Protein 3HOL (pdb70)

InterPro domains:
  IPR001677 Transferrin-binding protein B, C-lobe/N-lobe beta-barrel domain [PF01298] (152-302)
  IPR001677 Transferrin-binding protein B, C-lobe/N-lobe beta-barrel domain [PF01298] (408-543)
  IPR011250 Outer membrane protein/outer membrane enzyme PagP, beta-barrel [SSF56925] (118-302)
  IPR011250 Outer membrane protein/outer membrane enzyme PagP, beta-barrel [SSF56925] (367-543)
  IPR035313 Transferrin-binding protein B, N-lobe handle [PF17484] (44-149)
  IPR035316 Transferrin-binding protein B, C-lobe handle domain [PF17483] (312-403)
  IPR038197 TbpB, C-lobe handle domain superfamily [G3DSA:2.40.128.240] (314-402)
  IPR038669 TbpB, N-lobe handle domain superfamily [G3DSA:2.40.128.250] (65-147)

Structure (mmCIF, N/CA/C/O backbone):
data_3HOL
#
_entry.id   3HOL
#
_cell.length_a   35.360
_cell.length_b   96.807
_cell.length_c   143.298
_cell.angle_alpha   90.00
_cell.angle_beta   90.00
_cell.angle_gamma   90.00
#
_symmetry.space_group_name_H-M   'P 21 21 21'
#
loop_
_entity.id
_entity.type
_entity.pdbx_description
1 polymer TbpB
2 water water
#
loop_
_atom_site.group_PDB
_atom_site.id
_atom_site.type_symbol
_atom_site.label_atom_id
_atom_site.label_alt_id
_atom_site.label_comp_id
_atom_site.label_asym_id
_atom_site.label_entity_id
_atom_site.label_seq_id
_atom_site.pdbx_PDB_ins_code
_atom_site.Cartn_x
_atom_site.Cartn_y
_atom_site.Cartn_z
_atom_site.occupancy
_atom_site.B_iso_or_equiv
_atom_site.auth_seq_id
_atom_site.auth_comp_id
_atom_site.auth_asym_id
_atom_site.auth_atom_id
_atom_site.pdbx_PDB_model_num
ATOM 1 N N . GLU A 1 5 ? 49.799 62.898 -14.546 1.00 56.29 24 GLU A N 1
ATOM 2 C CA . GLU A 1 5 ? 49.409 61.548 -14.028 1.00 55.66 24 GLU A CA 1
ATOM 3 C C . GLU A 1 5 ? 47.870 61.415 -13.967 1.00 55.12 24 GLU A C 1
ATOM 4 O O . GLU A 1 5 ? 47.309 60.497 -14.584 1.00 55.20 24 GLU A O 1
ATOM 10 N N . GLU A 1 6 ? 47.173 62.313 -13.256 1.00 53.90 25 GLU A N 1
ATOM 11 C CA . GLU A 1 6 ? 47.752 63.447 -12.514 1.00 52.40 25 GLU A CA 1
ATOM 12 C C . GLU A 1 6 ? 47.646 63.297 -10.975 1.00 50.71 25 GLU A C 1
ATOM 13 O O . GLU A 1 6 ? 47.943 64.240 -10.215 1.00 50.76 25 GLU A O 1
ATOM 19 N N . TYR A 1 7 ? 47.236 62.105 -10.537 1.00 48.19 26 TYR A N 1
ATOM 20 C CA . TYR A 1 7 ? 47.036 61.781 -9.118 1.00 45.68 26 TYR A CA 1
ATOM 21 C C . TYR A 1 7 ? 47.914 60.596 -8.691 1.00 44.31 26 TYR A C 1
ATOM 22 O O . TYR A 1 7 ? 48.289 59.757 -9.514 1.00 44.09 26 TYR A O 1
ATOM 31 N N . LYS A 1 8 ? 48.242 60.533 -7.404 1.00 42.11 27 LYS A N 1
ATOM 32 C CA . LYS A 1 8 ? 48.936 59.373 -6.845 1.00 40.11 27 LYS A CA 1
ATOM 33 C C . LYS A 1 8 ? 48.427 59.087 -5.420 1.00 38.58 27 LYS A C 1
ATOM 34 O O . LYS A 1 8 ? 47.978 60.002 -4.711 1.00 36.99 27 LYS A O 1
ATOM 40 N N . ASP A 1 9 ? 48.478 57.813 -5.024 1.00 37.40 28 ASP A N 1
ATOM 41 C CA . ASP A 1 9 ? 48.080 57.404 -3.674 1.00 36.15 28 ASP A CA 1
ATOM 42 C C . ASP A 1 9 ? 48.744 58.331 -2.689 1.00 35.33 28 ASP A C 1
ATOM 43 O O . ASP A 1 9 ? 49.941 58.584 -2.812 1.00 34.77 28 ASP A O 1
ATOM 48 N N . VAL A 1 10 ? 47.970 58.839 -1.736 1.00 34.39 29 VAL A N 1
ATOM 49 C CA . VAL A 1 10 ? 48.535 59.534 -0.591 1.00 34.50 29 VAL A CA 1
ATOM 50 C C . VAL A 1 10 ? 49.446 58.575 0.201 1.00 34.20 29 VAL A C 1
ATOM 51 O O . VAL A 1 10 ? 49.141 57.394 0.354 1.00 33.33 29 VAL A O 1
ATOM 55 N N . GLU A 1 11 ? 50.585 59.086 0.660 1.00 34.68 30 GLU A N 1
ATOM 56 C CA . GLU A 1 11 ? 51.492 58.321 1.506 1.00 35.07 30 GLU A CA 1
ATOM 57 C C . GLU A 1 11 ? 50.927 58.268 2.904 1.00 34.87 30 GLU A C 1
ATOM 58 O O . GLU A 1 11 ? 50.606 59.280 3.498 1.00 34.80 30 GLU A O 1
ATOM 64 N N . THR A 1 12 ? 50.789 57.060 3.408 1.00 35.05 31 THR A N 1
ATOM 65 C CA . THR A 1 12 ? 50.163 56.838 4.679 1.00 35.47 31 THR A CA 1
ATOM 66 C C . THR A 1 12 ? 51.018 55.824 5.419 1.00 35.47 31 THR A C 1
ATOM 67 O O . THR A 1 12 ? 51.510 54.884 4.805 1.00 35.71 31 THR A O 1
ATOM 71 N N . ALA A 1 13 ? 51.217 56.033 6.717 1.00 35.39 32 ALA A N 1
ATOM 72 C CA . ALA A 1 13 ? 51.842 55.028 7.583 1.00 35.87 32 ALA A CA 1
ATOM 73 C C . ALA A 1 13 ? 51.260 53.622 7.335 1.00 36.01 32 ALA A C 1
ATOM 74 O O . ALA A 1 13 ? 50.052 53.466 7.119 1.00 35.92 32 ALA A O 1
ATOM 76 N N . LYS A 1 14 ? 52.094 52.596 7.338 1.00 35.70 33 LYS A N 1
ATOM 77 C CA . LYS A 1 14 ? 51.543 51.258 7.163 1.00 36.12 33 LYS A CA 1
ATOM 78 C C . LYS A 1 14 ? 50.924 50.777 8.481 1.00 35.40 33 LYS A C 1
ATOM 79 O O . LYS A 1 14 ? 51.332 51.229 9.548 1.00 35.87 33 LYS A O 1
ATOM 85 N N . LYS A 1 15 ? 49.924 49.895 8.403 1.00 34.67 34 LYS A N 1
ATOM 86 C CA . LYS A 1 15 ? 49.264 49.376 9.603 1.00 34.17 34 LYS A CA 1
ATOM 87 C C . LYS A 1 15 ? 50.312 48.658 10.431 1.00 35.13 34 LYS A C 1
ATOM 88 O O . LYS A 1 15 ? 51.008 47.802 9.912 1.00 34.26 34 LYS A O 1
ATOM 94 N N . GLU A 1 16 ? 50.420 48.990 11.709 1.00 36.72 35 GLU A N 1
ATOM 95 C CA . GLU A 1 16 ? 51.436 48.340 12.545 1.00 38.99 35 GLU A CA 1
ATOM 96 C C . GLU A 1 16 ? 51.092 46.870 12.679 1.00 38.89 35 GLU A C 1
ATOM 97 O O . GLU A 1 16 ? 50.049 46.522 13.201 1.00 39.59 35 GLU A O 1
ATOM 103 N N . LYS A 1 17 ? 51.946 46.007 12.158 1.00 39.45 36 LYS A N 1
ATOM 104 C CA . LYS A 1 17 ? 51.703 44.575 12.262 1.00 39.93 36 LYS A CA 1
ATOM 105 C C . LYS A 1 17 ? 51.632 44.202 13.729 1.00 39.24 36 LYS A C 1
ATOM 106 O O . LYS A 1 17 ? 52.320 44.777 14.568 1.00 39.98 36 LYS A O 1
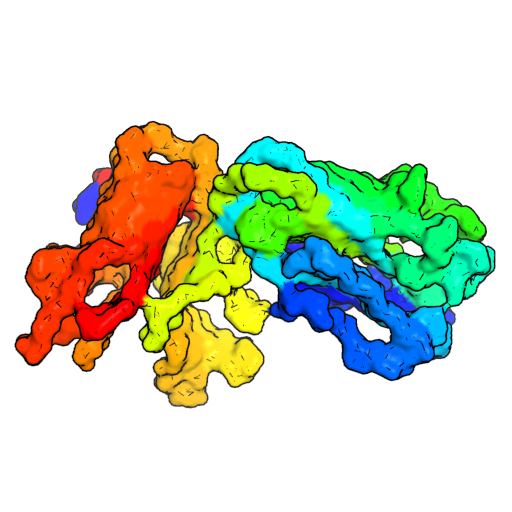ATOM 112 N N . GLU A 1 18 ? 50.768 43.253 14.037 1.00 38.27 37 GLU A N 1
ATOM 113 C CA . GLU A 1 18 ? 50.556 42.841 15.413 1.00 36.69 37 GLU A CA 1
ATOM 114 C C . GLU A 1 18 ? 50.664 41.319 15.448 1.00 35.06 37 GLU A C 1
ATOM 115 O O . GLU A 1 18 ? 50.337 40.649 14.449 1.00 35.53 37 GLU A O 1
ATOM 121 N N . GLN A 1 19 ? 51.159 40.789 16.567 1.00 31.81 38 GLN A N 1
ATOM 122 C CA . GLN A 1 19 ? 51.087 39.362 16.858 1.00 29.71 38 GLN A CA 1
ATOM 123 C C . GLN A 1 19 ? 50.457 39.271 18.259 1.00 27.48 38 GLN A C 1
ATOM 124 O O . GLN A 1 19 ? 51.015 39.750 19.253 1.00 25.28 38 GLN A O 1
ATOM 130 N N . LEU A 1 20 ? 49.261 38.713 18.320 1.00 25.49 39 LEU A N 1
ATOM 131 C CA . LEU A 1 20 ? 48.612 38.472 19.609 1.00 24.43 39 LEU A CA 1
ATOM 132 C C . LEU A 1 20 ? 49.242 37.242 20.247 1.00 24.05 39 LEU A C 1
ATOM 133 O O . LEU A 1 20 ? 49.639 36.302 19.549 1.00 22.60 39 LEU A O 1
ATOM 138 N N . GLY A 1 21 ? 49.328 37.254 21.571 1.00 24.67 40 GLY A N 1
ATOM 139 C CA . GLY A 1 21 ? 49.819 36.085 22.320 1.00 25.48 40 GLY A CA 1
ATOM 140 C C . GLY A 1 21 ? 49.007 34.835 22.001 1.00 25.96 40 GLY A C 1
ATOM 141 O O . GLY A 1 21 ? 47.852 34.917 21.488 1.00 26.64 40 GLY A O 1
ATOM 142 N N . GLU A 1 22 ? 49.600 33.669 22.273 1.00 26.01 41 GLU A N 1
ATOM 143 C CA . GLU A 1 22 ? 48.948 32.366 21.995 1.00 25.33 41 GLU A CA 1
ATOM 144 C C . GLU A 1 22 ? 47.533 32.238 22.617 1.00 23.61 41 GLU A C 1
ATOM 145 O O . GLU A 1 22 ? 46.679 31.582 22.050 1.00 23.38 41 GLU A O 1
ATOM 151 N N . LEU A 1 23 ? 47.285 32.872 23.759 1.00 20.47 42 LEU A N 1
ATOM 152 C CA . LEU A 1 23 ? 45.968 32.736 24.411 1.00 19.23 42 LEU A CA 1
ATOM 153 C C . LEU A 1 23 ? 45.032 33.872 24.014 1.00 18.43 42 LEU A C 1
ATOM 154 O O . LEU A 1 23 ? 43.902 33.982 24.532 1.00 19.18 42 LEU A O 1
ATOM 159 N N . MET A 1 24 ? 45.496 34.719 23.105 1.00 16.09 43 MET A N 1
ATOM 160 C CA . MET A 1 24 ? 44.829 35.992 22.893 1.00 15.27 43 MET A CA 1
ATOM 161 C C . MET A 1 24 ? 44.156 36.119 21.511 1.00 13.71 43 MET A C 1
ATOM 162 O O . MET A 1 24 ? 43.703 37.200 21.145 1.00 14.39 43 MET A O 1
ATOM 167 N N . GLU A 1 25 ? 44.132 35.036 20.743 1.00 13.62 44 GLU A N 1
ATOM 168 C CA . GLU A 1 25 ? 43.490 35.037 19.424 1.00 13.30 44 GLU A CA 1
ATOM 169 C C . GLU A 1 25 ? 41.966 35.032 19.587 1.00 11.59 44 GLU A C 1
ATOM 170 O O . GLU A 1 25 ? 41.447 34.304 20.424 1.00 11.61 44 GLU A O 1
ATOM 176 N N . PRO A 1 26 ? 41.237 35.845 18.781 1.00 10.55 45 PRO A N 1
ATOM 177 C CA . PRO A 1 26 ? 39.787 35.846 18.841 1.00 9.25 45 PRO A CA 1
ATOM 178 C C . PRO A 1 26 ? 39.228 34.572 18.227 1.00 8.76 45 PRO A C 1
ATOM 179 O O . PRO A 1 26 ? 39.840 33.996 17.315 1.00 7.57 45 PRO A O 1
ATOM 183 N N . ALA A 1 27 ? 38.093 34.096 18.740 1.00 7.29 46 ALA A N 1
ATOM 184 C CA . ALA A 1 27 ? 37.399 32.962 18.107 1.00 8.09 46 ALA A CA 1
ATOM 185 C C . ALA A 1 27 ? 35.925 33.008 18.482 1.00 7.82 46 ALA A C 1
ATOM 186 O O . ALA A 1 27 ? 35.595 33.721 19.415 1.00 7.73 46 ALA A O 1
ATOM 188 N N . LEU A 1 28 ? 35.046 32.245 17.813 1.00 6.75 47 LEU A N 1
ATOM 189 C CA . LEU A 1 28 ? 33.651 32.245 18.254 1.00 8.19 47 LEU A CA 1
ATOM 190 C C . LEU A 1 28 ? 33.593 31.789 19.701 1.00 7.35 47 LEU A C 1
ATOM 191 O O . LEU A 1 28 ? 32.746 32.253 20.476 1.00 8.05 47 LEU A O 1
ATOM 196 N N . GLY A 1 29 ? 34.467 30.849 20.054 1.00 7.49 48 GLY A N 1
ATOM 197 C CA . GLY A 1 29 ? 34.450 30.288 21.406 1.00 7.79 48 GLY A CA 1
ATOM 198 C C . GLY A 1 29 ? 35.653 29.400 21.674 1.00 8.63 48 GLY A C 1
ATOM 199 O O . GLY A 1 29 ? 36.488 29.187 20.778 1.00 8.58 48 GLY A O 1
ATOM 200 N N . TYR A 1 30 ? 35.761 28.944 22.927 1.00 7.78 49 TYR A N 1
ATOM 201 C CA . TYR A 1 30 ? 36.819 28.022 23.331 1.00 7.61 49 TYR A CA 1
ATOM 202 C C . TYR A 1 30 ? 36.287 26.995 24.314 1.00 7.56 49 TYR A C 1
ATOM 203 O O . TYR A 1 30 ? 35.386 27.309 25.115 1.00 6.02 49 TYR A O 1
ATOM 212 N N . VAL A 1 31 ? 36.942 25.832 24.360 1.00 7.77 50 VAL A N 1
ATOM 213 C CA . VAL A 1 31 ? 36.533 24.769 25.295 1.00 10.03 50 VAL A CA 1
ATOM 214 C C . VAL A 1 31 ? 37.763 24.026 25.820 1.00 10.50 50 VAL A C 1
ATOM 215 O O . VAL A 1 31 ? 38.722 23.832 25.085 1.00 9.74 50 VAL A O 1
ATOM 219 N N . VAL A 1 32 ? 37.757 23.658 27.095 1.00 10.67 51 VAL A N 1
ATOM 220 C CA . VAL A 1 32 ? 38.850 22.894 27.650 1.00 10.60 51 VAL A CA 1
ATOM 221 C C . VAL A 1 32 ? 38.337 21.693 28.431 1.00 11.78 51 VAL A C 1
ATOM 222 O O . VAL A 1 32 ? 37.249 21.743 29.041 1.00 10.37 51 VAL A O 1
ATOM 226 N N . LYS A 1 33 ? 39.131 20.615 28.388 1.00 11.49 52 LYS A N 1
ATOM 227 C CA . LYS A 1 33 ? 38.923 19.436 29.241 1.00 12.07 52 LYS A CA 1
ATOM 228 C C . LYS A 1 33 ? 39.346 19.675 30.693 1.00 11.33 52 LYS A C 1
ATOM 229 O O . LYS A 1 33 ? 40.380 20.330 30.980 1.00 10.06 52 LYS A O 1
ATOM 235 N N . VAL A 1 34 ? 38.521 19.173 31.613 1.00 10.21 53 VAL A N 1
ATOM 236 C CA . VAL A 1 34 ? 38.828 19.270 33.037 1.00 10.00 53 VAL A CA 1
ATOM 237 C C . VAL A 1 34 ? 40.071 18.330 33.242 1.00 10.21 53 VAL A C 1
ATOM 238 O O . VAL A 1 34 ? 40.029 17.173 32.821 1.00 9.91 53 VAL A O 1
ATOM 242 N N . PRO A 1 35 ? 41.171 18.853 33.810 1.00 11.21 54 PRO A N 1
ATOM 243 C CA . PRO A 1 35 ? 42.374 18.039 34.033 1.00 11.96 54 PRO A CA 1
ATOM 244 C C . PRO A 1 35 ? 42.157 16.922 35.051 1.00 11.47 54 PRO A C 1
ATOM 245 O O . PRO A 1 35 ? 41.433 17.089 36.030 1.00 10.52 54 PRO A O 1
ATOM 249 N N . VAL A 1 36 ? 42.848 15.820 34.828 1.00 13.00 55 VAL A N 1
ATOM 250 C CA . VAL A 1 36 ? 42.848 14.662 35.713 1.00 13.25 55 VAL A CA 1
ATOM 251 C C . VAL A 1 36 ? 44.317 14.239 35.934 1.00 14.44 55 VAL A C 1
ATOM 252 O O . VAL A 1 36 ? 45.076 14.092 34.978 1.00 15.28 55 VAL A O 1
ATOM 256 N N . SER A 1 37 ? 44.718 14.124 37.184 1.00 15.09 56 SER A N 1
ATOM 257 C CA . SER A 1 37 ? 46.090 13.746 37.516 1.00 17.55 56 SER A CA 1
ATOM 258 C C . SER A 1 37 ? 46.112 12.287 37.985 1.00 19.18 56 SER A C 1
ATOM 259 O O . SER A 1 37 ? 45.104 11.597 37.874 1.00 19.20 56 SER A O 1
ATOM 262 N N . SER A 1 38 ? 47.267 11.819 38.477 1.00 21.00 57 SER A N 1
ATOM 263 C CA . SER A 1 38 ? 47.413 10.440 38.960 1.00 23.29 57 SER A CA 1
ATOM 264 C C . SER A 1 38 ? 48.599 10.376 39.896 1.00 24.80 57 SER A C 1
ATOM 265 O O . SER A 1 38 ? 49.375 11.334 39.975 1.00 23.71 57 SER A O 1
ATOM 268 N N . PHE A 1 39 ? 48.757 9.242 40.588 1.00 27.04 58 PHE A N 1
ATOM 269 C CA . PHE A 1 39 ? 49.897 9.036 41.503 1.00 29.11 58 PHE A CA 1
ATOM 270 C C . PHE A 1 39 ? 51.247 9.259 40.802 1.00 29.07 58 PHE A C 1
ATOM 271 O O . PHE A 1 39 ? 52.190 9.791 41.410 1.00 30.41 58 PHE A O 1
ATOM 279 N N . GLU A 1 40 ? 51.340 8.839 39.544 1.00 29.29 59 GLU A N 1
ATOM 280 C CA . GLU A 1 40 ? 52.557 8.977 38.753 1.00 30.53 59 GLU A CA 1
ATOM 281 C C . GLU A 1 40 ? 52.845 10.413 38.233 1.00 29.89 59 GLU A C 1
ATOM 282 O O . GLU A 1 40 ? 54.026 10.821 38.164 1.00 29.36 59 GLU A O 1
ATOM 288 N N . ASN A 1 41 ? 51.783 11.143 37.857 1.00 28.52 60 ASN A N 1
ATOM 289 C CA . ASN A 1 41 ? 51.829 12.563 37.441 1.00 27.32 60 ASN A CA 1
ATOM 290 C C . ASN A 1 41 ? 50.849 13.292 38.291 1.00 24.91 60 ASN A C 1
ATOM 291 O O . ASN A 1 41 ? 49.682 13.385 37.909 1.00 23.64 60 ASN A O 1
ATOM 296 N N . LYS A 1 42 ? 51.297 13.801 39.426 1.00 23.25 61 LYS A N 1
ATOM 297 C CA . LYS A 1 42 ? 50.405 14.316 40.443 1.00 22.72 61 LYS A CA 1
ATOM 298 C C . LYS A 1 42 ? 49.879 15.717 40.178 1.00 22.27 61 LYS A C 1
ATOM 299 O O . LYS A 1 42 ? 48.877 16.096 40.744 1.00 21.99 61 LYS A O 1
ATOM 305 N N . LYS A 1 43 ? 50.592 16.496 39.364 1.00 22.19 62 LYS A N 1
ATOM 306 C CA . LYS A 1 43 ? 50.115 17.841 38.953 1.00 22.06 62 LYS A CA 1
ATOM 307 C C . LYS A 1 43 ? 49.838 17.832 37.441 1.00 20.69 62 LYS A C 1
ATOM 308 O O . LYS A 1 43 ? 50.718 17.494 36.628 1.00 21.31 62 LYS A O 1
ATOM 314 N N . VAL A 1 44 ? 48.605 18.134 37.060 1.00 17.80 63 VAL A N 1
ATOM 315 C CA . VAL A 1 44 ? 48.246 18.239 35.653 1.00 16.83 63 VAL A CA 1
ATOM 316 C C . VAL A 1 44 ? 47.488 19.575 35.465 1.00 16.72 63 VAL A C 1
ATOM 317 O O . VAL A 1 44 ? 46.447 19.828 36.118 1.00 16.48 63 VAL A O 1
ATOM 321 N N . ASP A 1 45 ? 48.035 20.414 34.590 1.00 15.62 64 ASP A N 1
ATOM 322 C CA . ASP A 1 45 ? 47.599 21.813 34.480 1.00 14.37 64 ASP A CA 1
ATOM 323 C C . ASP A 1 45 ? 46.556 21.970 33.388 1.00 12.77 64 ASP A C 1
ATOM 324 O O . ASP A 1 45 ? 46.341 21.054 32.607 1.00 11.59 64 ASP A O 1
ATOM 329 N N . ILE A 1 46 ? 45.927 23.145 33.315 1.00 11.74 65 ILE A N 1
ATOM 330 C CA . ILE A 1 46 ? 45.097 23.484 32.167 1.00 10.62 65 ILE A CA 1
ATOM 331 C C . ILE A 1 46 ? 45.966 23.371 30.923 1.00 12.48 65 ILE A C 1
ATOM 332 O O . ILE A 1 46 ? 47.060 23.951 30.886 1.00 11.33 65 ILE A O 1
ATOM 337 N N . SER A 1 47 ? 45.509 22.595 29.934 1.00 13.82 66 SER A N 1
ATOM 338 C CA . SER A 1 47 ? 46.224 22.514 28.662 1.00 15.98 66 SER A CA 1
ATOM 339 C C . SER A 1 47 ? 45.243 22.110 27.583 1.00 16.11 66 SER A C 1
ATOM 340 O O . SER A 1 47 ? 44.114 21.691 27.875 1.00 15.44 66 SER A O 1
ATOM 343 N N . ASP A 1 48 ? 45.674 22.232 26.330 1.00 17.14 67 ASP A N 1
ATOM 344 C CA . ASP A 1 48 ? 44.912 21.761 25.176 1.00 18.06 67 ASP A CA 1
ATOM 345 C C . ASP A 1 48 ? 43.588 22.495 25.045 1.00 16.67 67 ASP A C 1
ATOM 346 O O . ASP A 1 48 ? 42.573 21.888 24.781 1.00 16.18 67 ASP A O 1
ATOM 351 N N . ILE A 1 49 ? 43.614 23.803 25.216 1.00 16.92 68 ILE A N 1
ATOM 352 C CA . ILE A 1 49 ? 42.413 24.611 24.981 1.00 15.83 68 ILE A CA 1
ATOM 353 C C . ILE A 1 49 ? 42.054 24.551 23.482 1.00 16.40 68 ILE A C 1
ATOM 354 O O . ILE A 1 49 ? 42.943 24.683 22.633 1.00 16.69 68 ILE A O 1
ATOM 359 N N . GLU A 1 50 ? 40.782 24.344 23.152 1.00 14.74 69 GLU A N 1
ATOM 360 C CA . GLU A 1 50 ? 40.409 24.099 21.764 1.00 15.55 69 GLU A CA 1
ATOM 361 C C . GLU A 1 50 ? 39.481 25.178 21.283 1.00 15.28 69 GLU A C 1
ATOM 362 O O . GLU A 1 50 ? 38.578 25.632 22.026 1.00 14.79 69 GLU A O 1
ATOM 368 N N . VAL A 1 51 ? 39.677 25.595 20.042 1.00 15.08 70 VAL A N 1
ATOM 369 C CA . VAL A 1 51 ? 38.798 26.600 19.443 1.00 14.90 70 VAL A CA 1
ATOM 370 C C . VAL A 1 51 ? 37.427 26.006 19.130 1.00 14.15 70 VAL A C 1
ATOM 371 O O . VAL A 1 51 ? 37.314 24.873 18.728 1.00 13.01 70 VAL A O 1
ATOM 375 N N . ILE A 1 52 ? 36.377 26.790 19.323 1.00 12.74 71 ILE A N 1
ATOM 376 C CA . ILE A 1 52 ? 35.058 26.432 18.835 1.00 12.61 71 ILE A CA 1
ATOM 377 C C . ILE A 1 52 ? 34.728 27.226 17.555 1.00 14.29 71 ILE A C 1
ATOM 378 O O . ILE A 1 52 ? 34.872 28.465 17.538 1.00 12.91 71 ILE A O 1
ATOM 383 N N . THR A 1 53 ? 34.253 26.518 16.528 1.00 15.30 72 THR A N 1
ATOM 384 C CA . THR A 1 53 ? 33.876 27.108 15.215 1.00 17.84 72 THR A CA 1
ATOM 385 C C . THR A 1 53 ? 32.363 27.106 14.944 1.00 19.83 72 THR A C 1
ATOM 386 O O . THR A 1 53 ? 31.901 27.659 13.948 1.00 22.98 72 THR A O 1
ATOM 390 N N . ASN A 1 54 ? 31.601 26.486 15.840 1.00 20.79 73 ASN A N 1
ATOM 391 C CA . ASN A 1 54 ? 30.143 26.348 15.775 1.00 21.22 73 ASN A CA 1
ATOM 392 C C . ASN A 1 54 ? 29.568 27.403 16.748 1.00 20.78 73 ASN A C 1
ATOM 393 O O . ASN A 1 54 ? 29.780 27.280 17.964 1.00 21.81 73 ASN A O 1
ATOM 398 N N . GLY A 1 55 ? 28.877 28.421 16.218 1.00 17.42 74 GLY A N 1
ATOM 399 C CA . GLY A 1 55 ? 28.181 29.440 17.030 1.00 16.91 74 GLY A CA 1
ATOM 400 C C . GLY A 1 55 ? 26.759 29.109 17.471 1.00 16.21 74 GLY A C 1
ATOM 401 O O . GLY A 1 55 ? 26.090 29.965 18.060 1.00 15.17 74 GLY A O 1
ATOM 402 N N . ASN A 1 56 ? 26.291 27.877 17.216 1.00 14.60 75 ASN A N 1
ATOM 403 C CA . ASN A 1 56 ? 24.911 27.512 17.571 1.00 14.84 75 ASN A CA 1
ATOM 404 C C . ASN A 1 56 ? 24.856 27.270 19.062 1.00 13.95 75 ASN A C 1
ATOM 405 O O . ASN A 1 56 ? 25.524 26.366 19.565 1.00 12.49 75 ASN A O 1
ATOM 410 N N . LEU A 1 57 ? 24.037 28.058 19.753 1.00 13.23 76 LEU A N 1
ATOM 411 C CA . LEU A 1 57 ? 23.937 27.996 21.210 1.00 14.43 76 LEU A CA 1
ATOM 412 C C . LEU A 1 57 ? 23.283 26.727 21.754 1.00 14.86 76 LEU A C 1
ATOM 413 O O . LEU A 1 57 ? 23.448 26.397 22.929 1.00 14.72 76 LEU A O 1
ATOM 418 N N . ASP A 1 58 ? 22.564 26.016 20.901 1.00 16.19 77 ASP A N 1
ATOM 419 C CA . ASP A 1 58 ? 21.915 24.790 21.313 1.00 17.34 77 ASP A CA 1
ATOM 420 C C . ASP A 1 58 ? 22.844 23.611 21.281 1.00 17.66 77 ASP A C 1
ATOM 421 O O . ASP A 1 58 ? 22.534 22.582 21.872 1.00 18.77 77 ASP A O 1
ATOM 426 N N . ASP A 1 59 ? 23.961 23.734 20.572 1.00 17.01 78 ASP A N 1
ATOM 427 C CA . ASP A 1 59 ? 24.961 22.673 20.612 1.00 17.25 78 ASP A CA 1
ATOM 428 C C . ASP A 1 59 ? 26.051 22.939 21.667 1.00 15.94 78 ASP A C 1
ATOM 429 O O . ASP A 1 59 ? 26.880 23.851 21.502 1.00 16.54 78 ASP A O 1
ATOM 434 N N . VAL A 1 60 ? 26.077 22.130 22.711 1.00 14.35 79 VAL A N 1
ATOM 435 C CA . VAL A 1 60 ? 27.099 22.234 23.724 1.00 15.30 79 VAL A CA 1
ATOM 436 C C . VAL A 1 60 ? 28.311 21.382 23.294 1.00 15.11 79 VAL A C 1
ATOM 437 O O . VAL A 1 60 ? 28.118 20.281 22.767 1.00 12.86 79 VAL A O 1
ATOM 441 N N . PRO A 1 61 ? 29.557 21.891 23.488 1.00 15.34 80 PRO A N 1
ATOM 442 C CA . PRO A 1 61 ? 30.705 21.071 23.124 1.00 15.21 80 PRO A CA 1
ATOM 443 C C . PRO A 1 61 ? 30.661 19.676 23.784 1.00 15.55 80 PRO A C 1
ATOM 444 O O . PRO A 1 61 ? 30.313 19.562 24.953 1.00 15.70 80 PRO A O 1
ATOM 448 N N . TYR A 1 62 ? 31.002 18.627 23.039 1.00 15.49 81 TYR A N 1
ATOM 449 C CA . TYR A 1 62 ? 31.114 17.263 23.593 1.00 15.98 81 TYR A CA 1
ATOM 450 C C . TYR A 1 62 ? 29.827 16.671 24.154 1.00 16.04 81 TYR A C 1
ATOM 451 O O . TYR A 1 62 ? 29.844 15.716 24.942 1.00 13.93 81 TYR A O 1
ATOM 460 N N . LYS A 1 63 ? 28.696 17.230 23.733 1.00 16.71 82 LYS A N 1
ATOM 461 C CA . LYS A 1 63 ? 27.398 16.693 24.122 1.00 17.76 82 LYS A CA 1
ATOM 462 C C . LYS A 1 63 ? 27.306 15.154 23.954 1.00 18.61 82 LYS A C 1
ATOM 463 O O . LYS A 1 63 ? 26.788 14.474 24.842 1.00 18.34 82 LYS A O 1
ATOM 469 N N . ALA A 1 64 ? 27.778 14.628 22.818 1.00 18.72 83 ALA A N 1
ATOM 470 C CA . ALA A 1 64 ? 27.686 13.189 22.537 1.00 19.30 83 ALA A CA 1
ATOM 471 C C . ALA A 1 64 ? 28.454 12.366 23.586 1.00 19.36 83 ALA A C 1
ATOM 472 O O . ALA A 1 64 ? 27.943 11.343 24.055 1.00 19.16 83 ALA A O 1
ATOM 474 N N . ASN A 1 65 ? 29.648 12.840 23.950 1.00 18.64 84 ASN A N 1
ATOM 475 C CA . ASN A 1 65 ? 30.481 12.220 24.974 1.00 19.86 84 ASN A CA 1
ATOM 476 C C . ASN A 1 65 ? 29.708 12.061 26.274 1.00 19.15 84 ASN A C 1
ATOM 477 O O . ASN A 1 65 ? 29.847 11.053 26.975 1.00 18.18 84 ASN A O 1
ATOM 482 N N . SER A 1 66 ? 28.902 13.076 26.593 1.00 18.79 85 SER A N 1
ATOM 483 C CA . SER A 1 66 ? 28.217 13.143 27.879 1.00 19.47 85 SER A CA 1
ATOM 484 C C . SER A 1 66 ? 27.130 12.086 28.106 1.00 20.35 85 SER A C 1
ATOM 485 O O . SER A 1 66 ? 26.760 11.801 29.250 1.00 20.42 85 SER A O 1
ATOM 488 N N . SER A 1 67 ? 26.630 11.497 27.020 1.00 20.97 86 SER A N 1
ATOM 489 C CA . SER A 1 67 ? 25.691 10.372 27.115 1.00 22.24 86 SER A CA 1
ATOM 490 C C . SER A 1 67 ? 26.248 9.169 27.873 1.00 22.44 86 SER A C 1
ATOM 491 O O . SER A 1 67 ? 25.476 8.365 28.364 1.00 23.19 86 SER A O 1
ATOM 494 N N . LYS A 1 68 ? 27.571 9.040 27.956 1.00 21.62 87 LYS A N 1
ATOM 495 C CA . LYS A 1 68 ? 28.206 7.926 28.674 1.00 21.43 87 LYS A CA 1
ATOM 496 C C . LYS A 1 68 ? 28.518 8.257 30.125 1.00 19.79 87 LYS A C 1
ATOM 497 O O . LYS A 1 68 ? 29.053 7.401 30.852 1.00 20.13 87 LYS A O 1
ATOM 503 N N . TYR A 1 69 ? 28.243 9.484 30.563 1.00 17.46 88 TYR A N 1
ATOM 504 C CA . TYR A 1 69 ? 28.586 9.890 31.940 1.00 16.34 88 TYR A CA 1
ATOM 505 C C . TYR A 1 69 ? 27.653 9.244 32.947 1.00 15.34 88 TYR A C 1
ATOM 506 O O . TYR A 1 69 ? 26.492 9.017 32.660 1.00 15.02 88 TYR A O 1
ATOM 515 N N . ASN A 1 70 ? 28.133 8.995 34.149 1.00 16.07 89 ASN A N 1
ATOM 516 C CA . ASN A 1 70 ? 27.273 8.452 35.204 1.00 17.06 89 ASN A CA 1
ATOM 517 C C . ASN A 1 70 ? 26.054 9.300 35.496 1.00 17.03 89 ASN A C 1
ATOM 518 O O . ASN A 1 70 ? 24.966 8.773 35.641 1.00 17.08 89 ASN A O 1
ATOM 523 N N . TYR A 1 71 ? 26.256 10.611 35.595 1.00 17.42 90 TYR A N 1
ATOM 524 C CA . TYR A 1 71 ? 25.170 11.570 35.776 1.00 17.58 90 TYR A CA 1
ATOM 525 C C . TYR A 1 71 ? 25.497 12.767 34.906 1.00 17.04 90 TYR A C 1
ATOM 526 O O . TYR A 1 71 ? 26.240 13.649 35.354 1.00 16.63 90 TYR A O 1
ATOM 535 N N . PRO A 1 72 ? 24.987 12.790 33.642 1.00 16.35 91 PRO A N 1
ATOM 536 C CA . PRO A 1 72 ? 25.361 13.897 32.753 1.00 15.46 91 PRO A CA 1
ATOM 537 C C . PRO A 1 72 ? 24.827 15.194 33.324 1.00 15.03 91 PRO A C 1
ATOM 538 O O . PRO A 1 72 ? 23.640 15.286 33.674 1.00 14.87 91 PRO A O 1
ATOM 542 N N . ASP A 1 73 ? 25.695 16.185 33.461 1.00 13.43 92 ASP A N 1
ATOM 543 C CA . ASP A 1 73 ? 25.252 17.465 34.003 1.00 13.09 92 ASP A CA 1
ATOM 544 C C . ASP A 1 73 ? 25.738 18.591 33.100 1.00 12.02 92 ASP A C 1
ATOM 545 O O . ASP A 1 73 ? 26.877 19.023 33.187 1.00 10.39 92 ASP A O 1
ATOM 550 N N . ILE A 1 74 ? 24.853 19.009 32.197 1.00 11.25 93 ILE A N 1
ATOM 551 C CA . ILE A 1 74 ? 25.129 20.085 31.245 1.00 11.57 93 ILE A CA 1
ATOM 552 C C . ILE A 1 74 ? 24.468 21.336 31.801 1.00 11.19 93 ILE A C 1
ATOM 553 O O . ILE A 1 74 ? 23.262 21.333 32.103 1.00 10.52 93 ILE A O 1
ATOM 558 N N . LYS A 1 75 ? 25.246 22.386 31.995 1.00 10.20 94 LYS A N 1
ATOM 559 C CA . LYS A 1 75 ? 24.674 23.562 32.649 1.00 9.44 94 LYS A CA 1
ATOM 560 C C . LYS A 1 75 ? 23.573 24.072 31.753 1.00 9.26 94 LYS A C 1
ATOM 561 O O . LYS A 1 75 ? 23.735 24.147 30.547 1.00 9.52 94 LYS A O 1
ATOM 567 N N . THR A 1 76 ? 22.454 24.407 32.368 1.00 9.95 95 THR A N 1
ATOM 568 C CA . THR A 1 76 ? 21.244 24.831 31.670 1.00 11.05 95 THR A CA 1
ATOM 569 C C . THR A 1 76 ? 21.471 26.079 30.778 1.00 11.07 95 THR A C 1
ATOM 570 O O . THR A 1 76 ? 22.393 26.876 31.027 1.00 10.73 95 THR A O 1
ATOM 574 N N . LYS A 1 77 ? 20.657 26.211 29.736 1.00 10.38 96 LYS A N 1
ATOM 575 C CA . LYS A 1 77 ? 20.714 27.331 28.822 1.00 12.25 96 LYS A CA 1
ATOM 576 C C . LYS A 1 77 ? 19.871 28.488 29.370 1.00 12.30 96 LYS A C 1
ATOM 577 O O . LYS A 1 77 ? 18.693 28.300 29.692 1.00 12.32 96 LYS A O 1
ATOM 583 N N . ASP A 1 78 ? 20.482 29.664 29.516 1.00 11.56 97 ASP A N 1
ATOM 584 C CA . ASP A 1 78 ? 19.772 30.840 29.980 1.00 10.75 97 ASP A CA 1
ATOM 585 C C . ASP A 1 78 ? 18.923 31.403 28.820 1.00 11.85 97 ASP A C 1
ATOM 586 O O . ASP A 1 78 ? 19.465 31.885 27.834 1.00 11.13 97 ASP A O 1
ATOM 591 N N . SER A 1 79 ? 17.588 31.363 28.952 1.00 11.97 98 SER A N 1
ATOM 592 C CA . SER A 1 79 ? 16.706 31.729 27.840 1.00 13.76 98 SER A CA 1
ATOM 593 C C . SER A 1 79 ? 16.769 33.214 27.429 1.00 12.75 98 SER A C 1
ATOM 594 O O . SER A 1 79 ? 16.303 33.558 26.359 1.00 12.73 98 SER A O 1
ATOM 597 N N . SER A 1 80 ? 17.331 34.065 28.275 1.00 12.51 99 SER A N 1
ATOM 598 C CA . SER A 1 80 ? 17.444 35.500 27.941 1.00 13.17 99 SER A CA 1
ATOM 599 C C . SER A 1 80 ? 18.669 35.819 27.058 1.00 13.12 99 SER A C 1
ATOM 600 O O . SER A 1 80 ? 18.811 36.943 26.556 1.00 11.89 99 SER A O 1
ATOM 603 N N . LEU A 1 81 ? 19.584 34.861 26.934 1.00 11.33 100 LEU A N 1
ATOM 604 C CA . LEU A 1 81 ? 20.817 35.065 26.139 1.00 11.31 100 LEU A CA 1
ATOM 605 C C . LEU A 1 81 ? 20.554 34.641 24.717 1.00 11.93 100 LEU A C 1
ATOM 606 O O . LEU A 1 81 ? 20.247 33.477 24.472 1.00 12.30 100 LEU A O 1
ATOM 611 N N . GLN A 1 82 ? 20.684 35.576 23.772 1.00 11.19 101 GLN A N 1
ATOM 612 C CA . GLN A 1 82 ? 20.430 35.282 22.353 1.00 11.56 101 GLN A CA 1
ATOM 613 C C . GLN A 1 82 ? 21.679 34.965 21.540 1.00 10.72 101 GLN A C 1
ATOM 614 O O . GLN A 1 82 ? 21.606 34.317 20.487 1.00 11.28 101 GLN A O 1
ATOM 620 N N . TYR A 1 83 ? 22.838 35.411 21.996 1.00 8.05 102 TYR A N 1
ATOM 621 C CA . TYR A 1 83 ? 24.034 35.365 21.129 1.00 7.21 102 TYR A CA 1
ATOM 622 C C . TYR A 1 83 ? 25.209 34.679 21.804 1.00 7.05 102 TYR A C 1
ATOM 623 O O . TYR A 1 83 ? 26.204 34.419 21.131 1.00 8.09 102 TYR A O 1
ATOM 632 N N . VAL A 1 84 ? 25.149 34.439 23.117 1.00 6.74 103 VAL A N 1
ATOM 633 C CA . VAL A 1 84 ? 26.311 33.829 23.796 1.00 6.08 103 VAL A CA 1
ATOM 634 C C . VAL A 1 84 ? 25.885 32.666 24.712 1.00 6.88 103 VAL A C 1
ATOM 635 O O . VAL A 1 84 ? 24.720 32.565 25.078 1.00 7.19 103 VAL A O 1
ATOM 639 N N . ARG A 1 85 ? 26.815 31.792 25.075 1.00 6.42 104 ARG A N 1
ATOM 640 C CA . ARG A 1 85 ? 26.528 30.763 26.107 1.00 7.14 104 ARG A CA 1
ATOM 641 C C . ARG A 1 85 ? 27.842 30.336 26.721 1.00 6.81 104 ARG A C 1
ATOM 642 O O . ARG A 1 85 ? 28.806 30.061 25.999 1.00 7.06 104 ARG A O 1
ATOM 650 N N . SER A 1 86 ? 27.896 30.255 28.038 1.00 6.78 105 SER A N 1
ATOM 651 C CA . SER A 1 86 ? 29.050 29.662 28.689 1.00 7.55 105 SER A CA 1
ATOM 652 C C . SER A 1 86 ? 28.540 28.648 29.726 1.00 8.45 105 SER A C 1
ATOM 653 O O . SER A 1 86 ? 27.349 28.657 30.121 1.00 8.52 105 SER A O 1
ATOM 656 N N . GLY A 1 87 ? 29.405 27.738 30.151 1.00 9.06 106 GLY A N 1
ATOM 657 C CA . GLY A 1 87 ? 28.978 26.737 31.153 1.00 8.28 106 GLY A CA 1
ATOM 658 C C . GLY A 1 87 ? 29.901 25.539 31.176 1.00 7.58 106 GLY A C 1
ATOM 659 O O . GLY A 1 87 ? 31.118 25.666 30.968 1.00 6.56 106 GLY A O 1
ATOM 660 N N . TYR A 1 88 ? 29.326 24.390 31.472 1.00 7.14 107 TYR A N 1
ATOM 661 C CA . TYR A 1 88 ? 30.125 23.182 31.597 1.00 8.51 107 TYR A CA 1
ATOM 662 C C . TYR A 1 88 ? 29.288 21.996 31.104 1.00 8.59 107 TYR A C 1
ATOM 663 O O . TYR A 1 88 ? 28.060 22.100 30.973 1.00 8.22 107 TYR A O 1
ATOM 672 N N . VAL A 1 89 ? 29.972 20.887 30.843 1.00 8.81 108 VAL A N 1
ATOM 673 C CA . VAL A 1 89 ? 29.378 19.626 30.438 1.00 9.17 108 VAL A CA 1
ATOM 674 C C . VAL A 1 89 ? 30.190 18.647 31.294 1.00 9.52 108 VAL A C 1
ATOM 675 O O . VAL A 1 89 ? 31.348 18.393 30.999 1.00 9.38 108 VAL A O 1
ATOM 679 N N . ILE A 1 90 ? 29.627 18.168 32.397 1.00 9.97 109 ILE A N 1
ATOM 680 C CA . ILE A 1 90 ? 30.410 17.309 33.301 1.00 9.56 109 ILE A CA 1
ATOM 681 C C . ILE A 1 90 ? 29.642 16.072 33.774 1.00 9.09 109 ILE A C 1
ATOM 682 O O . ILE A 1 90 ? 28.407 15.983 33.634 1.00 9.43 109 ILE A O 1
ATOM 687 N N . ASP A 1 91 ? 30.388 15.111 34.300 1.00 9.59 110 ASP A N 1
ATOM 688 C CA . ASP A 1 91 ? 29.787 13.989 35.033 1.00 9.91 110 ASP A CA 1
ATOM 689 C C . ASP A 1 91 ? 29.632 14.433 36.460 1.00 10.29 110 ASP A C 1
ATOM 690 O O . ASP A 1 91 ? 30.639 14.649 37.154 1.00 11.12 110 ASP A O 1
ATOM 695 N N . GLY A 1 92 ? 28.387 14.579 36.916 1.00 9.43 111 GLY A N 1
ATOM 696 C CA . GLY A 1 92 ? 28.152 14.953 38.325 1.00 11.20 111 GLY A CA 1
ATOM 697 C C . GLY A 1 92 ? 28.283 13.813 39.332 1.00 11.45 111 GLY A C 1
ATOM 698 O O . GLY A 1 92 ? 28.119 14.002 40.530 1.00 11.54 111 GLY A O 1
ATOM 699 N N . GLU A 1 93 ? 28.574 12.614 38.849 1.00 11.94 112 GLU A N 1
ATOM 700 C CA . GLU A 1 93 ? 28.849 11.469 39.740 1.00 10.88 112 GLU A CA 1
ATOM 701 C C . GLU A 1 93 ? 30.085 10.784 39.147 1.00 11.23 112 GLU A C 1
ATOM 702 O O . GLU A 1 93 ? 30.107 9.573 38.832 1.00 9.88 112 GLU A O 1
ATOM 708 N N . HIS A 1 94 ? 31.134 11.586 39.028 1.00 9.31 113 HIS A N 1
ATOM 709 C CA . HIS A 1 94 ? 32.340 11.153 38.360 1.00 10.09 113 HIS A CA 1
ATOM 710 C C . HIS A 1 94 ? 33.067 10.074 39.208 1.00 9.74 113 HIS A C 1
ATOM 711 O O . HIS A 1 94 ? 33.146 10.185 40.421 1.00 8.66 113 HIS A O 1
ATOM 718 N N . SER A 1 95 ? 33.587 9.050 38.536 1.00 10.10 114 SER A N 1
ATOM 719 C CA . SER A 1 95 ? 34.231 7.920 39.212 1.00 10.20 114 SER A CA 1
ATOM 720 C C . SER A 1 95 ? 35.192 7.304 38.215 1.00 10.81 114 SER A C 1
ATOM 721 O O . SER A 1 95 ? 34.892 7.225 37.019 1.00 11.88 114 SER A O 1
ATOM 724 N N . GLY A 1 96 ? 36.336 6.851 38.711 1.00 11.52 115 GLY A N 1
ATOM 725 C CA . GLY A 1 96 ? 37.252 6.070 37.901 1.00 12.27 115 GLY A CA 1
ATOM 726 C C . GLY A 1 96 ? 37.998 6.931 36.884 1.00 13.93 115 GLY A C 1
ATOM 727 O O . GLY A 1 96 ? 38.060 8.173 36.983 1.00 13.86 115 GLY A O 1
ATOM 728 N N . SER A 1 97 ? 38.521 6.263 35.871 1.00 14.53 116 SER A N 1
ATOM 729 C CA . SER A 1 97 ? 39.371 6.916 34.887 1.00 14.59 116 SER A CA 1
ATOM 730 C C . SER A 1 97 ? 38.580 7.534 33.727 1.00 15.06 116 SER A C 1
ATOM 731 O O . SER A 1 97 ? 39.169 8.132 32.838 1.00 14.89 116 SER A O 1
ATOM 734 N N . ASN A 1 98 ? 37.259 7.418 33.714 1.00 14.83 117 ASN A N 1
ATOM 735 C CA . ASN A 1 98 ? 36.491 8.058 32.643 1.00 16.04 117 ASN A CA 1
ATOM 736 C C . ASN A 1 98 ? 36.677 9.586 32.766 1.00 14.84 117 ASN A C 1
ATOM 737 O O . ASN A 1 98 ? 37.172 10.069 33.783 1.00 14.32 117 ASN A O 1
ATOM 742 N N . GLU A 1 99 ? 36.348 10.318 31.716 1.00 13.81 118 GLU A N 1
ATOM 743 C CA . GLU A 1 99 ? 36.579 11.776 31.727 1.00 13.84 118 GLU A CA 1
ATOM 744 C C . GLU A 1 99 ? 35.609 12.482 32.656 1.00 11.88 118 GLU A C 1
ATOM 745 O O . GLU A 1 99 ? 34.503 11.987 32.868 1.00 11.48 118 GLU A O 1
ATOM 751 N N . LYS A 1 100 ? 36.044 13.597 33.234 1.00 11.56 119 LYS A N 1
ATOM 752 C CA . LYS A 1 100 ? 35.160 14.445 34.059 1.00 10.83 119 LYS A CA 1
ATOM 753 C C . LYS A 1 100 ? 34.237 15.414 33.237 1.00 10.54 119 LYS A C 1
ATOM 754 O O . LYS A 1 100 ? 33.076 15.667 33.621 1.00 10.47 119 LYS A O 1
ATOM 760 N N . GLY A 1 101 ? 34.760 15.963 32.133 1.00 9.42 120 GLY A N 1
ATOM 761 C CA . GLY A 1 101 ? 33.989 16.862 31.273 1.00 9.36 120 GLY A CA 1
ATOM 762 C C . GLY A 1 101 ? 34.769 18.081 30.793 1.00 9.14 120 GLY A C 1
ATOM 763 O O . GLY A 1 101 ? 36.020 18.052 30.668 1.00 6.94 120 GLY A O 1
ATOM 764 N N . TYR A 1 102 ? 34.022 19.157 30.523 1.00 8.55 121 TYR A N 1
ATOM 765 C CA . TYR A 1 102 ? 34.541 20.314 29.812 1.00 7.18 121 TYR A CA 1
ATOM 766 C C . TYR A 1 102 ? 33.915 21.605 30.312 1.00 7.08 121 TYR A C 1
ATOM 767 O O . TYR A 1 102 ? 32.783 21.601 30.822 1.00 6.72 121 TYR A O 1
ATOM 776 N N . VAL A 1 103 ? 34.661 22.695 30.136 1.00 7.42 122 VAL A N 1
ATOM 777 C CA . VAL A 1 103 ? 34.194 24.072 30.456 1.00 7.64 122 VAL A CA 1
ATOM 778 C C . VAL A 1 103 ? 34.400 24.886 29.167 1.00 7.81 122 VAL A C 1
ATOM 779 O O . VAL A 1 103 ? 35.451 24.743 28.483 1.00 8.44 122 VAL A O 1
ATOM 783 N N . TYR A 1 104 ? 33.422 25.727 28.819 1.00 8.56 123 TYR A N 1
ATOM 784 C CA . TYR A 1 104 ? 33.458 26.434 27.522 1.00 7.68 123 TYR A CA 1
ATOM 785 C C . TYR A 1 104 ? 32.736 27.791 27.539 1.00 7.97 123 TYR A C 1
ATOM 786 O O . TYR A 1 104 ? 31.924 28.096 28.444 1.00 7.35 123 TYR A O 1
ATOM 795 N N . TYR A 1 105 ? 33.046 28.625 26.558 1.00 6.90 124 TYR A N 1
ATOM 796 C CA . TYR A 1 105 ? 32.087 29.674 26.143 1.00 8.25 124 TYR A CA 1
ATOM 797 C C . TYR A 1 105 ? 32.001 29.664 24.648 1.00 8.79 124 TYR A C 1
ATOM 798 O O . TYR A 1 105 ? 32.965 29.265 23.967 1.00 7.59 124 TYR A O 1
ATOM 807 N N . LYS A 1 106 ? 30.882 30.180 24.123 1.00 9.34 125 LYS A N 1
ATOM 808 C CA . LYS A 1 106 ? 30.792 30.455 22.705 1.00 9.26 125 LYS A CA 1
ATOM 809 C C . LYS A 1 106 ? 29.781 31.560 22.437 1.00 9.99 125 LYS A C 1
ATOM 810 O O . LYS A 1 106 ? 28.991 31.939 23.328 1.00 10.90 125 LYS A O 1
ATOM 816 N N . GLY A 1 107 ? 29.837 32.084 21.221 1.00 9.67 126 GLY A N 1
ATOM 817 C CA . GLY A 1 107 ? 28.891 33.103 20.744 1.00 9.34 126 GLY A CA 1
ATOM 818 C C . GLY A 1 107 ? 28.723 33.068 19.240 1.00 9.42 126 GLY A C 1
ATOM 819 O O . GLY A 1 107 ? 29.549 32.491 18.518 1.00 8.07 126 GLY A O 1
ATOM 820 N N . ASN A 1 108 ? 27.665 33.712 18.743 1.00 8.65 127 ASN A N 1
ATOM 821 C CA . ASN A 1 108 ? 27.547 33.918 17.311 1.00 9.99 127 ASN A CA 1
ATOM 822 C C . ASN A 1 108 ? 27.256 35.387 17.048 1.00 9.71 127 ASN A C 1
ATOM 823 O O . ASN A 1 108 ? 26.942 36.135 17.982 1.00 8.02 127 ASN A O 1
ATOM 828 N N . SER A 1 109 ? 27.358 35.789 15.792 1.00 9.12 128 SER A N 1
ATOM 829 C CA . SER A 1 109 ? 27.139 37.193 15.389 1.00 10.08 128 SER A CA 1
ATOM 830 C C . SER A 1 109 ? 28.085 38.198 16.085 1.00 10.49 128 SER A C 1
ATOM 831 O O . SER A 1 109 ? 27.616 39.138 16.736 1.00 9.61 128 SER A O 1
ATOM 834 N N . PRO A 1 110 ? 29.424 38.013 15.958 1.00 9.43 129 PRO A N 1
ATOM 835 C CA . PRO A 1 110 ? 30.376 38.969 16.544 1.00 9.36 129 PRO A CA 1
ATOM 836 C C . PRO A 1 110 ? 30.012 40.418 16.148 1.00 9.83 129 PRO A C 1
ATOM 837 O O . PRO A 1 110 ? 29.771 40.667 14.975 1.00 9.38 129 PRO A O 1
ATOM 841 N N . ALA A 1 111 ? 29.962 41.335 17.112 1.00 9.34 130 ALA A N 1
ATOM 842 C CA . ALA A 1 111 ? 29.338 42.669 16.906 1.00 8.90 130 ALA A CA 1
ATOM 843 C C . ALA A 1 111 ? 29.964 43.461 15.772 1.00 9.00 130 ALA A C 1
ATOM 844 O O . ALA A 1 111 ? 31.181 43.545 15.683 1.00 9.54 130 ALA A O 1
ATOM 846 N N . LYS A 1 112 ? 29.152 44.069 14.916 1.00 8.95 131 LYS A N 1
ATOM 847 C CA . LYS A 1 112 ? 29.712 44.952 13.865 1.00 9.26 131 LYS A CA 1
ATOM 848 C C . LYS A 1 112 ? 29.440 46.424 14.162 1.00 8.91 131 LYS A C 1
ATOM 849 O O . LYS A 1 112 ? 29.975 47.310 13.489 1.00 10.23 131 LYS A O 1
ATOM 855 N N . GLU A 1 113 ? 28.591 46.661 15.154 1.00 9.75 132 GLU A N 1
ATOM 856 C CA . GLU A 1 113 ? 28.382 47.996 15.703 1.00 10.41 132 GLU A CA 1
ATOM 857 C C . GLU A 1 113 ? 28.524 47.924 17.216 1.00 11.82 132 GLU A C 1
ATOM 858 O O . GLU A 1 113 ? 28.183 46.900 17.837 1.00 11.50 132 GLU A O 1
ATOM 864 N N . LEU A 1 114 ? 29.058 49.004 17.800 1.00 10.64 133 LEU A N 1
ATOM 865 C CA . LEU A 1 114 ? 29.151 49.169 19.240 1.00 10.64 133 LEU A CA 1
ATOM 866 C C . LEU A 1 114 ? 28.360 50.414 19.704 1.00 10.81 133 LEU A C 1
ATOM 867 O O . LEU A 1 114 ? 28.235 51.380 18.925 1.00 9.66 133 LEU A O 1
ATOM 872 N N . PRO A 1 115 ? 27.874 50.401 20.968 1.00 10.53 134 PRO A N 1
ATOM 873 C CA . PRO A 1 115 ? 27.285 51.602 21.567 1.00 11.27 134 PRO A CA 1
ATOM 874 C C . PRO A 1 115 ? 28.278 52.750 21.462 1.00 12.94 134 PRO A C 1
ATOM 875 O O . PRO A 1 115 ? 29.505 52.539 21.525 1.00 12.69 134 PRO A O 1
ATOM 879 N N . VAL A 1 116 ? 27.754 53.945 21.208 1.00 14.99 135 VAL A N 1
ATOM 880 C CA . VAL A 1 116 ? 28.596 55.140 20.978 1.00 17.33 135 VAL A CA 1
ATOM 881 C C . VAL A 1 116 ? 29.194 55.668 22.274 1.00 17.88 135 VAL A C 1
ATOM 882 O O . VAL A 1 116 ? 30.391 55.904 22.368 1.00 17.87 135 VAL A O 1
ATOM 886 N N . ASN A 1 117 ? 28.372 55.860 23.282 1.00 20.01 136 ASN A N 1
ATOM 887 C CA . ASN A 1 117 ? 28.914 56.446 24.491 1.00 22.25 136 ASN A CA 1
ATOM 888 C C . ASN A 1 117 ? 28.221 56.055 25.784 1.00 22.93 136 ASN A C 1
ATOM 889 O O . ASN A 1 117 ? 28.676 56.473 26.842 1.00 24.46 136 ASN A O 1
ATOM 894 N N . GLN A 1 118 ? 27.155 55.245 25.717 1.00 21.88 137 GLN A N 1
ATOM 895 C CA . GLN A 1 118 ? 26.374 54.896 26.930 1.00 22.22 137 GLN A CA 1
ATOM 896 C C . GLN A 1 118 ? 27.219 53.986 27.815 1.00 20.44 137 GLN A C 1
ATOM 897 O O . GLN A 1 118 ? 27.876 53.086 27.282 1.00 21.34 137 GLN A O 1
ATOM 903 N N . LEU A 1 119 ? 27.239 54.224 29.129 1.00 16.56 138 LEU A N 1
ATOM 904 C CA . LEU A 1 119 ? 28.014 53.366 30.066 1.00 15.32 138 LEU A CA 1
ATOM 905 C C . LEU A 1 119 ? 27.126 52.168 30.380 1.00 14.62 138 LEU A C 1
ATOM 906 O O . LEU A 1 119 ? 26.052 52.333 30.944 1.00 14.57 138 LEU A O 1
ATOM 911 N N . LEU A 1 120 ? 27.522 50.979 29.933 1.00 13.30 139 LEU A N 1
ATOM 912 C CA . LEU A 1 120 ? 26.623 49.827 29.993 1.00 11.61 139 LEU A CA 1
ATOM 913 C C . LEU A 1 120 ? 27.117 48.699 30.902 1.00 10.66 139 LEU A C 1
ATOM 914 O O . LEU A 1 120 ? 28.296 48.332 30.878 1.00 9.81 139 LEU A O 1
ATOM 919 N N . THR A 1 121 ? 26.209 48.178 31.711 1.00 9.39 140 THR A N 1
ATOM 920 C CA . THR A 1 121 ? 26.539 47.082 32.662 1.00 10.62 140 THR A CA 1
ATOM 921 C C . THR A 1 121 ? 26.060 45.780 32.064 1.00 9.96 140 THR A C 1
ATOM 922 O O . THR A 1 121 ? 24.897 45.671 31.750 1.00 9.13 140 THR A O 1
ATOM 926 N N . TYR A 1 122 ? 26.968 44.811 31.871 1.00 9.20 141 TYR A N 1
ATOM 927 C CA . TYR A 1 122 ? 26.565 43.469 31.433 1.00 7.81 141 TYR A CA 1
ATOM 928 C C . TYR A 1 122 ? 26.559 42.597 32.696 1.00 8.62 141 TYR A C 1
ATOM 929 O O . TYR A 1 122 ? 27.553 42.574 33.453 1.00 9.53 141 TYR A O 1
ATOM 938 N N . THR A 1 123 ? 25.480 41.843 32.882 1.00 8.16 142 THR A N 1
ATOM 939 C CA . THR A 1 123 ? 25.310 40.975 34.009 1.00 8.30 142 THR A CA 1
ATOM 940 C C . THR A 1 123 ? 25.105 39.554 33.549 1.00 7.27 142 THR A C 1
ATOM 941 O O . THR A 1 123 ? 24.354 39.308 32.585 1.00 6.50 142 THR A O 1
ATOM 945 N N . GLY A 1 124 ? 25.716 38.609 34.270 1.00 6.98 143 GLY A N 1
ATOM 946 C CA . GLY A 1 124 ? 25.602 37.191 33.914 1.00 7.35 143 GLY A CA 1
ATOM 947 C C . GLY A 1 124 ? 26.294 36.288 34.922 1.00 7.87 143 GLY A C 1
ATOM 948 O O . GLY A 1 124 ? 26.210 36.525 36.129 1.00 8.15 143 GLY A O 1
ATOM 949 N N . SER A 1 125 ? 26.936 35.211 34.436 1.00 7.04 144 SER A N 1
ATOM 950 C CA . SER A 1 125 ? 27.545 34.229 35.332 1.00 7.95 144 SER A CA 1
ATOM 951 C C . SER A 1 125 ? 28.974 33.985 34.924 1.00 7.74 144 SER A C 1
ATOM 952 O O . SER A 1 125 ? 29.446 34.541 33.947 1.00 6.37 144 SER A O 1
ATOM 955 N N . TRP A 1 126 ? 29.671 33.172 35.708 1.00 7.65 145 TRP A N 1
ATOM 956 C CA . TRP A 1 126 ? 30.970 32.686 35.277 1.00 8.10 145 TRP A CA 1
ATOM 957 C C . TRP A 1 126 ? 31.054 31.236 35.776 1.00 8.14 145 TRP A C 1
ATOM 958 O O . TRP A 1 126 ? 30.224 30.821 36.593 1.00 7.08 145 TRP A O 1
ATOM 969 N N . ASP A 1 127 ? 31.994 30.478 35.212 1.00 5.99 146 ASP A N 1
ATOM 970 C CA . ASP A 1 127 ? 32.213 29.078 35.513 1.00 5.90 146 ASP A CA 1
ATOM 971 C C . ASP A 1 127 ? 33.716 28.848 35.379 1.00 6.96 146 ASP A C 1
ATOM 972 O O . ASP A 1 127 ? 34.422 29.707 34.830 1.00 6.70 146 ASP A O 1
ATOM 977 N N . PHE A 1 128 ? 34.203 27.697 35.842 1.00 7.45 147 PHE A N 1
ATOM 978 C CA . PHE A 1 128 ? 35.636 27.444 35.875 1.00 8.97 147 PHE A CA 1
ATOM 979 C C . PHE A 1 128 ? 35.901 25.978 36.017 1.00 9.06 147 PHE A C 1
ATOM 980 O O . PHE A 1 128 ? 35.016 25.202 36.456 1.00 8.25 147 PHE A O 1
ATOM 988 N N . THR A 1 129 ? 37.141 25.611 35.683 1.00 7.79 148 THR A N 1
ATOM 989 C CA . THR A 1 129 ? 37.696 24.337 36.172 1.00 8.54 148 THR A CA 1
ATOM 990 C C . THR A 1 129 ? 39.073 24.614 36.764 1.00 8.80 148 THR A C 1
ATOM 991 O O . THR A 1 129 ? 39.825 25.431 36.211 1.00 7.43 148 THR A O 1
ATOM 995 N N . SER A 1 130 ? 39.384 24.018 37.914 1.00 9.80 149 SER A N 1
ATOM 996 C CA . SER A 1 130 ? 40.782 24.120 38.379 1.00 10.63 149 SER A CA 1
ATOM 997 C C . SER A 1 130 ? 41.658 23.099 37.649 1.00 11.03 149 SER A C 1
ATOM 998 O O . SER A 1 130 ? 41.188 22.328 36.809 1.00 10.14 149 SER A O 1
ATOM 1001 N N . ASN A 1 131 ? 42.965 23.132 37.912 1.00 12.60 150 ASN A N 1
ATOM 1002 C CA . ASN A 1 131 ? 43.804 22.026 37.483 1.00 13.46 150 ASN A CA 1
ATOM 1003 C C . ASN A 1 131 ? 43.665 20.887 38.506 1.00 13.91 150 ASN A C 1
ATOM 1004 O O . ASN A 1 131 ? 42.874 21.022 39.466 1.00 13.94 150 ASN A O 1
ATOM 1009 N N . ALA A 1 132 ? 44.426 19.800 38.307 1.00 14.05 151 ALA A N 1
ATOM 1010 C CA . ALA A 1 132 ? 44.437 18.635 39.208 1.00 14.09 151 ALA A CA 1
ATOM 1011 C C . ALA A 1 132 ? 45.793 18.558 39.911 1.00 15.58 151 ALA A C 1
ATOM 1012 O O . ALA A 1 132 ? 46.837 18.490 39.247 1.00 16.09 151 ALA A O 1
ATOM 1014 N N . ASN A 1 133 ? 45.780 18.572 41.237 1.00 15.50 152 ASN A N 1
ATOM 1015 C CA . ASN A 1 133 ? 47.042 18.546 42.013 1.00 17.83 152 ASN A CA 1
ATOM 1016 C C . ASN A 1 133 ? 46.918 17.647 43.200 1.00 17.75 152 ASN A C 1
ATOM 1017 O O . ASN A 1 133 ? 46.308 18.023 44.212 1.00 16.79 152 ASN A O 1
ATOM 1022 N N . LEU A 1 134 ? 47.527 16.471 43.072 1.00 19.47 153 LEU A N 1
ATOM 1023 C CA . LEU A 1 134 ? 47.513 15.447 44.119 1.00 21.57 153 LEU A CA 1
ATOM 1024 C C . LEU A 1 134 ? 48.636 15.592 45.135 1.00 24.19 153 LEU A C 1
ATOM 1025 O O . LEU A 1 134 ? 48.667 14.851 46.131 1.00 24.22 153 LEU A O 1
ATOM 1030 N N . ASN A 1 135 ? 49.560 16.517 44.882 1.00 25.74 154 ASN A N 1
ATOM 1031 C CA . ASN A 1 135 ? 50.692 16.715 45.784 1.00 28.53 154 ASN A CA 1
ATOM 1032 C C . ASN A 1 135 ? 50.294 17.081 47.211 1.00 29.61 154 ASN A C 1
ATOM 1033 O O . ASN A 1 135 ? 49.599 18.082 47.439 1.00 28.38 154 ASN A O 1
ATOM 1038 N N . ASN A 1 136 ? 50.733 16.257 48.172 1.00 31.38 155 ASN A N 1
ATOM 1039 C CA . ASN A 1 136 ? 50.472 16.515 49.591 1.00 33.01 155 ASN A CA 1
ATOM 1040 C C . ASN A 1 136 ? 50.841 17.911 50.031 1.00 33.07 155 ASN A C 1
ATOM 1041 O O . ASN A 1 136 ? 50.173 18.490 50.876 1.00 33.29 155 ASN A O 1
ATOM 1046 N N . GLU A 1 137 ? 51.900 18.449 49.439 1.00 33.40 156 GLU A N 1
ATOM 1047 C CA . GLU A 1 137 ? 52.397 19.778 49.771 1.00 33.81 156 GLU A CA 1
ATOM 1048 C C . GLU A 1 137 ? 51.348 20.847 49.438 1.00 32.92 156 GLU A C 1
ATOM 1049 O O . GLU A 1 137 ? 51.207 21.818 50.185 1.00 32.49 156 GLU A O 1
ATOM 1055 N N . GLU A 1 138 ? 50.616 20.659 48.328 1.00 30.66 157 GLU A N 1
ATOM 1056 C CA . GLU A 1 138 ? 49.673 21.670 47.847 1.00 28.94 157 GLU A CA 1
ATOM 1057 C C . GLU A 1 138 ? 48.576 21.988 48.855 1.00 27.85 157 GLU A C 1
ATOM 1058 O O . GLU A 1 138 ? 48.119 23.129 48.926 1.00 28.20 157 GLU A O 1
ATOM 1064 N N . GLY A 1 139 ? 48.183 20.990 49.645 1.00 25.92 158 GLY A N 1
ATOM 1065 C CA . GLY A 1 139 ? 47.217 21.168 50.714 1.00 24.58 158 GLY A CA 1
ATOM 1066 C C . GLY A 1 139 ? 45.779 21.417 50.275 1.00 22.99 158 GLY A C 1
ATOM 1067 O O . GLY A 1 139 ? 45.040 22.133 50.948 1.00 23.53 158 GLY A O 1
ATOM 1068 N N . ARG A 1 140 ? 45.373 20.801 49.177 1.00 22.74 159 ARG A N 1
ATOM 1069 C CA . ARG A 1 140 ? 43.987 20.909 48.714 1.00 22.39 159 ARG A CA 1
ATOM 1070 C C . ARG A 1 140 ? 43.072 20.150 49.661 1.00 22.98 159 ARG A C 1
ATOM 1071 O O . ARG A 1 140 ? 43.517 19.206 50.321 1.00 22.72 159 ARG A O 1
ATOM 1079 N N . PRO A 1 141 ? 41.804 20.587 49.763 1.00 22.55 160 PRO A N 1
ATOM 1080 C CA . PRO A 1 141 ? 40.914 20.060 50.803 1.00 22.13 160 PRO A CA 1
ATOM 1081 C C . PRO A 1 141 ? 40.409 18.649 50.505 1.00 21.10 160 PRO A C 1
ATOM 1082 O O . PRO A 1 141 ? 40.083 18.324 49.379 1.00 20.52 160 PRO A O 1
ATOM 1086 N N . ASN A 1 142 ? 40.312 17.830 51.541 1.00 20.45 161 ASN A N 1
ATOM 1087 C CA . ASN A 1 142 ? 39.815 16.488 51.400 1.00 20.49 161 ASN A CA 1
ATOM 1088 C C . ASN A 1 142 ? 38.277 16.412 51.506 1.00 20.25 161 ASN A C 1
ATOM 1089 O O . ASN A 1 142 ? 37.604 15.774 50.669 1.00 21.04 161 ASN A O 1
ATOM 1094 N N . TYR A 1 143 ? 37.727 17.062 52.526 1.00 18.87 162 TYR A N 1
ATOM 1095 C CA . TYR A 1 143 ? 36.318 16.906 52.861 1.00 19.80 162 TYR A CA 1
ATOM 1096 C C . TYR A 1 143 ? 35.585 18.226 53.061 1.00 19.38 162 TYR A C 1
ATOM 1097 O O . TYR A 1 143 ? 35.808 18.915 54.046 1.00 20.54 162 TYR A O 1
ATOM 1106 N N . LEU A 1 144 ? 34.697 18.578 52.123 1.00 19.35 163 LEU A N 1
ATOM 1107 C CA . LEU A 1 144 ? 33.852 19.795 52.249 1.00 18.47 163 LEU A CA 1
ATOM 1108 C C . LEU A 1 144 ? 32.439 19.495 51.736 1.00 18.64 163 LEU A C 1
ATOM 1109 O O . LEU A 1 144 ? 31.975 20.012 50.700 1.00 17.33 163 LEU A O 1
ATOM 1114 N N . ASN A 1 145 ? 31.764 18.620 52.465 1.00 18.67 164 ASN A N 1
ATOM 1115 C CA . ASN A 1 145 ? 30.492 18.064 52.024 1.00 18.91 164 ASN A CA 1
ATOM 1116 C C . ASN A 1 145 ? 29.372 19.114 51.963 1.00 18.24 164 ASN A C 1
ATOM 1117 O O . ASN A 1 145 ? 28.376 18.888 51.295 1.00 18.12 164 ASN A O 1
ATOM 1122 N N . ASP A 1 146 ? 29.513 20.241 52.663 1.00 18.18 165 ASP A N 1
ATOM 1123 C CA . ASP A 1 146 ? 28.465 21.278 52.563 1.00 18.50 165 ASP A CA 1
ATOM 1124 C C . ASP A 1 146 ? 28.703 22.190 51.353 1.00 17.89 165 ASP A C 1
ATOM 1125 O O . ASP A 1 146 ? 27.794 22.935 50.947 1.00 17.13 165 ASP A O 1
ATOM 1130 N N . ASP A 1 147 ? 29.914 22.114 50.791 1.00 16.93 166 ASP A N 1
ATOM 1131 C CA . ASP A 1 147 ? 30.343 23.009 49.680 1.00 16.59 166 ASP A CA 1
ATOM 1132 C C . ASP A 1 147 ? 30.231 22.359 48.313 1.00 15.82 166 ASP A C 1
ATOM 1133 O O . ASP A 1 147 ? 29.817 23.040 47.354 1.00 14.02 166 ASP A O 1
ATOM 1138 N N . TYR A 1 148 ? 30.614 21.077 48.216 1.00 14.15 167 TYR A N 1
ATOM 1139 C CA . TYR A 1 148 ? 30.718 20.370 46.912 1.00 14.95 167 TYR A CA 1
ATOM 1140 C C . TYR A 1 148 ? 30.115 18.959 46.926 1.00 15.71 167 TYR A C 1
ATOM 1141 O O . TYR A 1 148 ? 30.011 18.329 48.004 1.00 15.94 167 TYR A O 1
ATOM 1150 N N . TYR A 1 149 ? 29.730 18.484 45.747 1.00 15.26 168 TYR A N 1
ATOM 1151 C CA . TYR A 1 149 ? 29.162 17.141 45.597 1.00 17.19 168 TYR A CA 1
ATOM 1152 C C . TYR A 1 149 ? 30.243 16.072 45.399 1.00 17.54 168 TYR A C 1
ATOM 1153 O O . TYR A 1 149 ? 29.965 14.982 44.869 1.00 20.25 168 TYR A O 1
ATOM 1162 N N . THR A 1 150 ? 31.478 16.366 45.789 1.00 17.85 169 THR A N 1
ATOM 1163 C CA . THR A 1 150 ? 32.578 15.402 45.619 1.00 17.53 169 THR A CA 1
ATOM 1164 C C . THR A 1 150 ? 33.572 15.576 46.773 1.00 17.10 169 THR A C 1
ATOM 1165 O O . THR A 1 150 ? 33.442 16.515 47.537 1.00 17.21 169 THR A O 1
ATOM 1169 N N . LYS A 1 151 ? 34.513 14.637 46.914 1.00 17.00 170 LYS A N 1
ATOM 1170 C CA . LYS A 1 151 ? 35.603 14.678 47.914 1.00 16.55 170 LYS A CA 1
ATOM 1171 C C . LYS A 1 151 ? 36.951 14.833 47.210 1.00 15.62 170 LYS A C 1
ATOM 1172 O O . LYS A 1 151 ? 37.039 14.640 45.984 1.00 16.35 170 LYS A O 1
ATOM 1178 N N . PHE A 1 152 ? 38.002 15.148 47.978 1.00 15.47 171 PHE A N 1
ATOM 1179 C CA . PHE A 1 152 ? 39.374 15.227 47.440 1.00 14.93 171 PHE A CA 1
ATOM 1180 C C . PHE A 1 152 ? 39.390 16.317 46.331 1.00 14.64 171 PHE A C 1
ATOM 1181 O O . PHE A 1 152 ? 39.713 16.076 45.164 1.00 14.69 171 PHE A O 1
ATOM 1189 N N . ILE A 1 153 ? 39.039 17.518 46.765 1.00 14.65 172 ILE A N 1
ATOM 1190 C CA . ILE A 1 153 ? 38.657 18.627 45.897 1.00 14.68 172 ILE A CA 1
ATOM 1191 C C . ILE A 1 153 ? 39.859 19.139 45.101 1.00 14.94 172 ILE A C 1
ATOM 1192 O O . ILE A 1 153 ? 40.825 19.597 45.696 1.00 15.28 172 ILE A O 1
ATOM 1197 N N . GLY A 1 154 ? 39.768 19.058 43.776 1.00 14.44 173 GLY A N 1
ATOM 1198 C CA . GLY A 1 154 ? 40.841 19.450 42.881 1.00 15.83 173 GLY A CA 1
ATOM 1199 C C . GLY A 1 154 ? 42.094 18.595 42.965 1.00 16.13 173 GLY A C 1
ATOM 1200 O O . GLY A 1 154 ? 43.149 18.990 42.435 1.00 15.88 173 GLY A O 1
ATOM 1201 N N . LYS A 1 155 ? 41.990 17.411 43.588 1.00 15.15 174 LYS A N 1
ATOM 1202 C CA . LYS A 1 155 ? 43.172 16.559 43.758 1.00 15.52 174 LYS A CA 1
ATOM 1203 C C . LYS A 1 155 ? 43.424 15.689 42.564 1.00 14.89 174 LYS A C 1
ATOM 1204 O O . LYS A 1 155 ? 44.146 16.099 41.652 1.00 16.85 174 LYS A O 1
ATOM 1210 N N . ARG A 1 156 ? 42.806 14.509 42.502 1.00 13.60 175 ARG A N 1
ATOM 1211 C CA . ARG A 1 156 ? 42.934 13.714 41.307 1.00 12.70 175 ARG A CA 1
ATOM 1212 C C . ARG A 1 156 ? 42.193 14.308 40.097 1.00 12.54 175 ARG A C 1
ATOM 1213 O O . ARG A 1 156 ? 42.592 14.102 38.943 1.00 11.21 175 ARG A O 1
ATOM 1221 N N . VAL A 1 157 ? 41.127 15.050 40.377 1.00 11.90 176 VAL A N 1
ATOM 1222 C CA . VAL A 1 157 ? 40.252 15.586 39.319 1.00 11.45 176 VAL A CA 1
ATOM 1223 C C . VAL A 1 157 ? 40.025 17.085 39.535 1.00 11.03 176 VAL A C 1
ATOM 1224 O O . VAL A 1 157 ? 39.704 17.521 40.649 1.00 11.83 176 VAL A O 1
ATOM 1228 N N . GLY A 1 158 ? 40.134 17.876 38.473 1.00 10.20 177 GLY A N 1
ATOM 1229 C CA . GLY A 1 158 ? 39.955 19.322 38.617 1.00 10.43 177 GLY A CA 1
A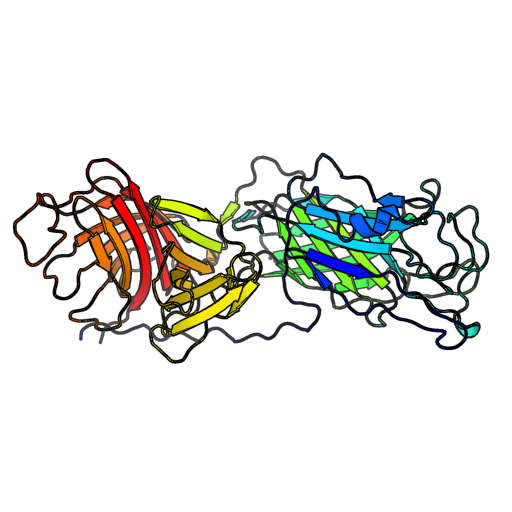TOM 1230 C C . GLY A 1 158 ? 38.600 19.597 39.253 1.00 10.21 177 GLY A C 1
ATOM 1231 O O . GLY A 1 158 ? 37.621 18.906 38.935 1.00 11.02 177 GLY A O 1
ATOM 1232 N N . LEU A 1 159 ? 38.546 20.593 40.141 1.00 9.98 178 LEU A N 1
ATOM 1233 C CA . LEU A 1 159 ? 37.287 21.117 40.638 1.00 10.20 178 LEU A CA 1
ATOM 1234 C C . LEU A 1 159 ? 36.578 21.975 39.583 1.00 9.57 178 LEU A C 1
ATOM 1235 O O . LEU A 1 159 ? 37.193 22.903 39.035 1.00 10.59 178 LEU A O 1
ATOM 1240 N N . VAL A 1 160 ? 35.290 21.704 39.343 1.00 7.60 179 VAL A N 1
ATOM 1241 C CA . VAL A 1 160 ? 34.472 22.472 38.391 1.00 7.38 179 VAL A CA 1
ATOM 1242 C C . VAL A 1 160 ? 33.420 23.291 39.151 1.00 8.16 179 VAL A C 1
ATOM 1243 O O . VAL A 1 160 ? 32.923 22.829 40.174 1.00 6.83 179 VAL A O 1
ATOM 1247 N N . SER A 1 161 ? 33.074 24.488 38.654 1.00 8.02 180 SER A N 1
ATOM 1248 C CA . SER A 1 161 ? 31.985 25.282 39.265 1.00 8.90 180 SER A CA 1
ATOM 1249 C C . SER A 1 161 ? 30.700 24.428 39.414 1.00 8.78 180 SER A C 1
ATOM 1250 O O . SER A 1 161 ? 29.950 24.584 40.380 1.00 7.83 180 SER A O 1
ATOM 1253 N N . GLY A 1 162 ? 30.482 23.516 38.471 1.00 9.47 181 GLY A N 1
ATOM 1254 C CA . GLY A 1 162 ? 29.311 22.633 38.490 1.00 9.48 181 GLY A CA 1
ATOM 1255 C C . GLY A 1 162 ? 29.352 21.567 39.572 1.00 9.90 181 GLY A C 1
ATOM 1256 O O . GLY A 1 162 ? 28.348 20.910 39.851 1.00 10.53 181 GLY A O 1
ATOM 1257 N N . ASP A 1 163 ? 30.495 21.429 40.238 1.00 9.59 182 ASP A N 1
ATOM 1258 C CA . ASP A 1 163 ? 30.541 20.611 41.469 1.00 10.20 182 ASP A CA 1
ATOM 1259 C C . ASP A 1 163 ? 29.980 21.309 42.702 1.00 10.28 182 ASP A C 1
ATOM 1260 O O . ASP A 1 163 ? 29.768 20.652 43.723 1.00 9.79 182 ASP A O 1
ATOM 1265 N N . ALA A 1 164 ? 29.773 22.635 42.656 1.00 9.30 183 ALA A N 1
ATOM 1266 C CA . ALA A 1 164 ? 29.491 23.365 43.900 1.00 10.43 183 ALA A CA 1
ATOM 1267 C C . ALA A 1 164 ? 27.998 23.241 44.265 1.00 11.75 183 ALA A C 1
ATOM 1268 O O . ALA A 1 164 ? 27.138 23.265 43.380 1.00 11.88 183 ALA A O 1
ATOM 1270 N N . LYS A 1 165 ? 27.686 23.152 45.552 1.00 12.20 184 LYS A N 1
ATOM 1271 C CA . LYS A 1 165 ? 26.282 23.211 46.007 1.00 14.27 184 LYS A CA 1
ATOM 1272 C C . LYS A 1 165 ? 25.770 24.661 46.014 1.00 15.37 184 LYS A C 1
ATOM 1273 O O . LYS A 1 165 ? 26.414 25.568 46.589 1.00 14.74 184 LYS A O 1
ATOM 1279 N N . PRO A 1 166 ? 24.620 24.899 45.362 1.00 17.05 185 PRO A N 1
ATOM 1280 C CA . PRO A 1 166 ? 24.069 26.256 45.262 1.00 17.36 185 PRO A CA 1
ATOM 1281 C C . PRO A 1 166 ? 23.793 26.906 46.632 1.00 17.85 185 PRO A C 1
ATOM 1282 O O . PRO A 1 166 ? 23.859 28.119 46.758 1.00 17.35 185 PRO A O 1
ATOM 1286 N N . ALA A 1 167 ? 23.590 26.108 47.671 1.00 17.51 186 ALA A N 1
ATOM 1287 C CA . ALA A 1 167 ? 23.375 26.674 49.009 1.00 18.04 186 ALA A CA 1
ATOM 1288 C C . ALA A 1 167 ? 24.589 27.488 49.459 1.00 17.78 186 ALA A C 1
ATOM 1289 O O . ALA A 1 167 ? 24.445 28.460 50.213 1.00 17.94 186 ALA A O 1
ATOM 1291 N N . LYS A 1 168 ? 25.788 27.108 49.019 1.00 16.12 187 LYS A N 1
ATOM 1292 C CA . LYS A 1 168 ? 26.987 27.813 49.466 1.00 16.95 187 LYS A CA 1
ATOM 1293 C C . LYS A 1 168 ? 27.774 28.565 48.365 1.00 15.93 187 LYS A C 1
ATOM 1294 O O . LYS A 1 168 ? 28.659 29.353 48.674 1.00 14.26 187 LYS A O 1
ATOM 1300 N N . HIS A 1 169 ? 27.469 28.294 47.102 1.00 14.97 188 HIS A N 1
ATOM 1301 C CA . HIS A 1 169 ? 28.206 28.917 45.985 1.00 14.01 188 HIS A CA 1
ATOM 1302 C C . HIS A 1 169 ? 27.287 29.300 44.849 1.00 14.36 188 HIS A C 1
ATOM 1303 O O . HIS A 1 169 ? 26.460 28.492 44.412 1.00 14.80 188 HIS A O 1
ATOM 1310 N N . LYS A 1 170 ? 27.411 30.546 44.384 1.00 13.45 189 LYS A N 1
ATOM 1311 C CA . LYS A 1 170 ? 26.722 30.986 43.190 1.00 12.89 189 LYS A CA 1
ATOM 1312 C C . LYS A 1 170 ? 27.662 31.947 42.467 1.00 11.84 189 LYS A C 1
ATOM 1313 O O . LYS A 1 170 ? 28.011 33.012 43.006 1.00 9.67 189 LYS A O 1
ATOM 1319 N N . TYR A 1 171 ? 28.110 31.549 41.285 1.00 9.67 190 TYR A N 1
ATOM 1320 C CA . TYR A 1 171 ? 29.138 32.314 40.596 1.00 9.31 190 TYR A CA 1
ATOM 1321 C C . TYR A 1 171 ? 28.537 33.292 39.598 1.00 9.31 190 TYR A C 1
ATOM 1322 O O . TYR A 1 171 ? 28.062 32.907 38.510 1.00 8.94 190 TYR A O 1
ATOM 1331 N N . THR A 1 172 ? 28.577 34.566 39.943 1.00 8.05 191 THR A N 1
ATOM 1332 C CA . THR A 1 172 ? 27.888 35.581 39.138 1.00 8.56 191 THR A CA 1
ATOM 1333 C C . THR A 1 172 ? 28.887 36.618 38.634 1.00 9.05 191 THR A C 1
ATOM 1334 O O . THR A 1 172 ? 29.933 36.866 39.282 1.00 8.95 191 THR A O 1
ATOM 1338 N N . SER A 1 173 ? 28.582 37.222 37.484 1.00 7.69 192 SER A N 1
ATOM 1339 C CA . SER A 1 173 ? 29.512 38.159 36.902 1.00 8.30 192 SER A CA 1
ATOM 1340 C C . SER A 1 173 ? 28.812 39.480 36.603 1.00 8.56 192 SER A C 1
ATOM 1341 O O . SER A 1 173 ? 27.607 39.514 36.304 1.00 8.35 192 SER A O 1
ATOM 1344 N N . GLN A 1 174 ? 29.582 40.560 36.653 1.00 8.62 193 GLN A N 1
ATOM 1345 C CA . GLN A 1 174 ? 29.101 41.873 36.302 1.00 9.30 193 GLN A CA 1
ATOM 1346 C C . GLN A 1 174 ? 30.247 42.671 35.683 1.00 9.86 193 GLN A C 1
ATOM 1347 O O . GLN A 1 174 ? 31.367 42.662 36.204 1.00 9.49 193 GLN A O 1
ATOM 1353 N N . PHE A 1 175 ? 29.974 43.338 34.553 1.00 9.41 194 PHE A N 1
ATOM 1354 C CA . PHE A 1 175 ? 30.998 44.104 33.851 1.00 9.07 194 PHE A CA 1
ATOM 1355 C C . PHE A 1 175 ? 30.455 45.486 33.518 1.00 10.55 194 PHE A C 1
ATOM 1356 O O . PHE A 1 175 ? 29.285 45.612 33.178 1.00 12.00 194 PHE A O 1
ATOM 1364 N N . GLU A 1 176 ? 31.285 46.521 33.634 1.00 8.98 195 GLU A N 1
ATOM 1365 C CA . GLU A 1 176 ? 30.836 47.851 33.223 1.00 9.23 195 GLU A CA 1
ATOM 1366 C C . GLU A 1 176 ? 31.683 48.296 32.060 1.00 7.87 195 GLU A C 1
ATOM 1367 O O . GLU A 1 176 ? 32.895 48.374 32.169 1.00 8.69 195 GLU A O 1
ATOM 1373 N N . VAL A 1 177 ? 31.047 48.585 30.927 1.00 8.83 196 VAL A N 1
ATOM 1374 C CA . VAL A 1 177 ? 31.792 48.944 29.721 1.00 8.10 196 VAL A CA 1
ATOM 1375 C C . VAL A 1 177 ? 31.552 50.427 29.407 1.00 9.49 196 VAL A C 1
ATOM 1376 O O . VAL A 1 177 ? 30.405 50.865 29.222 1.00 9.78 196 VAL A O 1
ATOM 1380 N N . ASP A 1 178 ? 32.655 51.170 29.322 1.00 8.88 197 ASP A N 1
ATOM 1381 C CA . ASP A 1 178 ? 32.603 52.553 28.853 1.00 9.76 197 ASP A CA 1
ATOM 1382 C C . ASP A 1 178 ? 33.022 52.539 27.396 1.00 10.03 197 ASP A C 1
ATOM 1383 O O . ASP A 1 178 ? 34.215 52.446 27.093 1.00 9.97 197 ASP A O 1
ATOM 1388 N N . PHE A 1 179 ? 32.043 52.565 26.484 1.00 8.81 198 PHE A N 1
ATOM 1389 C CA . PHE A 1 179 ? 32.376 52.481 25.070 1.00 9.64 198 PHE A CA 1
ATOM 1390 C C . PHE A 1 179 ? 33.106 53.740 24.552 1.00 10.58 198 PHE A C 1
ATOM 1391 O O . PHE A 1 179 ? 33.857 53.675 23.558 1.00 9.38 198 PHE A O 1
ATOM 1399 N N . ALA A 1 180 ? 32.910 54.860 25.256 1.00 10.40 199 ALA A N 1
ATOM 1400 C CA . ALA A 1 180 ? 33.584 56.102 24.879 1.00 11.84 199 ALA A CA 1
ATOM 1401 C C . ALA A 1 180 ? 35.078 55.984 25.065 1.00 12.38 199 ALA A C 1
ATOM 1402 O O . ALA A 1 180 ? 35.827 56.510 24.237 1.00 13.10 199 ALA A O 1
ATOM 1404 N N . THR A 1 181 ? 35.522 55.290 26.115 1.00 10.78 200 THR A N 1
ATOM 1405 C CA . THR A 1 181 ? 36.943 55.112 26.347 1.00 11.56 200 THR A CA 1
ATOM 1406 C C . THR A 1 181 ? 37.513 53.729 25.912 1.00 11.08 200 THR A C 1
ATOM 1407 O O . THR A 1 181 ? 38.724 53.513 25.994 1.00 10.82 200 THR A O 1
ATOM 1411 N N . LYS A 1 182 ? 36.642 52.826 25.458 1.00 10.18 201 LYS A N 1
ATOM 1412 C CA . LYS A 1 182 ? 37.004 51.443 25.124 1.00 10.10 201 LYS A CA 1
ATOM 1413 C C . LYS A 1 182 ? 37.659 50.718 26.308 1.00 9.66 201 LYS A C 1
ATOM 1414 O O . LYS A 1 182 ? 38.677 50.012 26.163 1.00 9.55 201 LYS A O 1
ATOM 1420 N N . LYS A 1 183 ? 37.074 50.940 27.488 1.00 9.05 202 LYS A N 1
ATOM 1421 C CA . LYS A 1 183 ? 37.516 50.329 28.748 1.00 9.70 202 LYS A CA 1
ATOM 1422 C C . LYS A 1 183 ? 36.441 49.485 29.361 1.00 9.07 202 LYS A C 1
ATOM 1423 O O . LYS A 1 183 ? 35.263 49.828 29.285 1.00 9.68 202 LYS A O 1
ATOM 1429 N N . MET A 1 184 ? 36.843 48.399 30.000 1.00 10.11 203 MET A N 1
ATOM 1430 C CA . MET A 1 184 ? 35.911 47.513 30.725 1.00 9.55 203 MET A CA 1
ATOM 1431 C C . MET A 1 184 ? 36.485 47.241 32.096 1.00 8.68 203 MET A C 1
ATOM 1432 O O . MET A 1 184 ? 37.683 47.017 32.239 1.00 9.71 203 MET A O 1
ATOM 1437 N N . THR A 1 185 ? 35.629 47.287 33.102 1.00 8.18 204 THR A N 1
ATOM 1438 C CA . THR A 1 185 ? 35.964 46.874 34.468 1.00 9.82 204 THR A CA 1
ATOM 1439 C C . THR A 1 185 ? 34.878 45.845 34.861 1.00 9.12 204 THR A C 1
ATOM 1440 O O . THR A 1 185 ? 33.880 45.688 34.161 1.00 8.92 204 THR A O 1
ATOM 1444 N N . GLY A 1 186 ? 35.096 45.098 35.934 1.00 9.09 205 GLY A N 1
ATOM 1445 C CA . GLY A 1 186 ? 34.071 44.181 36.390 1.00 8.54 205 GLY A CA 1
ATOM 1446 C C . GLY A 1 186 ? 34.545 43.318 37.551 1.00 8.76 205 GLY A C 1
ATOM 1447 O O . GLY A 1 186 ? 35.695 43.414 37.976 1.00 8.75 205 GLY A O 1
ATOM 1448 N N . LYS A 1 187 ? 33.639 42.463 38.024 1.00 7.85 206 LYS A N 1
ATOM 1449 C CA . LYS A 1 187 ? 33.876 41.557 39.125 1.00 9.07 206 LYS A CA 1
ATOM 1450 C C . LYS A 1 187 ? 33.242 40.191 38.849 1.00 9.12 206 LYS A C 1
ATOM 1451 O O . LYS A 1 187 ? 32.094 40.091 38.371 1.00 9.61 206 LYS A O 1
ATOM 1457 N N . LEU A 1 188 ? 33.992 39.157 39.201 1.00 8.43 207 LEU A N 1
ATOM 1458 C CA . LEU A 1 188 ? 33.447 37.793 39.296 1.00 8.20 207 LEU A CA 1
ATOM 1459 C C . LEU A 1 188 ? 33.300 37.524 40.785 1.00 9.23 207 LEU A C 1
ATOM 1460 O O . LEU A 1 188 ? 34.272 37.639 41.543 1.00 8.92 207 LEU A O 1
ATOM 1465 N N . SER A 1 189 ? 32.092 37.142 41.192 1.00 10.18 208 SER A N 1
ATOM 1466 C CA . SER A 1 189 ? 31.727 36.993 42.591 1.00 10.38 208 SER A CA 1
ATOM 1467 C C . SER A 1 189 ? 31.232 35.592 42.881 1.00 11.31 208 SER A C 1
ATOM 1468 O O . SER A 1 189 ? 30.827 34.878 41.963 1.00 10.05 208 SER A O 1
ATOM 1471 N N . ASP A 1 190 ? 31.270 35.210 44.160 1.00 11.60 209 ASP A N 1
ATOM 1472 C CA . ASP A 1 190 ? 30.663 33.976 44.654 1.00 11.85 209 ASP A CA 1
ATOM 1473 C C . ASP A 1 190 ? 29.752 34.404 45.802 1.00 13.52 209 ASP A C 1
ATOM 1474 O O . ASP A 1 190 ? 30.232 34.724 46.911 1.00 14.27 209 ASP A O 1
ATOM 1479 N N . LYS A 1 191 ? 28.449 34.415 45.533 1.00 14.05 210 LYS A N 1
ATOM 1480 C CA . LYS A 1 191 ? 27.472 34.991 46.447 1.00 14.94 210 LYS A CA 1
ATOM 1481 C C . LYS A 1 191 ? 27.934 36.427 46.756 1.00 14.61 210 LYS A C 1
ATOM 1482 O O . LYS A 1 191 ? 28.120 37.208 45.822 1.00 13.74 210 LYS A O 1
ATOM 1488 N N . GLU A 1 192 ? 28.147 36.779 48.029 1.00 15.16 211 GLU A N 1
ATOM 1489 C CA . GLU A 1 192 ? 28.529 38.155 48.360 1.00 17.30 211 GLU A CA 1
ATOM 1490 C C . GLU A 1 192 ? 30.027 38.299 48.632 1.00 17.90 211 GLU A C 1
ATOM 1491 O O . GLU A 1 192 ? 30.459 39.052 49.521 1.00 19.64 211 GLU A O 1
ATOM 1497 N N . LYS A 1 193 ? 30.826 37.549 47.893 1.00 17.49 212 LYS A N 1
ATOM 1498 C CA . LYS A 1 193 ? 32.259 37.660 47.997 1.00 17.05 212 LYS A CA 1
ATOM 1499 C C . LYS A 1 193 ? 32.867 37.878 46.615 1.00 16.28 212 LYS A C 1
ATOM 1500 O O . LYS A 1 193 ? 32.595 37.117 45.695 1.00 14.73 212 LYS A O 1
ATOM 1506 N N . THR A 1 194 ? 33.710 38.897 46.489 1.00 14.92 213 THR A N 1
ATOM 1507 C CA . THR A 1 194 ? 34.426 39.167 45.240 1.00 13.37 213 THR A CA 1
ATOM 1508 C C . THR A 1 194 ? 35.606 38.211 45.079 1.00 12.73 213 THR A C 1
ATOM 1509 O O . THR A 1 194 ? 36.413 38.055 45.992 1.00 10.92 213 THR A O 1
ATOM 1513 N N . ILE A 1 195 ? 35.710 37.578 43.911 1.00 10.78 214 ILE A N 1
ATOM 1514 C CA . ILE A 1 195 ? 36.727 36.558 43.711 1.00 10.66 214 ILE A CA 1
ATOM 1515 C C . ILE A 1 195 ? 37.824 37.099 42.777 1.00 10.91 214 ILE A C 1
ATOM 1516 O O . ILE A 1 195 ? 39.000 36.921 43.037 1.00 10.83 214 ILE A O 1
ATOM 1521 N N . TYR A 1 196 ? 37.422 37.768 41.693 1.00 10.55 215 TYR A N 1
ATOM 1522 C CA . TYR A 1 196 ? 38.342 38.460 40.819 1.00 10.77 215 TYR A CA 1
ATOM 1523 C C . TYR A 1 196 ? 37.785 39.824 40.483 1.00 11.45 215 TYR A C 1
ATOM 1524 O O . TYR A 1 196 ? 36.552 40.020 40.424 1.00 12.36 215 TYR A O 1
ATOM 1533 N N . THR A 1 197 ? 38.679 40.757 40.1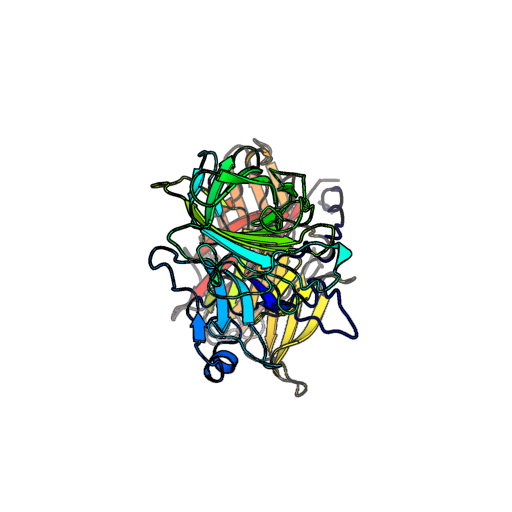91 1.00 11.62 216 THR A N 1
ATOM 1534 C CA . THR A 1 197 ? 38.265 41.928 39.453 1.00 12.04 216 THR A CA 1
ATOM 1535 C C . THR A 1 197 ? 38.879 41.790 38.087 1.00 12.50 216 THR A C 1
ATOM 1536 O O . THR A 1 197 ? 39.871 41.082 37.912 1.00 12.45 216 THR A O 1
ATOM 1540 N N . VAL A 1 198 ? 38.274 42.445 37.103 1.00 11.93 217 VAL A N 1
ATOM 1541 C CA . VAL A 1 198 ? 38.761 42.358 35.740 1.00 11.70 217 VAL A CA 1
ATOM 1542 C C . VAL A 1 198 ? 38.932 43.774 35.095 1.00 11.26 217 VAL A C 1
ATOM 1543 O O . VAL A 1 198 ? 38.270 44.742 35.487 1.00 10.58 217 VAL A O 1
ATOM 1547 N N . ASN A 1 199 ? 39.847 43.857 34.145 1.00 10.34 218 ASN A N 1
ATOM 1548 C CA . ASN A 1 199 ? 40.148 45.097 33.428 1.00 11.57 218 ASN A CA 1
ATOM 1549 C C . ASN A 1 199 ? 40.492 44.688 32.029 1.00 11.68 218 ASN A C 1
ATOM 1550 O O . ASN A 1 199 ? 41.251 43.726 31.846 1.00 11.49 218 ASN A O 1
ATOM 1555 N N . ALA A 1 200 ? 39.895 45.358 31.038 1.00 10.92 219 ALA A N 1
ATOM 1556 C CA . ALA A 1 200 ? 40.242 45.064 29.676 1.00 10.53 219 ALA A CA 1
ATOM 1557 C C . ALA A 1 200 ? 40.069 46.274 28.772 1.00 10.51 219 ALA A C 1
ATOM 1558 O O . ALA A 1 200 ? 39.326 47.226 29.100 1.00 11.98 219 ALA A O 1
ATOM 1560 N N . ASP A 1 201 ? 40.735 46.217 27.633 1.00 10.31 220 ASP A N 1
ATOM 1561 C CA . ASP A 1 201 ? 40.559 47.194 26.567 1.00 11.03 220 ASP A CA 1
ATOM 1562 C C . ASP A 1 201 ? 39.909 46.570 25.335 1.00 10.77 220 ASP A C 1
ATOM 1563 O O . ASP A 1 201 ? 40.224 45.437 24.946 1.00 10.12 220 ASP A O 1
ATOM 1568 N N . ILE A 1 202 ? 39.083 47.359 24.657 1.00 10.75 221 ILE A N 1
ATOM 1569 C CA . ILE A 1 202 ? 38.338 46.894 23.508 1.00 9.45 221 ILE A CA 1
ATOM 1570 C C . ILE A 1 202 ? 39.119 47.208 22.215 1.00 10.04 221 ILE A C 1
ATOM 1571 O O . ILE A 1 202 ? 39.554 48.344 22.018 1.00 9.89 221 ILE A O 1
ATOM 1576 N N . ARG A 1 203 ? 39.271 46.212 21.347 1.00 9.12 222 ARG A N 1
ATOM 1577 C CA . ARG A 1 203 ? 39.807 46.390 20.000 1.00 9.90 222 ARG A CA 1
ATOM 1578 C C . ARG A 1 203 ? 38.903 45.587 19.054 1.00 9.98 222 ARG A C 1
ATOM 1579 O O . ARG A 1 203 ? 38.685 44.398 19.286 1.00 9.97 222 ARG A O 1
ATOM 1581 N N . GLY A 1 204 ? 38.459 46.204 17.964 1.00 9.46 223 GLY A N 1
ATOM 1582 C CA . GLY A 1 204 ? 37.456 45.558 17.095 1.00 9.05 223 GLY A CA 1
ATOM 1583 C C . GLY A 1 204 ? 36.265 45.210 17.953 1.00 9.19 223 GLY A C 1
ATOM 1584 O O . GLY A 1 204 ? 35.811 46.044 18.728 1.00 8.49 223 GLY A O 1
ATOM 1585 N N . ASN A 1 205 ? 35.768 43.974 17.852 1.00 8.86 224 ASN A N 1
ATOM 1586 C CA . ASN A 1 205 ? 34.661 43.565 18.730 1.00 9.53 224 ASN A CA 1
ATOM 1587 C C . ASN A 1 205 ? 35.160 42.670 19.863 1.00 9.71 224 ASN A C 1
ATOM 1588 O O . ASN A 1 205 ? 34.380 41.933 20.463 1.00 9.50 224 ASN A O 1
ATOM 1593 N N . ARG A 1 206 ? 36.463 42.746 20.163 1.00 9.04 225 ARG A N 1
ATOM 1594 C CA . ARG A 1 206 ? 37.039 41.901 21.217 1.00 8.73 225 ARG A CA 1
ATOM 1595 C C . ARG A 1 206 ? 37.569 42.751 22.368 1.00 8.91 225 ARG A C 1
ATOM 1596 O O . ARG A 1 206 ? 37.727 43.976 22.243 1.00 8.54 225 ARG A O 1
ATOM 1604 N N . PHE A 1 207 ? 37.769 42.121 23.523 1.00 9.06 226 PHE A N 1
ATOM 1605 C CA . PHE A 1 207 ? 38.452 42.800 24.608 1.00 9.20 226 PHE A CA 1
ATOM 1606 C C . PHE A 1 207 ? 39.586 41.912 25.106 1.00 9.68 226 PHE A C 1
ATOM 1607 O O . PHE A 1 207 ? 39.467 40.666 25.095 1.00 9.20 226 PHE A O 1
ATOM 1615 N N . THR A 1 208 ? 40.694 42.554 25.529 1.00 9.98 227 THR A N 1
ATOM 1616 C CA . THR A 1 208 ? 41.844 41.840 26.110 1.00 9.01 227 THR A CA 1
ATOM 1617 C C . THR A 1 208 ? 42.319 42.524 27.375 1.00 8.81 227 THR A C 1
ATOM 1618 O O . THR A 1 208 ? 42.317 43.785 27.488 1.00 8.56 227 THR A O 1
ATOM 1622 N N . GLY A 1 209 ? 42.746 41.728 28.352 1.00 9.11 228 GLY A N 1
ATOM 1623 C CA . GLY A 1 209 ? 43.147 42.329 29.603 1.00 9.24 228 GLY A CA 1
ATOM 1624 C C . GLY A 1 209 ? 43.572 41.327 30.648 1.00 10.10 228 GLY A C 1
ATOM 1625 O O . GLY A 1 209 ? 44.213 40.325 30.312 1.00 9.91 228 GLY A O 1
ATOM 1626 N N . ALA A 1 210 ? 43.168 41.579 31.904 1.00 10.48 229 ALA A N 1
ATOM 1627 C CA . ALA A 1 210 ? 43.654 40.832 33.042 1.00 10.75 229 ALA A CA 1
ATOM 1628 C C . ALA A 1 210 ? 42.577 40.539 34.072 1.00 11.34 229 ALA A C 1
ATOM 1629 O O . ALA A 1 210 ? 41.631 41.324 34.247 1.00 12.48 229 ALA A O 1
ATOM 1631 N N . ALA A 1 211 ? 42.716 39.420 34.787 1.00 10.59 230 ALA A N 1
ATOM 1632 C CA . ALA A 1 211 ? 41.858 39.187 35.964 1.00 11.10 230 ALA A CA 1
ATOM 1633 C C . ALA A 1 211 ? 42.778 39.256 37.173 1.00 11.05 230 ALA A C 1
ATOM 1634 O O . ALA A 1 211 ? 43.866 38.650 37.164 1.00 11.96 230 ALA A O 1
ATOM 1636 N N . THR A 1 212 ? 42.374 40.013 38.184 1.00 10.64 231 THR A N 1
ATOM 1637 C CA . THR A 1 212 ? 43.156 40.151 39.422 1.00 11.60 231 THR A CA 1
ATOM 1638 C C . THR A 1 212 ? 42.509 39.365 40.532 1.00 11.05 231 THR A C 1
ATOM 1639 O O . THR A 1 212 ? 41.341 39.626 40.854 1.00 10.85 231 THR A O 1
ATOM 1643 N N . ALA A 1 213 ? 43.227 38.375 41.075 1.00 11.43 232 ALA A N 1
ATOM 1644 C CA . ALA A 1 213 ? 42.684 37.584 42.185 1.00 11.71 232 ALA A CA 1
ATOM 1645 C C . ALA A 1 213 ? 42.439 38.468 43.392 1.00 12.83 232 ALA A C 1
ATOM 1646 O O . ALA A 1 213 ? 43.356 39.207 43.815 1.00 13.00 232 ALA A O 1
ATOM 1648 N N . SER A 1 214 ? 41.240 38.399 43.977 1.00 13.47 233 SER A N 1
ATOM 1649 C CA . SER A 1 214 ? 40.905 39.298 45.101 1.00 14.04 233 SER A CA 1
ATOM 1650 C C . SER A 1 214 ? 41.530 38.810 46.419 1.00 15.39 233 SER A C 1
ATOM 1651 O O . SER A 1 214 ? 41.788 39.610 47.294 1.00 13.59 233 SER A O 1
ATOM 1654 N N . ASP A 1 215 ? 41.783 37.509 46.537 1.00 16.06 234 ASP A N 1
ATOM 1655 C CA . ASP A 1 215 ? 42.448 36.925 47.707 1.00 17.23 234 ASP A CA 1
ATOM 1656 C C . ASP A 1 215 ? 43.689 36.211 47.199 1.00 18.02 234 ASP A C 1
ATOM 1657 O O . ASP A 1 215 ? 43.575 35.177 46.557 1.00 17.04 234 ASP A O 1
ATOM 1662 N N . LYS A 1 216 ? 44.867 36.798 47.448 1.00 19.78 235 LYS A N 1
ATOM 1663 C CA . LYS A 1 216 ? 46.155 36.302 46.937 1.00 22.15 235 LYS A CA 1
ATOM 1664 C C . LYS A 1 216 ? 46.734 35.138 47.758 1.00 23.26 235 LYS A C 1
ATOM 1665 O O . LYS A 1 216 ? 47.720 34.508 47.351 1.00 23.92 235 LYS A O 1
ATOM 1671 N N . ASN A 1 217 ? 46.109 34.837 48.886 1.00 24.69 236 ASN A N 1
ATOM 1672 C CA . ASN A 1 217 ? 46.570 33.734 49.752 1.00 26.95 236 ASN A CA 1
ATOM 1673 C C . ASN A 1 217 ? 45.928 32.384 49.408 1.00 26.58 236 ASN A C 1
ATOM 1674 O O . ASN A 1 217 ? 44.710 32.233 49.476 1.00 27.03 236 ASN A O 1
ATOM 1679 N N . LYS A 1 218 ? 46.764 31.421 49.053 1.00 26.48 237 LYS A N 1
ATOM 1680 C CA . LYS A 1 218 ? 46.330 30.070 48.753 1.00 27.09 237 LYS A CA 1
ATOM 1681 C C . LYS A 1 218 ? 45.731 29.355 49.969 1.00 26.90 237 LYS A C 1
ATOM 1682 O O . LYS A 1 218 ? 44.729 28.641 49.852 1.00 26.39 237 LYS A O 1
ATOM 1688 N N . GLY A 1 219 ? 46.339 29.557 51.135 1.00 26.74 238 GLY A N 1
ATOM 1689 C CA . GLY A 1 219 ? 45.915 28.875 52.358 1.00 27.38 238 GLY A CA 1
ATOM 1690 C C . GLY A 1 219 ? 46.183 27.392 52.265 1.00 27.54 238 GLY A C 1
ATOM 1691 O O . GLY A 1 219 ? 46.972 26.949 51.439 1.00 27.39 238 GLY A O 1
ATOM 1692 N N . LYS A 1 220 ? 45.509 26.602 53.083 1.00 28.63 239 LYS A N 1
ATOM 1693 C CA . LYS A 1 220 ? 45.773 25.147 53.076 1.00 29.77 239 LYS A CA 1
ATOM 1694 C C . LYS A 1 220 ? 44.589 24.404 53.694 1.00 29.67 239 LYS A C 1
ATOM 1695 O O . LYS A 1 220 ? 43.834 24.992 54.454 1.00 30.06 239 LYS A O 1
ATOM 1701 N N . GLY A 1 221 ? 44.418 23.129 53.345 1.00 30.36 240 GLY A N 1
ATOM 1702 C CA . GLY A 1 221 ? 43.343 22.312 53.929 1.00 31.64 240 GLY A CA 1
ATOM 1703 C C . GLY A 1 221 ? 41.956 22.845 53.605 1.00 32.34 240 GLY A C 1
ATOM 1704 O O . GLY A 1 221 ? 41.685 23.199 52.452 1.00 32.04 240 GLY A O 1
ATOM 1705 N N . GLU A 1 222 ? 41.096 22.933 54.626 1.00 32.61 241 GLU A N 1
ATOM 1706 C CA . GLU A 1 222 ? 39.704 23.375 54.468 1.00 32.83 241 GLU A CA 1
ATOM 1707 C C . GLU A 1 222 ? 39.537 24.828 53.992 1.00 31.68 241 GLU A C 1
ATOM 1708 O O . GLU A 1 222 ? 38.509 25.194 53.397 1.00 31.60 241 GLU A O 1
ATOM 1714 N N . SER A 1 223 ? 40.548 25.644 54.256 1.00 29.45 242 SER A N 1
ATOM 1715 C CA . SER A 1 223 ? 40.527 27.023 53.842 1.00 27.87 242 SER A CA 1
ATOM 1716 C C . SER A 1 223 ? 41.311 27.267 52.517 1.00 25.49 242 SER A C 1
ATOM 1717 O O . SER A 1 223 ? 41.549 28.406 52.157 1.00 26.00 242 SER A O 1
ATOM 1720 N N . TYR A 1 224 ? 41.718 26.208 51.818 1.00 22.55 243 TYR A N 1
ATOM 1721 C CA . TYR A 1 224 ? 42.436 26.341 50.550 1.00 19.30 243 TYR A CA 1
ATOM 1722 C C . TYR A 1 224 ? 41.632 27.214 49.585 1.00 17.93 243 TYR A C 1
ATOM 1723 O O . TYR A 1 224 ? 40.417 27.035 49.421 1.00 16.16 243 TYR A O 1
ATOM 1732 N N . ASN A 1 225 ? 42.335 28.119 48.923 1.00 15.85 244 ASN A N 1
ATOM 1733 C CA . ASN A 1 225 ? 41.729 29.093 48.029 1.00 14.50 244 ASN A CA 1
ATOM 1734 C C . ASN A 1 225 ? 42.122 28.742 46.597 1.00 13.88 244 ASN A C 1
ATOM 1735 O O . ASN A 1 225 ? 43.297 28.829 46.232 1.00 13.17 244 ASN A O 1
ATOM 1740 N N . PHE A 1 226 ? 41.160 28.278 45.792 1.00 12.39 245 PHE A N 1
ATOM 1741 C CA . PHE A 1 226 ? 41.438 27.879 44.397 1.00 12.10 245 PHE A CA 1
ATOM 1742 C C . PHE A 1 226 ? 41.741 29.051 43.418 1.00 12.22 245 PHE A C 1
ATOM 1743 O O . PHE A 1 226 ? 42.131 28.808 42.265 1.00 13.08 245 PHE A O 1
ATOM 1751 N N . PHE A 1 227 ? 41.521 30.287 43.878 1.00 10.44 246 PHE A N 1
ATOM 1752 C CA . PHE A 1 227 ? 41.461 31.483 42.996 1.00 11.07 246 PHE A CA 1
ATOM 1753 C C . PHE A 1 227 ? 42.524 32.507 43.400 1.00 10.98 246 PHE A C 1
ATOM 1754 O O . PHE A 1 227 ? 42.224 33.704 43.531 1.00 9.29 246 PHE A O 1
ATOM 1762 N N . SER A 1 228 ? 43.754 32.028 43.605 1.00 11.48 247 SER A N 1
ATOM 1763 C CA . SER A 1 228 ? 44.783 32.901 44.201 1.00 12.20 247 SER A CA 1
ATOM 1764 C C . SER A 1 228 ? 45.646 33.542 43.125 1.00 12.13 247 SER A C 1
ATOM 1765 O O . SER A 1 228 ? 46.355 34.513 43.401 1.00 12.19 247 SER A O 1
ATOM 1768 N N . ALA A 1 229 ? 45.606 32.983 41.923 1.00 12.02 248 ALA A N 1
ATOM 1769 C CA . ALA A 1 229 ? 46.521 33.386 40.840 1.00 12.59 248 ALA A CA 1
ATOM 1770 C C . ALA A 1 229 ? 45.892 34.440 39.952 1.00 13.07 248 ALA A C 1
ATOM 1771 O O . ALA A 1 229 ? 44.703 34.347 39.626 1.00 13.96 248 ALA A O 1
ATOM 1773 N N . ASP A 1 230 ? 46.670 35.443 39.564 1.00 13.17 249 ASP A N 1
ATOM 1774 C CA . ASP A 1 230 ? 46.201 36.406 38.569 1.00 13.15 249 ASP A CA 1
ATOM 1775 C C . ASP A 1 230 ? 46.254 35.793 37.168 1.00 12.12 249 ASP A C 1
ATOM 1776 O O . ASP A 1 230 ? 46.885 34.735 36.947 1.00 12.76 249 ASP A O 1
ATOM 1781 N N . SER A 1 231 ? 45.604 36.465 36.219 1.00 10.93 250 SER A N 1
ATOM 1782 C CA . SER A 1 231 ? 45.686 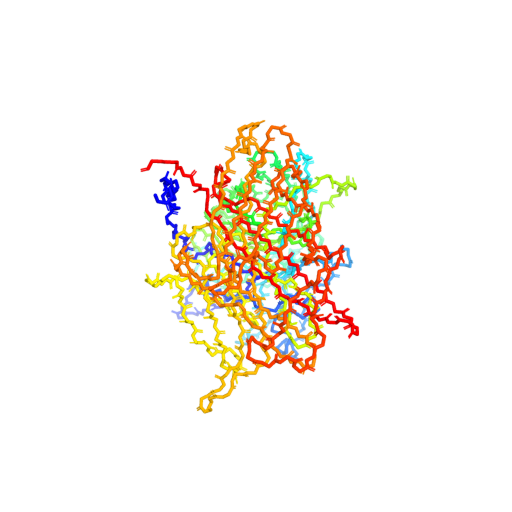36.127 34.786 1.00 10.62 250 SER A CA 1
ATOM 1783 C C . SER A 1 231 ? 45.962 37.368 33.945 1.00 11.39 250 SER A C 1
ATOM 1784 O O . SER A 1 231 ? 45.276 38.388 34.097 1.00 10.29 250 SER A O 1
ATOM 1787 N N . GLN A 1 232 ? 46.912 37.244 33.020 1.00 11.15 251 GLN A N 1
ATOM 1788 C CA . GLN A 1 232 ? 47.127 38.270 32.001 1.00 13.00 251 GLN A CA 1
ATOM 1789 C C . GLN A 1 232 ? 46.525 37.798 30.701 1.00 11.80 251 GLN A C 1
ATOM 1790 O O . GLN A 1 232 ? 46.854 38.338 29.636 1.00 12.47 251 GLN A O 1
ATOM 1796 N N . SER A 1 233 ? 45.653 36.790 30.737 1.00 11.21 252 SER A N 1
ATOM 1797 C CA . SER A 1 233 ? 45.136 36.233 29.477 1.00 10.58 252 SER A CA 1
ATOM 1798 C C . SER A 1 233 ? 43.608 36.270 29.420 1.00 10.57 252 SER A C 1
ATOM 1799 O O . SER A 1 233 ? 42.946 35.305 28.999 1.00 9.50 252 SER A O 1
ATOM 1802 N N . LEU A 1 234 ? 43.036 37.383 29.855 1.00 9.88 253 LEU A N 1
ATOM 1803 C CA . LEU A 1 234 ? 41.594 37.558 29.706 1.00 9.40 253 LEU A CA 1
ATOM 1804 C C . LEU A 1 234 ? 41.327 38.003 28.275 1.00 8.78 253 LEU A C 1
ATOM 1805 O O . LEU A 1 234 ? 41.903 38.995 27.811 1.00 8.78 253 LEU A O 1
ATOM 1810 N N . GLU A 1 235 ? 40.437 37.305 27.581 1.00 7.53 254 GLU A N 1
ATOM 1811 C CA . GLU A 1 235 ? 40.095 37.675 26.196 1.00 7.89 254 GLU A CA 1
ATOM 1812 C C . GLU A 1 235 ? 38.690 37.244 25.965 1.00 8.54 254 GLU A C 1
ATOM 1813 O O . GLU A 1 235 ? 38.297 36.088 26.330 1.00 8.62 254 GLU A O 1
ATOM 1819 N N . GLY A 1 236 ? 37.914 38.135 25.338 1.00 7.45 255 GLY A N 1
ATOM 1820 C CA . GLY A 1 236 ? 36.548 37.748 24.955 1.00 8.19 255 GLY A CA 1
ATOM 1821 C C . GLY A 1 236 ? 36.022 38.627 23.853 1.00 8.03 255 GLY A C 1
ATOM 1822 O O . GLY A 1 236 ? 36.788 39.352 23.264 1.00 7.83 255 GLY A O 1
ATOM 1823 N N . GLY A 1 237 ? 34.718 38.547 23.583 1.00 7.76 256 GLY A N 1
ATOM 1824 C CA . GLY A 1 237 ? 34.133 39.312 22.502 1.00 8.23 256 GLY A CA 1
ATOM 1825 C C . GLY A 1 237 ? 32.738 39.803 22.832 1.00 8.30 256 GLY A C 1
ATOM 1826 O O . GLY A 1 237 ? 32.081 39.284 23.767 1.00 7.36 256 GLY A O 1
ATOM 1827 N N . PHE A 1 238 ? 32.321 40.819 22.076 1.00 7.34 257 PHE A N 1
ATOM 1828 C CA . PHE A 1 238 ? 30.948 41.251 22.043 1.00 8.01 257 PHE A CA 1
ATOM 1829 C C . PHE A 1 238 ? 30.259 40.554 20.922 1.00 7.54 257 PHE A C 1
ATOM 1830 O O . PHE A 1 238 ? 30.799 40.443 19.840 1.00 7.92 257 PHE A O 1
ATOM 1838 N N . TYR A 1 239 ? 29.060 40.068 21.207 1.00 8.54 258 TYR A N 1
ATOM 1839 C CA . TYR A 1 239 ? 28.289 39.300 20.238 1.00 8.17 258 TYR A CA 1
ATOM 1840 C C . TYR A 1 239 ? 26.858 39.874 20.163 1.00 8.61 258 TYR A C 1
ATOM 1841 O O . TYR A 1 239 ? 26.399 40.554 21.075 1.00 8.49 258 TYR A O 1
ATOM 1850 N N . GLY A 1 240 ? 26.124 39.545 19.112 1.00 8.45 259 GLY A N 1
ATOM 1851 C CA . GLY A 1 240 ? 24.935 40.338 18.780 1.00 8.79 259 GLY A CA 1
ATOM 1852 C C . GLY A 1 240 ? 25.366 41.459 17.858 1.00 9.82 259 GLY A C 1
ATOM 1853 O O . GLY A 1 240 ? 26.457 42.030 18.039 1.00 10.26 259 GLY A O 1
ATOM 1854 N N . PRO A 1 241 ? 24.514 41.820 16.874 1.00 9.53 260 PRO A N 1
ATOM 1855 C CA . PRO A 1 241 ? 24.953 42.812 15.891 1.00 9.76 260 PRO A CA 1
ATOM 1856 C C . PRO A 1 241 ? 25.396 44.143 16.493 1.00 9.18 260 PRO A C 1
ATOM 1857 O O . PRO A 1 241 ? 26.211 44.804 15.895 1.00 9.03 260 PRO A O 1
ATOM 1861 N N . LYS A 1 242 ? 24.834 44.503 17.646 1.00 8.80 261 LYS A N 1
ATOM 1862 C CA . LYS A 1 242 ? 25.147 45.741 18.347 1.00 9.15 261 LYS A CA 1
ATOM 1863 C C . LYS A 1 242 ? 25.771 45.515 19.740 1.00 8.09 261 LYS A C 1
ATOM 1864 O O . LYS A 1 242 ? 25.581 46.340 20.655 1.00 8.08 261 LYS A O 1
ATOM 1870 N N . ALA A 1 243 ? 26.505 44.405 19.912 1.00 7.76 262 ALA A N 1
ATOM 1871 C CA . ALA A 1 243 ? 27.172 44.114 21.207 1.00 7.26 262 ALA A CA 1
ATOM 1872 C C . ALA A 1 243 ? 26.158 44.006 22.385 1.00 8.41 262 ALA A C 1
ATOM 1873 O O . ALA A 1 243 ? 26.437 44.407 23.515 1.00 7.85 262 ALA A O 1
ATOM 1875 N N . GLU A 1 244 ? 24.986 43.442 22.091 1.00 7.30 263 GLU A N 1
ATOM 1876 C CA . GLU A 1 244 ? 23.995 43.157 23.110 1.00 8.21 263 GLU A CA 1
ATOM 1877 C C . GLU A 1 244 ? 24.555 42.287 24.257 1.00 7.28 263 GLU A C 1
ATOM 1878 O O . GLU A 1 244 ? 24.132 42.434 25.367 1.00 6.39 263 GLU A O 1
ATOM 1884 N N . GLU A 1 245 ? 25.512 41.405 23.962 1.00 6.89 264 GLU A N 1
ATOM 1885 C CA . GLU A 1 245 ? 25.965 40.398 24.924 1.00 7.14 264 GLU A CA 1
ATOM 1886 C C . GLU A 1 245 ? 27.489 40.262 24.802 1.00 7.15 264 GLU A C 1
ATOM 1887 O O . GLU A 1 245 ? 28.105 40.809 23.843 1.00 7.55 264 GLU A O 1
ATOM 1893 N N . MET A 1 246 ? 28.101 39.590 25.785 1.00 6.63 265 MET A N 1
ATOM 1894 C CA . MET A 1 246 ? 29.555 39.421 25.779 1.00 6.23 265 MET A CA 1
ATOM 1895 C C . MET A 1 246 ? 29.884 38.068 26.402 1.00 6.03 265 MET A C 1
ATOM 1896 O O . MET A 1 246 ? 29.110 37.533 27.219 1.00 6.45 265 MET A O 1
ATOM 1901 N N . ALA A 1 247 ? 31.026 37.495 26.017 1.00 6.34 266 ALA A N 1
ATOM 1902 C CA . ALA A 1 247 ? 31.446 36.214 26.588 1.00 6.66 266 ALA A CA 1
ATOM 1903 C C . ALA A 1 247 ? 32.956 36.165 26.476 1.00 6.86 266 ALA A C 1
ATOM 1904 O O . ALA A 1 247 ? 33.559 36.875 25.632 1.00 8.31 266 ALA A O 1
ATOM 1906 N N . GLY A 1 248 ? 33.584 35.389 27.337 1.00 6.77 267 GLY A N 1
ATOM 1907 C CA . GLY A 1 248 ? 35.055 35.261 27.241 1.00 7.21 267 GLY A CA 1
ATOM 1908 C C . GLY A 1 248 ? 35.641 34.348 28.273 1.00 7.55 267 GLY A C 1
ATOM 1909 O O . GLY A 1 248 ? 34.920 33.570 28.931 1.00 6.80 267 GLY A O 1
ATOM 1910 N N . LYS A 1 249 ? 36.969 34.400 28.397 1.00 8.09 268 LYS A N 1
ATOM 1911 C CA . LYS A 1 249 ? 37.656 33.430 29.257 1.00 7.63 268 LYS A CA 1
ATOM 1912 C C . LYS A 1 249 ? 38.955 34.025 29.755 1.00 8.34 268 LYS A C 1
ATOM 1913 O O . LYS A 1 249 ? 39.455 35.029 29.207 1.00 9.04 268 LYS A O 1
ATOM 1919 N N . PHE A 1 250 ? 39.508 33.411 30.790 1.00 7.09 269 PHE A N 1
ATOM 1920 C CA . PHE A 1 250 ? 40.892 33.665 31.089 1.00 7.95 269 PHE A CA 1
ATOM 1921 C C . PHE A 1 250 ? 41.556 32.415 31.642 1.00 8.62 269 PHE A C 1
ATOM 1922 O O . PHE A 1 250 ? 40.874 31.465 32.115 1.00 8.05 269 PHE A O 1
ATOM 1930 N N . VAL A 1 251 ? 42.883 32.430 31.604 1.00 8.39 270 VAL A N 1
ATOM 1931 C CA . VAL A 1 251 ? 43.663 31.324 32.205 1.00 9.83 270 VAL A CA 1
ATOM 1932 C C . VAL A 1 251 ? 44.614 31.874 33.269 1.00 10.71 270 VAL A C 1
ATOM 1933 O O . VAL A 1 251 ? 45.341 32.850 33.008 1.00 11.25 270 VAL A O 1
ATOM 1937 N N . ALA A 1 252 ? 44.626 31.262 34.461 1.00 10.06 271 ALA A N 1
ATOM 1938 C CA . ALA A 1 252 ? 45.571 31.679 35.515 1.00 10.58 271 ALA A CA 1
ATOM 1939 C C . ALA A 1 252 ? 47.016 31.624 34.955 1.00 10.40 271 ALA A C 1
ATOM 1940 O O . ALA A 1 252 ? 47.342 30.718 34.153 1.00 9.68 271 ALA A O 1
ATOM 1942 N N . ASN A 1 253 ? 47.861 32.570 35.367 1.00 10.58 272 ASN A N 1
ATOM 1943 C CA . ASN A 1 253 ? 49.227 32.633 34.879 1.00 12.86 272 ASN A CA 1
ATOM 1944 C C . ASN A 1 253 ? 50.046 31.366 35.228 1.00 13.65 272 ASN A C 1
ATOM 1945 O O . ASN A 1 253 ? 50.914 31.003 34.477 1.00 15.03 272 ASN A O 1
ATOM 1950 N N . ASP A 1 254 ? 49.700 30.667 36.309 1.00 13.86 273 ASP A N 1
ATOM 1951 C CA . ASP A 1 254 ? 50.331 29.373 36.635 1.00 13.05 273 ASP A CA 1
ATOM 1952 C C . ASP A 1 254 ? 49.508 28.177 36.124 1.00 13.29 273 ASP A C 1
ATOM 1953 O O . ASP A 1 254 ? 49.745 27.039 36.549 1.00 12.31 273 ASP A O 1
ATOM 1958 N N . LYS A 1 255 ? 48.569 28.407 35.202 1.00 10.98 274 LYS A N 1
ATOM 1959 C CA . LYS A 1 255 ? 47.760 27.307 34.619 1.00 11.62 274 LYS A CA 1
ATOM 1960 C C . LYS A 1 255 ? 46.926 26.476 35.627 1.00 10.35 274 LYS A C 1
ATOM 1961 O O . LYS A 1 255 ? 46.570 25.340 35.342 1.00 10.65 274 LYS A O 1
ATOM 1967 N N . SER A 1 256 ? 46.583 27.066 36.760 1.00 11.21 275 SER A N 1
ATOM 1968 C CA . SER A 1 256 ? 45.816 26.371 37.817 1.00 11.99 275 SER A CA 1
ATOM 1969 C C . SER A 1 256 ? 44.288 26.587 37.722 1.00 12.72 275 SER A C 1
ATOM 1970 O O . SER A 1 256 ? 43.541 26.026 38.515 1.00 12.50 275 SER A O 1
ATOM 1973 N N . LEU A 1 257 ? 43.849 27.420 36.781 1.00 10.94 276 LEU A N 1
ATOM 1974 C CA . LEU A 1 257 ? 42.424 27.751 36.648 1.00 11.58 276 LEU A CA 1
ATOM 1975 C C . LEU A 1 257 ? 42.109 28.233 35.247 1.00 11.47 276 LEU A C 1
ATOM 1976 O O . LEU A 1 257 ? 42.924 28.945 34.628 1.00 11.46 276 LEU A O 1
ATOM 1981 N N . PHE A 1 258 ? 40.951 27.802 34.734 1.00 11.50 277 PHE A N 1
ATOM 1982 C CA . PHE A 1 258 ? 40.398 28.259 33.457 1.00 9.60 277 PHE A CA 1
ATOM 1983 C C . PHE A 1 258 ? 39.007 28.735 33.768 1.00 10.23 277 PHE A C 1
ATOM 1984 O O . PHE A 1 258 ? 38.189 27.966 34.246 1.00 9.73 277 PHE A O 1
ATOM 1992 N N . ALA A 1 259 ? 38.744 30.013 33.522 1.00 8.55 278 ALA A N 1
ATOM 1993 C CA . ALA A 1 259 ? 37.465 30.608 33.836 1.00 7.99 278 ALA A CA 1
ATOM 1994 C C . ALA A 1 259 ? 36.766 31.060 32.558 1.00 7.69 278 ALA A C 1
ATOM 1995 O O . ALA A 1 259 ? 37.407 31.482 31.617 1.00 7.37 278 ALA A O 1
ATOM 1997 N N . VAL A 1 260 ? 35.448 30.978 32.519 1.00 8.07 279 VAL A N 1
ATOM 1998 C CA . VAL A 1 260 ? 34.647 31.464 31.386 1.00 6.80 279 VAL A CA 1
ATOM 1999 C C . VAL A 1 260 ? 33.5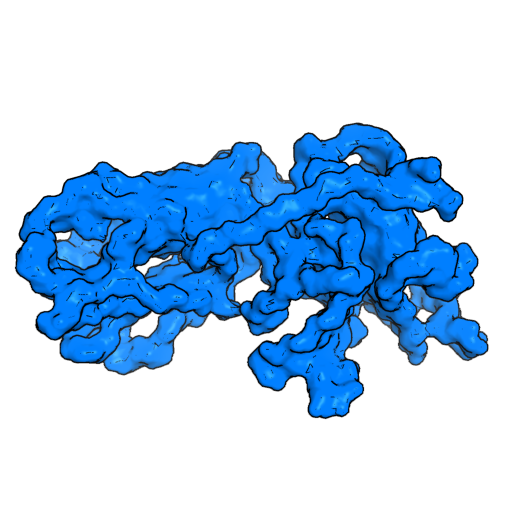10 32.325 31.921 1.00 7.57 279 VAL A C 1
ATOM 2000 O O . VAL A 1 260 ? 33.156 32.219 33.083 1.00 7.39 279 VAL A O 1
ATOM 2004 N N . PHE A 1 261 ? 32.929 33.172 31.070 1.00 6.84 280 PHE A N 1
ATOM 2005 C CA . PHE A 1 261 ? 31.839 34.036 31.534 1.00 7.38 280 PHE A CA 1
ATOM 2006 C C . PHE A 1 261 ? 30.994 34.453 30.355 1.00 6.61 280 PHE A C 1
ATOM 2007 O O . PHE A 1 261 ? 31.428 34.391 29.214 1.00 5.56 280 PHE A O 1
ATOM 2015 N N . SER A 1 262 ? 29.742 34.783 30.638 1.00 7.43 281 SER A N 1
ATOM 2016 C CA . SER A 1 262 ? 28.857 35.389 29.636 1.00 7.80 281 SER A CA 1
ATOM 2017 C C . SER A 1 262 ? 27.850 36.303 30.370 1.00 8.16 281 SER A C 1
ATOM 2018 O O . SER A 1 262 ? 27.509 36.081 31.541 1.00 7.12 281 SER A O 1
ATOM 2021 N N . ALA A 1 263 ? 27.382 37.342 29.678 1.00 9.12 282 ALA A N 1
ATOM 2022 C CA . ALA A 1 263 ? 26.575 38.362 30.310 1.00 7.94 282 ALA A CA 1
ATOM 2023 C C . ALA A 1 263 ? 25.878 39.182 29.221 1.00 8.65 282 ALA A C 1
ATOM 2024 O O . ALA A 1 263 ? 26.276 39.158 28.078 1.00 6.61 282 ALA A O 1
ATOM 2026 N N . LYS A 1 264 ? 24.856 39.937 29.615 1.00 9.12 283 LYS A N 1
ATOM 2027 C CA . LYS A 1 264 ? 24.034 40.704 28.684 1.00 9.47 283 LYS A CA 1
ATOM 2028 C C . LYS A 1 264 ? 23.765 42.051 29.330 1.00 9.60 283 LYS A C 1
ATOM 2029 O O . LYS A 1 264 ? 23.572 42.098 30.551 1.00 9.22 283 LYS A O 1
ATOM 2035 N N . HIS A 1 265 ? 23.767 43.132 28.532 1.00 10.14 284 HIS A N 1
ATOM 2036 C CA . HIS A 1 265 ? 23.541 44.451 29.093 1.00 12.23 284 HIS A CA 1
ATOM 2037 C C . HIS A 1 265 ? 22.026 44.755 29.175 1.00 13.69 284 HIS A C 1
ATOM 2038 O O . HIS A 1 265 ? 21.216 44.135 28.516 1.00 12.03 284 HIS A O 1
ATOM 2045 N N . ASN A 1 266 ? 21.681 45.714 30.017 1.00 16.39 285 ASN A N 1
ATOM 2046 C CA . ASN A 1 266 ? 20.283 46.040 30.261 1.00 19.65 285 ASN A CA 1
ATOM 2047 C C . ASN A 1 266 ? 19.883 47.352 29.593 1.00 21.00 285 ASN A C 1
ATOM 2048 O O . ASN A 1 266 ? 18.951 48.000 30.064 1.00 21.88 285 ASN A O 1
ATOM 2053 N N . GLY A 1 267 ? 20.576 47.750 28.526 1.00 21.05 286 GLY A N 1
ATOM 2054 C CA . GLY A 1 267 ? 20.279 49.036 27.853 1.00 23.58 286 GLY A CA 1
ATOM 2055 C C . GLY A 1 267 ? 19.071 48.984 26.925 1.00 24.87 286 GLY A C 1
ATOM 2056 O O . GLY A 1 267 ? 18.732 47.909 26.392 1.00 23.77 286 GLY A O 1
ATOM 2057 N N . SER A 1 268 ? 18.422 50.140 26.720 1.00 26.61 287 SER A N 1
ATOM 2058 C CA . SER A 1 268 ? 17.260 50.230 25.798 1.00 29.01 287 SER A CA 1
ATOM 2059 C C . SER A 1 268 ? 17.504 51.263 24.724 1.00 28.99 287 SER A C 1
ATOM 2060 O O . SER A 1 268 ? 17.903 52.386 25.045 1.00 28.47 287 SER A O 1
ATOM 2063 N N . ASN A 1 269 ? 17.220 50.913 23.466 1.00 29.58 288 ASN A N 1
ATOM 2064 C CA . ASN A 1 269 ? 17.344 51.881 22.355 1.00 30.60 288 ASN A CA 1
ATOM 2065 C C . ASN A 1 269 ? 18.730 52.565 22.375 1.00 28.92 288 ASN A C 1
ATOM 2066 O O . ASN A 1 269 ? 18.826 53.800 22.441 1.00 29.46 288 ASN A O 1
ATOM 2071 N N . VAL A 1 270 ? 19.786 51.749 22.380 1.00 25.92 289 VAL A N 1
ATOM 2072 C CA . VAL A 1 270 ? 21.145 52.233 22.497 1.00 22.87 289 VAL A CA 1
ATOM 2073 C C . VAL A 1 270 ? 21.611 52.747 21.130 1.00 21.65 289 VAL A C 1
ATOM 2074 O O . VAL A 1 270 ? 21.468 52.026 20.140 1.00 22.06 289 VAL A O 1
ATOM 2078 N N . ASP A 1 271 ? 22.153 53.966 21.082 1.00 19.91 290 ASP A N 1
ATOM 2079 C CA . ASP A 1 271 ? 22.724 54.556 19.862 1.00 20.06 290 ASP A CA 1
ATOM 2080 C C . ASP A 1 271 ? 24.046 53.852 19.575 1.00 18.40 290 ASP A C 1
ATOM 2081 O O . ASP A 1 271 ? 24.859 53.666 20.491 1.00 17.75 290 ASP A O 1
ATOM 2086 N N . THR A 1 272 ? 24.277 53.472 18.326 1.00 17.04 291 THR A N 1
ATOM 2087 C CA . THR A 1 272 ? 25.474 52.687 17.999 1.00 15.93 291 THR A CA 1
ATOM 2088 C C . THR A 1 272 ? 26.237 53.322 16.859 1.00 16.22 291 THR A C 1
ATOM 2089 O O . THR A 1 272 ? 25.671 54.161 16.125 1.00 15.87 291 THR A O 1
ATOM 2093 N N . VAL A 1 273 ? 27.537 52.983 16.742 1.00 14.54 292 VAL A N 1
ATOM 2094 C CA . VAL A 1 273 ? 28.341 53.318 15.567 1.00 14.09 292 VAL A CA 1
ATOM 2095 C C . VAL A 1 273 ? 28.945 52.038 14.957 1.00 13.82 292 VAL A C 1
ATOM 2096 O O . VAL A 1 273 ? 29.293 51.104 15.686 1.00 12.16 292 VAL A O 1
ATOM 2100 N N . ARG A 1 274 ? 29.122 52.023 13.635 1.00 12.90 293 ARG A N 1
ATOM 2101 C CA . ARG A 1 274 ? 29.709 50.851 12.972 1.00 13.65 293 ARG A CA 1
ATOM 2102 C C . ARG A 1 274 ? 31.212 50.755 13.265 1.00 13.60 293 ARG A C 1
ATOM 2103 O O . ARG A 1 274 ? 31.933 51.780 13.262 1.00 13.85 293 ARG A O 1
ATOM 2111 N N . ILE A 1 275 ? 31.689 49.530 13.481 1.00 11.88 294 ILE A N 1
ATOM 2112 C CA . ILE A 1 275 ? 33.136 49.283 13.582 1.00 11.25 294 ILE A CA 1
ATOM 2113 C C . ILE A 1 275 ? 33.641 48.395 12.452 1.00 10.79 294 ILE A C 1
ATOM 2114 O O . ILE A 1 275 ? 34.825 48.454 12.101 1.00 10.36 294 ILE A O 1
ATOM 2119 N N . ILE A 1 276 ? 32.753 47.548 11.908 1.00 10.06 295 ILE A N 1
ATOM 2120 C CA . ILE A 1 276 ? 33.185 46.547 10.959 1.00 9.30 295 ILE A CA 1
ATOM 2121 C C . ILE A 1 276 ? 32.202 46.370 9.825 1.00 10.94 295 ILE A C 1
ATOM 2122 O O . ILE A 1 276 ? 30.982 46.383 10.058 1.00 9.28 295 ILE A O 1
ATOM 2127 N N . ASP A 1 277 ? 32.735 46.171 8.606 1.00 10.64 296 ASP A N 1
ATOM 2128 C CA . ASP A 1 277 ? 31.934 45.589 7.519 1.00 12.06 296 ASP A CA 1
ATOM 2129 C C . ASP A 1 277 ? 32.558 44.245 7.171 1.00 11.27 296 ASP A C 1
ATOM 2130 O O . ASP A 1 277 ? 33.774 44.148 7.086 1.00 11.41 296 ASP A O 1
ATOM 2135 N N . ALA A 1 278 ? 31.732 43.227 6.958 1.00 11.07 297 ALA A N 1
ATOM 2136 C CA . ALA A 1 278 ? 32.197 41.935 6.460 1.00 12.00 297 ALA A CA 1
ATOM 2137 C C . ALA A 1 278 ? 30.979 41.200 5.927 1.00 13.23 297 ALA A C 1
ATOM 2138 O O . ALA A 1 278 ? 30.146 40.711 6.700 1.00 12.94 297 ALA A O 1
ATOM 2140 N N . SER A 1 279 ? 30.838 41.189 4.607 1.00 13.61 298 SER A N 1
ATOM 2141 C CA . SER A 1 279 ? 29.686 40.548 3.988 1.00 14.93 298 SER A CA 1
ATOM 2142 C C . SER A 1 279 ? 30.074 39.933 2.677 1.00 14.66 298 SER A C 1
ATOM 2143 O O . SER A 1 279 ? 31.156 40.191 2.147 1.00 14.15 298 SER A O 1
ATOM 2146 N N . LYS A 1 280 ? 29.175 39.094 2.185 1.00 15.80 299 LYS A N 1
ATOM 2147 C CA . LYS A 1 280 ? 29.387 38.288 1.013 1.00 17.37 299 LYS A CA 1
ATOM 2148 C C . LYS A 1 280 ? 28.128 38.387 0.156 1.00 17.54 299 LYS A C 1
ATOM 2149 O O . LYS A 1 280 ? 27.016 38.231 0.663 1.00 17.33 299 LYS A O 1
ATOM 2155 N N . ILE A 1 281 ? 28.316 38.672 -1.129 1.00 17.61 300 ILE A N 1
ATOM 2156 C CA . ILE A 1 281 ? 27.232 38.678 -2.109 1.00 18.73 300 ILE A CA 1
ATOM 2157 C C . ILE A 1 281 ? 27.332 37.396 -2.927 1.00 19.52 300 ILE A C 1
ATOM 2158 O O . ILE A 1 281 ? 28.347 37.136 -3.561 1.00 21.21 300 ILE A O 1
ATOM 2163 N N . ASP A 1 282 ? 26.285 36.590 -2.896 1.00 20.27 301 ASP A N 1
ATOM 2164 C CA . ASP A 1 282 ? 26.232 35.347 -3.667 1.00 21.26 301 ASP A CA 1
ATOM 2165 C C . ASP A 1 282 ? 25.849 35.684 -5.128 1.00 21.02 301 ASP A C 1
ATOM 2166 O O . ASP A 1 282 ? 24.800 36.262 -5.365 1.00 20.55 301 ASP A O 1
ATOM 2171 N N . LEU A 1 283 ? 26.706 35.338 -6.096 1.00 21.91 302 LEU A N 1
ATOM 2172 C CA . LEU A 1 283 ? 26.471 35.754 -7.485 1.00 22.31 302 LEU A CA 1
ATOM 2173 C C . LEU A 1 283 ? 25.494 34.878 -8.285 1.00 23.99 302 LEU A C 1
ATOM 2174 O O . LEU A 1 283 ? 25.184 35.200 -9.441 1.00 24.91 302 LEU A O 1
ATOM 2179 N N . THR A 1 284 ? 24.994 33.795 -7.704 1.00 24.19 303 THR A N 1
ATOM 2180 C CA . THR A 1 284 ? 23.966 33.029 -8.427 1.00 25.91 303 THR A CA 1
ATOM 2181 C C . THR A 1 284 ? 22.596 33.583 -8.055 1.00 26.10 303 THR A C 1
ATOM 2182 O O . THR A 1 284 ? 21.699 33.659 -8.897 1.00 25.39 303 THR A O 1
ATOM 2186 N N . ASN A 1 285 ? 22.461 33.999 -6.790 1.00 25.92 304 ASN A N 1
ATOM 2187 C CA . ASN A 1 285 ? 21.213 34.494 -6.209 1.00 26.41 304 ASN A CA 1
ATOM 2188 C C . ASN A 1 285 ? 21.151 36.013 -6.061 1.00 25.97 304 ASN A C 1
ATOM 2189 O O . ASN A 1 285 ? 20.065 36.570 -5.865 1.00 25.29 304 ASN A O 1
ATOM 2194 N N . PHE A 1 286 ? 22.311 36.677 -6.176 1.00 25.39 305 PHE A N 1
ATOM 2195 C CA . PHE A 1 286 ? 22.432 38.138 -5.948 1.00 25.30 305 PHE A CA 1
ATOM 2196 C C . PHE A 1 286 ? 21.830 38.508 -4.589 1.00 24.34 305 PHE A C 1
ATOM 2197 O O . PHE A 1 286 ? 21.076 39.471 -4.456 1.00 25.08 305 PHE A O 1
ATOM 2205 N N . SER A 1 287 ? 22.179 37.708 -3.583 1.00 23.41 306 SER A N 1
ATOM 2206 C CA . SER A 1 287 ? 21.741 37.914 -2.203 1.00 21.39 306 SER A CA 1
ATOM 2207 C C . SER A 1 287 ? 22.965 38.167 -1.329 1.00 20.60 306 SER A C 1
ATOM 2208 O O . SER A 1 287 ? 24.057 37.736 -1.685 1.00 20.16 306 SER A O 1
ATOM 2211 N N . ILE A 1 288 ? 22.776 38.861 -0.191 1.00 19.77 307 ILE A N 1
ATOM 2212 C CA . ILE A 1 288 ? 23.899 39.263 0.697 1.00 19.38 307 ILE A CA 1
ATOM 2213 C C . ILE A 1 288 ? 23.832 38.487 2.009 1.00 18.68 307 ILE A C 1
ATOM 2214 O O . ILE A 1 288 ? 22.742 38.198 2.466 1.00 18.68 307 ILE A O 1
ATOM 2219 N N . SER A 1 289 ? 24.979 38.081 2.578 1.00 18.00 308 SER A N 1
ATOM 2220 C CA . SER A 1 289 ? 25.010 37.504 3.920 1.00 17.46 308 SER A CA 1
ATOM 2221 C C . SER A 1 289 ? 26.224 38.025 4.717 1.00 16.40 308 SER A C 1
ATOM 2222 O O . SER A 1 289 ? 27.221 38.451 4.122 1.00 14.79 308 SER A O 1
ATOM 2225 N N . GLU A 1 290 ? 26.103 38.004 6.043 1.00 14.25 309 GLU A N 1
ATOM 2226 C CA . GLU A 1 290 ? 27.149 38.479 6.940 1.00 14.26 309 GLU A CA 1
ATOM 2227 C C . GLU A 1 290 ? 28.257 37.455 7.055 1.00 14.25 309 GLU A C 1
ATOM 2228 O O . GLU A 1 290 ? 27.994 36.253 7.091 1.00 14.08 309 GLU A O 1
ATOM 2234 N N . LEU A 1 291 ? 29.495 37.926 7.126 1.00 13.61 310 LEU A N 1
ATOM 2235 C CA . LEU A 1 291 ? 30.646 37.086 7.459 1.00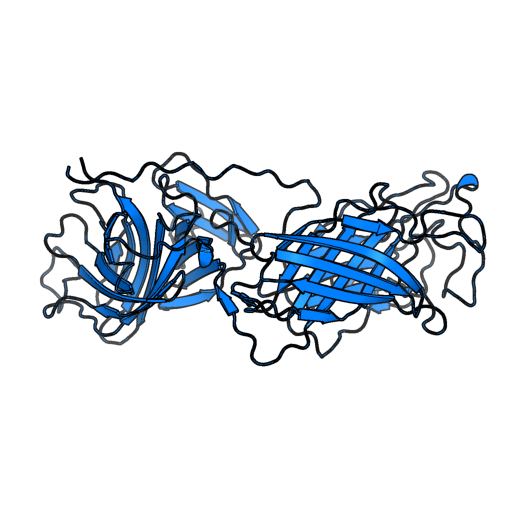 12.46 310 LEU A CA 1
ATOM 2236 C C . LEU A 1 291 ? 31.035 37.308 8.903 1.00 12.17 310 LEU A C 1
ATOM 2237 O O . LEU A 1 291 ? 30.964 38.435 9.392 1.00 11.48 310 LEU A O 1
ATOM 2242 N N . ASN A 1 292 ? 31.483 36.257 9.591 1.00 10.92 311 ASN A N 1
ATOM 2243 C CA . ASN A 1 292 ? 32.069 36.468 10.915 1.00 11.57 311 ASN A CA 1
ATOM 2244 C C . ASN A 1 292 ? 33.411 37.208 10.832 1.00 11.10 311 ASN A C 1
ATOM 2245 O O . ASN A 1 292 ? 34.337 36.793 10.108 1.00 10.78 311 ASN A O 1
ATOM 2250 N N . ASN A 1 293 ? 33.539 38.295 11.576 1.00 10.58 312 ASN A N 1
ATOM 2251 C CA . ASN A 1 293 ? 34.809 39.030 11.548 1.00 11.22 312 ASN A CA 1
ATOM 2252 C C . ASN A 1 293 ? 35.059 39.678 12.908 1.00 11.88 312 ASN A C 1
ATOM 2253 O O . ASN A 1 293 ? 34.097 40.144 13.552 1.00 11.31 312 ASN A O 1
ATOM 2258 N N . PHE A 1 294 ? 36.321 39.696 13.362 1.00 10.80 313 PHE A N 1
ATOM 2259 C CA . PHE A 1 294 ? 36.593 40.229 14.688 1.00 10.54 313 PHE A CA 1
ATOM 2260 C C . PHE A 1 294 ? 37.249 41.606 14.675 1.00 10.92 313 PHE A C 1
ATOM 2261 O O . PHE A 1 294 ? 37.568 42.154 15.717 1.00 11.98 313 PHE A O 1
ATOM 2269 N N . GLY A 1 295 ? 37.380 42.203 13.503 1.00 11.20 314 GLY A N 1
ATOM 2270 C CA . GLY A 1 295 ? 38.022 43.521 13.409 1.00 11.47 314 GLY A CA 1
ATOM 2271 C C . GLY A 1 295 ? 39.319 43.536 12.601 1.00 11.30 314 GLY A C 1
ATOM 2272 O O . GLY A 1 295 ? 39.977 44.549 12.514 1.00 11.67 314 GLY A O 1
ATOM 2273 N N . ASP A 1 296 ? 39.674 42.411 12.000 1.00 12.46 315 ASP A N 1
ATOM 2274 C CA . ASP A 1 296 ? 40.819 42.364 11.080 1.00 12.35 315 ASP A CA 1
ATOM 2275 C C . ASP A 1 296 ? 40.261 42.051 9.678 1.00 12.34 315 ASP A C 1
ATOM 2276 O O . ASP A 1 296 ? 39.830 40.921 9.400 1.00 11.84 315 ASP A O 1
ATOM 2281 N N . ALA A 1 297 ? 40.256 43.064 8.796 1.00 12.45 316 ALA A N 1
ATOM 2282 C CA . ALA A 1 297 ? 39.694 42.911 7.448 1.00 12.28 316 ALA A CA 1
ATOM 2283 C C . ALA A 1 297 ? 40.575 41.961 6.627 1.00 13.99 316 ALA A C 1
ATOM 2284 O O . ALA A 1 297 ? 40.136 41.449 5.580 1.00 14.01 316 ALA A O 1
ATOM 2286 N N . SER A 1 298 ? 41.795 41.721 7.097 1.00 14.04 317 SER A N 1
ATOM 2287 C CA . SER A 1 298 ? 42.722 40.794 6.397 1.00 16.49 317 SER A CA 1
ATOM 2288 C C . SER A 1 298 ? 42.599 39.340 6.850 1.00 16.68 317 SER A C 1
ATOM 2289 O O . SER A 1 298 ? 43.373 38.468 6.434 1.00 17.24 317 SER A O 1
ATOM 2292 N N . VAL A 1 299 ? 41.585 39.062 7.658 1.00 16.74 318 VAL A N 1
ATOM 2293 C CA . VAL A 1 299 ? 41.278 37.684 8.015 1.00 16.17 318 VAL A CA 1
ATOM 2294 C C . VAL A 1 299 ? 39.879 37.411 7.475 1.00 15.48 318 VAL A C 1
ATOM 2295 O O . VAL A 1 299 ? 38.896 38.110 7.818 1.00 13.68 318 VAL A O 1
ATOM 2299 N N . LEU A 1 300 ? 39.780 36.433 6.593 1.00 14.78 319 LEU A N 1
ATOM 2300 C CA . LEU A 1 300 ? 38.498 36.123 5.983 1.00 15.57 319 LEU A CA 1
ATOM 2301 C C . LEU A 1 300 ? 38.117 34.752 6.484 1.00 16.86 319 LEU A C 1
ATOM 2302 O O . LEU A 1 300 ? 38.870 33.785 6.265 1.00 17.87 319 LEU A O 1
ATOM 2307 N N . ILE A 1 301 ? 36.977 34.648 7.171 1.00 16.84 320 ILE A N 1
ATOM 2308 C CA . ILE A 1 301 ? 36.564 33.383 7.766 1.00 17.90 320 ILE A CA 1
ATOM 2309 C C . ILE A 1 301 ? 35.540 32.709 6.871 1.00 19.03 320 ILE A C 1
ATOM 2310 O O . ILE A 1 301 ? 34.432 33.199 6.709 1.00 18.41 320 ILE A O 1
ATOM 2315 N N . ILE A 1 302 ? 35.902 31.555 6.312 1.00 21.05 321 ILE A N 1
ATOM 2316 C CA . ILE A 1 302 ? 34.984 30.817 5.428 1.00 22.53 321 ILE A CA 1
ATOM 2317 C C . ILE A 1 302 ? 34.628 29.481 6.035 1.00 23.77 321 ILE A C 1
ATOM 2318 O O . ILE A 1 302 ? 35.519 28.667 6.337 1.00 23.93 321 ILE A O 1
ATOM 2323 N N . ASP A 1 303 ? 33.320 29.261 6.202 1.00 24.90 322 ASP A N 1
ATOM 2324 C CA . ASP A 1 303 ? 32.784 28.046 6.805 1.00 25.70 322 ASP A CA 1
ATOM 2325 C C . ASP A 1 303 ? 33.624 27.646 8.020 1.00 26.17 322 ASP A C 1
ATOM 2326 O O . ASP A 1 303 ? 34.049 26.483 8.148 1.00 25.72 322 ASP A O 1
ATOM 2331 N N . GLY A 1 304 ? 33.886 28.631 8.881 1.00 25.76 323 GLY A N 1
ATOM 2332 C CA . GLY A 1 304 ? 34.579 28.409 10.148 1.00 26.38 323 GLY A CA 1
ATOM 2333 C C . GLY A 1 304 ? 36.090 28.544 10.107 1.00 26.97 323 GLY A C 1
ATOM 2334 O O . GLY A 1 304 ? 36.715 28.753 11.151 1.00 27.22 323 GLY A O 1
ATOM 2335 N N . LYS A 1 305 ? 36.690 28.442 8.919 1.00 27.01 324 LYS A N 1
ATOM 2336 C CA . LYS A 1 305 ? 38.166 28.454 8.793 1.00 27.17 324 LYS A CA 1
ATOM 2337 C C . LYS A 1 305 ? 38.736 29.839 8.404 1.00 26.77 324 LYS A C 1
ATOM 2338 O O . LYS A 1 305 ? 38.225 30.502 7.489 1.00 26.22 324 LYS A O 1
ATOM 2344 N N . LYS A 1 306 ? 39.791 30.252 9.105 1.00 25.90 325 LYS A N 1
ATOM 2345 C CA . LYS A 1 306 ? 40.437 31.537 8.895 1.00 25.97 325 LYS A CA 1
ATOM 2346 C C . LYS A 1 306 ? 41.362 31.513 7.674 1.00 26.31 325 LYS A C 1
ATOM 2347 O O . LYS A 1 306 ? 42.249 30.654 7.585 1.00 26.52 325 LYS A O 1
ATOM 2353 N N . ILE A 1 307 ? 41.172 32.454 6.759 1.00 25.14 326 ILE A N 1
ATOM 2354 C CA . ILE A 1 307 ? 42.098 32.670 5.643 1.00 25.30 326 ILE A CA 1
ATOM 2355 C C . ILE A 1 307 ? 42.817 34.006 5.866 1.00 25.23 326 ILE A C 1
ATOM 2356 O O . ILE A 1 307 ? 42.162 35.035 6.038 1.00 23.67 326 ILE A O 1
ATOM 2361 N N . LYS A 1 308 ? 44.150 33.976 5.933 1.00 25.26 327 LYS A N 1
ATOM 2362 C CA . LYS A 1 308 ? 44.919 35.216 6.088 1.00 26.62 327 LYS A CA 1
ATOM 2363 C C . LYS A 1 308 ? 45.166 35.811 4.701 1.00 26.68 327 LYS A C 1
ATOM 2364 O O . LYS A 1 308 ? 45.797 35.194 3.839 1.00 26.53 327 LYS A O 1
ATOM 2370 N N . LEU A 1 309 ? 44.628 36.999 4.482 1.00 26.46 328 LEU A N 1
ATOM 2371 C CA . LEU A 1 309 ? 44.740 37.675 3.208 1.00 26.25 328 LEU A CA 1
ATOM 2372 C C . LEU A 1 309 ? 46.025 38.496 3.191 1.00 27.79 328 LEU A C 1
ATOM 2373 O O . LEU A 1 309 ? 46.037 39.667 3.495 1.00 27.90 328 LEU A O 1
ATOM 2378 N N . ALA A 1 310 ? 47.123 37.865 2.824 1.00 29.88 329 ALA A N 1
ATOM 2379 C CA . ALA A 1 310 ? 48.386 38.590 2.641 1.00 32.04 329 ALA A CA 1
ATOM 2380 C C . ALA A 1 310 ? 49.020 38.083 1.340 1.00 32.89 329 ALA A C 1
ATOM 2381 O O . ALA A 1 310 ? 48.778 36.958 0.924 1.00 34.47 329 ALA A O 1
ATOM 2383 N N . GLY A 1 311 ? 49.790 38.914 0.664 1.00 33.65 330 GLY A N 1
ATOM 2384 C CA . GLY A 1 311 ? 50.380 38.475 -0.569 1.00 33.34 330 GLY A CA 1
ATOM 2385 C C . GLY A 1 311 ? 51.142 39.599 -1.196 1.00 33.60 330 GLY A C 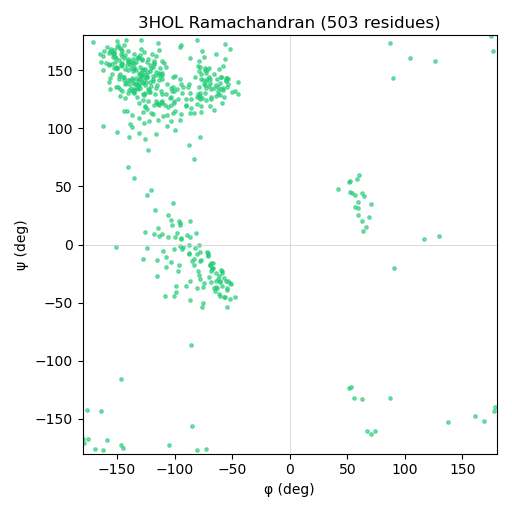1
ATOM 2386 O O . GLY A 1 311 ? 50.995 40.760 -0.812 1.00 34.12 330 GLY A O 1
ATOM 2387 N N . SER A 1 312 ? 51.948 39.238 -2.181 1.00 32.79 331 SER A N 1
ATOM 2388 C CA . SER A 1 312 ? 52.870 40.154 -2.800 1.00 32.10 331 SER A CA 1
ATOM 2389 C C . SER A 1 312 ? 52.192 40.902 -3.905 1.00 30.89 331 SER A C 1
ATOM 2390 O O . SER A 1 312 ? 52.545 42.052 -4.183 1.00 31.52 331 SER A O 1
ATOM 2393 N N . GLY A 1 313 ? 51.231 40.236 -4.544 1.00 29.29 332 GLY A N 1
ATOM 2394 C CA . GLY A 1 313 ? 50.579 40.771 -5.737 1.00 27.34 332 GLY A CA 1
ATOM 2395 C C . GLY A 1 313 ? 49.602 41.888 -5.451 1.00 25.78 332 GLY A C 1
ATOM 2396 O O . GLY A 1 313 ? 49.133 42.041 -4.315 1.00 24.47 332 GLY A O 1
ATOM 2397 N N . PHE A 1 314 ? 49.279 42.654 -6.488 1.00 24.62 333 PHE A N 1
ATOM 2398 C CA . PHE A 1 314 ? 48.178 43.600 -6.405 1.00 23.98 333 PHE A CA 1
ATOM 2399 C C . PHE A 1 314 ? 46.898 42.909 -5.911 1.00 23.60 333 PHE A C 1
ATOM 2400 O O . PHE A 1 314 ? 46.232 43.404 -5.008 1.00 22.80 333 PHE A O 1
ATOM 2408 N N . THR A 1 315 ? 46.596 41.754 -6.497 1.00 24.30 334 THR A N 1
ATOM 2409 C CA . THR A 1 315 ? 45.630 40.828 -5.932 1.00 25.38 334 THR A CA 1
ATOM 2410 C C . THR A 1 315 ? 46.325 39.484 -5.750 1.00 26.18 334 THR A C 1
ATOM 2411 O O . THR A 1 315 ? 47.335 39.192 -6.408 1.00 25.89 334 THR A O 1
ATOM 2415 N N . ASN A 1 316 ? 45.792 38.667 -4.854 1.00 26.44 335 ASN A N 1
ATOM 2416 C CA . ASN A 1 316 ? 46.381 37.370 -4.503 1.00 26.99 335 ASN A CA 1
ATOM 2417 C C . ASN A 1 316 ? 45.295 36.308 -4.395 1.00 27.54 335 ASN A C 1
ATOM 2418 O O . ASN A 1 316 ? 44.240 36.525 -3.754 1.00 26.84 335 ASN A O 1
ATOM 2423 N N . LYS A 1 317 ? 45.558 35.174 -5.034 1.00 27.63 336 LYS A N 1
ATOM 2424 C CA . LYS A 1 317 ? 44.696 34.001 -4.964 1.00 27.78 336 LYS A CA 1
ATOM 2425 C C . LYS A 1 317 ? 45.045 33.082 -3.788 1.00 27.83 336 LYS A C 1
ATOM 2426 O O . LYS A 1 317 ? 46.213 32.762 -3.552 1.00 27.40 336 LYS A O 1
ATOM 2432 N N . HIS A 1 318 ? 44.013 32.616 -3.081 1.00 28.30 337 HIS A N 1
ATOM 2433 C CA . HIS A 1 318 ? 44.200 31.691 -1.961 1.00 28.21 337 HIS A CA 1
ATOM 2434 C C . HIS A 1 318 ? 43.325 30.486 -2.207 1.00 29.54 337 HIS A C 1
ATOM 2435 O O . HIS A 1 318 ? 42.133 30.616 -2.510 1.00 28.95 337 HIS A O 1
ATOM 2442 N N . THR A 1 319 ? 43.933 29.308 -2.129 1.00 30.84 338 THR A N 1
ATOM 2443 C CA . THR A 1 319 ? 43.238 28.064 -2.413 1.00 32.76 338 THR A CA 1
ATOM 2444 C C . THR A 1 319 ? 43.333 27.249 -1.154 1.00 33.68 338 THR A C 1
ATOM 2445 O O . THR A 1 319 ? 44.429 26.872 -0.750 1.00 34.47 338 THR A O 1
ATOM 2449 N N . ILE A 1 320 ? 42.193 27.030 -0.504 1.00 34.67 339 ILE A N 1
ATOM 2450 C CA . ILE A 1 320 ? 42.169 26.439 0.833 1.00 35.41 339 ILE A CA 1
ATOM 2451 C C . ILE A 1 320 ? 41.090 25.357 0.897 1.00 35.89 339 ILE A C 1
ATOM 2452 O O . ILE A 1 320 ? 40.003 25.552 0.365 1.00 34.94 339 ILE A O 1
ATOM 2457 N N . GLU A 1 321 ? 41.415 24.227 1.539 1.00 37.07 340 GLU A N 1
ATOM 2458 C CA . GLU A 1 321 ? 40.471 23.126 1.753 1.00 38.87 340 GLU A CA 1
ATOM 2459 C C . GLU A 1 321 ? 39.751 23.336 3.059 1.00 38.94 340 GLU A C 1
ATOM 2460 O O . GLU A 1 321 ? 40.384 23.514 4.105 1.00 39.14 340 GLU A O 1
ATOM 2466 N N . ILE A 1 322 ? 38.426 23.341 2.984 1.00 39.56 341 ILE A N 1
ATOM 2467 C CA . ILE A 1 322 ? 37.580 23.567 4.156 1.00 40.16 341 ILE A CA 1
ATOM 2468 C C . ILE A 1 322 ? 36.434 22.576 4.122 1.00 39.89 341 ILE A C 1
ATOM 2469 O O . ILE A 1 322 ? 35.553 22.669 3.260 1.00 39.64 341 ILE A O 1
ATOM 2474 N N . ASN A 1 323 ? 36.456 21.630 5.062 1.00 40.38 342 ASN A N 1
ATOM 2475 C CA . ASN A 1 323 ? 35.395 20.622 5.192 1.00 41.02 342 ASN A CA 1
ATOM 2476 C C . ASN A 1 323 ? 35.158 19.867 3.861 1.00 40.82 342 ASN A C 1
ATOM 2477 O O . ASN A 1 323 ? 34.007 19.666 3.431 1.00 40.50 342 ASN A O 1
ATOM 2482 N N . GLY A 1 324 ? 36.264 19.485 3.216 1.00 40.97 343 GLY A N 1
ATOM 2483 C CA . GLY A 1 324 ? 36.246 18.729 1.956 1.00 40.93 343 GLY A CA 1
ATOM 2484 C C . GLY A 1 324 ? 35.735 19.482 0.736 1.00 40.83 343 GLY A C 1
ATOM 2485 O O . GLY A 1 324 ? 35.256 18.872 -0.213 1.00 41.20 343 GLY A O 1
ATOM 2486 N N . LYS A 1 325 ? 35.812 20.810 0.768 1.00 40.44 344 LYS A N 1
ATOM 2487 C CA . LYS A 1 325 ? 35.517 21.651 -0.400 1.00 39.65 344 LYS A CA 1
ATOM 2488 C C . LYS A 1 325 ? 36.740 22.504 -0.647 1.00 38.61 344 LYS A C 1
ATOM 2489 O O . LYS A 1 325 ? 37.422 22.895 0.292 1.00 38.35 344 LYS A O 1
ATOM 2495 N N . THR A 1 326 ? 37.055 22.761 -1.911 1.00 37.54 345 THR A N 1
ATOM 2496 C CA . THR A 1 326 ? 38.259 23.529 -2.198 1.00 36.24 345 THR A CA 1
ATOM 2497 C C . THR A 1 326 ? 37.859 24.961 -2.571 1.00 35.17 345 THR A C 1
ATOM 2498 O O . THR A 1 326 ? 37.323 25.237 -3.663 1.00 34.83 345 THR A O 1
ATOM 2502 N N . MET A 1 327 ? 38.109 25.862 -1.621 1.00 33.80 346 MET A N 1
ATOM 2503 C CA . MET A 1 327 ? 37.680 27.255 -1.738 1.00 31.49 346 MET A CA 1
ATOM 2504 C C . MET A 1 327 ? 38.812 28.093 -2.298 1.00 30.14 346 MET A C 1
ATOM 2505 O O . MET A 1 327 ? 39.972 27.866 -1.969 1.00 28.83 346 MET A O 1
ATOM 2510 N N . VAL A 1 328 ? 38.446 29.059 -3.148 1.00 28.61 347 VAL A N 1
ATOM 2511 C CA . VAL A 1 328 ? 39.387 29.957 -3.793 1.00 26.90 347 VAL A CA 1
ATOM 2512 C C . VAL A 1 328 ? 38.959 31.413 -3.560 1.00 25.63 347 VAL A C 1
ATOM 2513 O O . VAL A 1 328 ? 37.832 31.803 -3.876 1.00 23.73 347 VAL A O 1
ATOM 2517 N N . ALA A 1 329 ? 39.867 32.204 -3.005 1.00 24.38 348 ALA A N 1
ATOM 2518 C CA . ALA A 1 329 ? 39.599 33.623 -2.806 1.00 24.25 348 ALA A CA 1
ATOM 2519 C C . ALA A 1 329 ? 40.643 34.419 -3.550 1.00 23.29 348 ALA A C 1
ATOM 2520 O O . ALA A 1 329 ? 41.813 34.090 -3.495 1.00 24.30 348 ALA A O 1
ATOM 2522 N N . VAL A 1 330 ? 40.215 35.472 -4.240 1.00 23.46 349 VAL A N 1
ATOM 2523 C CA . VAL A 1 330 ? 41.137 36.403 -4.880 1.00 22.97 349 VAL A CA 1
ATOM 2524 C C . VAL A 1 330 ? 40.903 37.770 -4.259 1.00 21.63 349 VAL A C 1
ATOM 2525 O O . VAL A 1 330 ? 39.850 38.391 -4.461 1.00 23.11 349 VAL A O 1
ATOM 2529 N N . ALA A 1 331 ? 41.878 38.255 -3.520 1.00 19.89 350 ALA A N 1
ATOM 2530 C CA . ALA A 1 331 ? 41.665 39.389 -2.651 1.00 19.69 350 ALA A CA 1
ATOM 2531 C C . ALA A 1 331 ? 42.458 40.573 -3.149 1.00 19.05 350 ALA A C 1
ATOM 2532 O O . ALA A 1 331 ? 43.606 40.401 -3.579 1.00 19.85 350 ALA A O 1
ATOM 2534 N N . CYS A 1 332 ? 41.854 41.754 -3.049 1.00 18.24 351 CYS A N 1
ATOM 2535 C CA . CYS A 1 332 ? 42.443 43.032 -3.431 1.00 18.20 351 CYS A CA 1
ATOM 2536 C C . CYS A 1 332 ? 42.436 43.894 -2.176 1.00 18.32 351 CYS A C 1
ATOM 2537 O O . CYS A 1 332 ? 41.511 43.763 -1.366 1.00 18.08 351 CYS A O 1
ATOM 2540 N N . CYS A 1 333 ? 43.386 44.804 -1.986 1.00 19.26 352 CYS A N 1
ATOM 2541 C CA . CYS A 1 333 ? 44.476 45.152 -2.906 1.00 20.09 352 CYS A CA 1
ATOM 2542 C C . CYS A 1 333 ? 45.771 45.401 -2.105 1.00 20.76 352 CYS A C 1
ATOM 2543 O O . CYS A 1 333 ? 45.723 45.771 -0.918 1.00 20.30 352 CYS A O 1
ATOM 2546 N N . SER A 1 334 ? 46.924 45.267 -2.767 1.00 21.07 353 SER A N 1
ATOM 2547 C CA . SER A 1 334 ? 48.238 45.499 -2.115 1.00 21.71 353 SER A CA 1
ATOM 2548 C C . SER A 1 334 ? 48.423 46.930 -1.542 1.00 21.19 353 SER A C 1
ATOM 2549 O O . SER A 1 334 ? 49.231 47.151 -0.657 1.00 21.56 353 SER A O 1
ATOM 2552 N N . ASN A 1 335 ? 47.659 47.891 -2.038 1.00 20.75 354 ASN A N 1
ATOM 2553 C CA . ASN A 1 335 ? 47.760 49.272 -1.581 1.00 20.92 354 ASN A CA 1
ATOM 2554 C C . ASN A 1 335 ? 46.685 49.684 -0.559 1.00 20.99 354 ASN A C 1
ATOM 2555 O O . ASN A 1 335 ? 46.587 50.864 -0.191 1.00 21.32 354 ASN A O 1
ATOM 2560 N N . LEU A 1 336 ? 45.877 48.721 -0.100 1.00 19.40 355 LEU A N 1
ATOM 2561 C CA . LEU A 1 336 ? 44.871 48.997 0.931 1.00 18.32 355 LEU A CA 1
ATOM 2562 C C . LEU A 1 336 ? 45.216 48.174 2.156 1.00 17.58 355 LEU A C 1
ATOM 2563 O O . LEU A 1 336 ? 45.471 46.971 2.034 1.00 17.30 355 LEU A O 1
ATOM 2568 N N . GLU A 1 337 ? 45.265 48.824 3.316 1.00 17.61 356 GLU A N 1
ATOM 2569 C CA . GLU A 1 337 ? 45.705 48.168 4.561 1.00 17.87 356 GLU A CA 1
ATOM 2570 C C . GLU A 1 337 ? 44.563 47.884 5.550 1.00 17.13 356 GLU A C 1
ATOM 2571 O O . GLU A 1 337 ? 44.712 47.043 6.461 1.00 16.73 356 GLU A O 1
ATOM 2577 N N . TYR A 1 338 ? 43.429 48.577 5.386 1.00 14.91 357 TYR A N 1
ATOM 2578 C CA . TYR A 1 338 ? 42.342 48.511 6.394 1.00 14.45 357 TYR A CA 1
ATOM 2579 C C . TYR A 1 338 ? 41.020 47.943 5.847 1.00 13.66 357 TYR A C 1
ATOM 2580 O O . TYR A 1 338 ? 39.987 47.994 6.547 1.00 13.32 357 TYR A O 1
ATOM 2589 N N . MET A 1 339 ? 41.083 47.418 4.620 1.00 11.74 358 MET A N 1
ATOM 2590 C CA . MET A 1 339 ? 39.964 46.755 3.944 1.00 13.16 358 MET A CA 1
ATOM 2591 C C . MET A 1 339 ? 40.516 45.762 2.933 1.00 13.18 358 MET A C 1
ATOM 2592 O O . MET A 1 339 ? 41.677 45.839 2.560 1.00 13.82 358 MET A O 1
ATOM 2597 N N . LYS A 1 340 ? 39.672 44.819 2.519 1.00 13.91 359 LYS A N 1
ATOM 2598 C CA . LYS A 1 340 ? 39.971 43.808 1.502 1.00 14.08 359 LYS A CA 1
ATOM 2599 C C . LYS A 1 340 ? 38.660 43.530 0.798 1.00 13.94 359 LYS A C 1
ATOM 2600 O O . LYS A 1 340 ? 37.606 43.548 1.446 1.00 11.86 359 LYS A O 1
ATOM 2606 N N . PHE A 1 341 ? 38.717 43.259 -0.504 1.00 13.27 360 PHE A N 1
ATOM 2607 C CA . PHE A 1 341 ? 37.516 42.858 -1.241 1.00 13.97 360 PHE A CA 1
ATOM 2608 C C . PHE A 1 341 ? 37.940 41.913 -2.336 1.00 14.18 360 PHE A C 1
ATOM 2609 O O . PHE A 1 341 ? 39.111 41.857 -2.690 1.00 15.22 360 PHE A O 1
ATOM 2617 N N . GLY A 1 342 ? 37.024 41.116 -2.840 1.00 14.12 361 GLY A N 1
ATOM 2618 C CA . GLY A 1 342 ? 37.372 40.330 -4.000 1.00 14.90 361 GLY A CA 1
ATOM 2619 C C . GLY A 1 342 ? 36.340 39.290 -4.276 1.00 16.21 361 GLY A C 1
ATOM 2620 O O . GLY A 1 342 ? 35.145 39.468 -3.958 1.00 15.86 361 GLY A O 1
ATOM 2621 N N . GLN A 1 343 ? 36.825 38.208 -4.881 1.00 17.88 362 GLN A N 1
ATOM 2622 C CA . GLN A 1 343 ? 35.987 37.135 -5.369 1.00 20.03 362 GLN A CA 1
ATOM 2623 C C . GLN A 1 343 ? 36.223 35.854 -4.597 1.00 20.57 362 GLN A C 1
ATOM 2624 O O . GLN A 1 343 ? 37.343 35.567 -4.154 1.00 20.87 362 GLN A O 1
ATOM 2630 N N . LEU A 1 344 ? 35.163 35.079 -4.458 1.00 20.61 363 LEU A N 1
ATOM 2631 C CA . LEU A 1 344 ? 35.237 33.816 -3.743 1.00 21.96 363 LEU A CA 1
ATOM 2632 C C . LEU A 1 344 ? 34.343 32.792 -4.439 1.00 22.89 363 LEU A C 1
ATOM 2633 O O . LEU A 1 344 ? 33.152 33.043 -4.646 1.00 22.98 363 LEU A O 1
ATOM 2638 N N . TRP A 1 345 ? 34.934 31.646 -4.771 1.00 23.85 364 TRP A N 1
ATOM 2639 C CA . TRP A 1 345 ? 34.235 30.588 -5.435 1.00 26.01 364 TRP A CA 1
ATOM 2640 C C . TRP A 1 345 ? 34.728 29.225 -4.939 1.00 27.72 364 TRP A C 1
ATOM 2641 O O . TRP A 1 345 ? 35.696 29.136 -4.159 1.00 27.59 364 TRP A O 1
ATOM 2652 N N . GLN A 1 346 ? 34.031 28.180 -5.365 1.00 29.82 365 GLN A N 1
ATOM 2653 C CA . GLN A 1 346 ? 34.440 26.812 -5.090 1.00 32.74 365 GLN A CA 1
ATOM 2654 C C . GLN A 1 346 ? 34.954 26.189 -6.376 1.00 34.46 365 GLN A C 1
ATOM 2655 O O . GLN A 1 346 ? 34.300 26.251 -7.417 1.00 34.84 365 GLN A O 1
ATOM 2661 N N . GLN A 1 347 ? 36.137 25.600 -6.316 1.00 36.95 366 GLN A N 1
ATOM 2662 C CA . GLN A 1 347 ? 36.701 24.999 -7.511 1.00 39.81 366 GLN A CA 1
ATOM 2663 C C . GLN A 1 347 ? 37.577 23.844 -7.134 1.00 41.30 366 GLN A C 1
ATOM 2664 O O . GLN A 1 347 ? 38.743 24.033 -6.773 1.00 41.34 366 GLN A O 1
ATOM 2670 N N . ALA A 1 348 ? 37.000 22.647 -7.203 1.00 43.72 367 ALA A N 1
ATOM 2671 C CA . ALA A 1 348 ? 37.757 21.385 -7.170 1.00 45.61 367 ALA A CA 1
ATOM 2672 C C . ALA A 1 348 ? 38.892 21.367 -8.211 1.00 47.11 367 ALA A C 1
ATOM 2673 O O . ALA A 1 348 ? 38.972 22.222 -9.105 1.00 47.53 367 ALA A O 1
ATOM 2675 N N . GLU A 1 349 ? 39.774 20.386 -8.091 1.00 48.81 368 GLU A N 1
ATOM 2676 C CA . GLU A 1 349 ? 40.821 20.192 -9.082 1.00 50.35 368 GLU A CA 1
ATOM 2677 C C . GLU A 1 349 ? 40.750 18.761 -9.659 1.00 50.60 368 GLU A C 1
ATOM 2678 O O . GLU A 1 349 ? 41.463 17.869 -9.166 1.00 51.30 368 GLU A O 1
ATOM 2684 N N . GLY A 1 350 ? 39.869 18.491 -10.636 1.00 50.88 369 GLY A N 1
ATOM 2685 C CA . GLY A 1 350 ? 38.752 19.350 -11.076 1.00 50.82 369 GLY A CA 1
ATOM 2686 C C . GLY A 1 350 ? 39.045 20.403 -12.130 1.00 50.67 369 GLY A C 1
ATOM 2687 O O . GLY A 1 350 ? 39.638 20.122 -13.181 1.00 50.65 369 GLY A O 1
ATOM 2688 N N . GLY A 1 351 ? 38.588 21.619 -11.848 1.00 50.60 370 GLY A N 1
ATOM 2689 C CA . GLY A 1 351 ? 38.925 22.777 -12.654 1.00 50.20 370 GLY A CA 1
ATOM 2690 C C . GLY A 1 351 ? 37.778 23.656 -13.117 1.00 49.92 370 GLY A C 1
ATOM 2691 O O . GLY A 1 351 ? 38.000 24.556 -13.932 1.00 50.57 370 GLY A O 1
ATOM 2692 N N . LYS A 1 352 ? 36.554 23.413 -12.648 1.00 49.35 371 LYS A N 1
ATOM 2693 C CA . LYS A 1 352 ? 35.458 24.353 -12.944 1.00 48.88 371 LYS A CA 1
ATOM 2694 C C . LYS A 1 352 ? 35.003 25.175 -11.725 1.00 47.99 371 LYS A C 1
ATOM 2695 O O . LYS A 1 352 ? 34.563 24.608 -10.716 1.00 47.60 371 LYS A O 1
ATOM 2701 N N . PRO A 1 353 ? 35.107 26.521 -11.821 1.00 47.16 372 PRO A N 1
ATOM 2702 C CA . PRO A 1 353 ? 34.730 27.380 -10.694 1.00 46.23 372 PRO A CA 1
ATOM 2703 C C . PRO A 1 353 ? 33.210 27.408 -10.534 1.00 44.89 372 PRO A C 1
ATOM 2704 O O . PRO A 1 353 ? 32.500 27.709 -11.490 1.00 44.84 372 PRO A O 1
ATOM 2708 N N . GLU A 1 354 ? 32.724 27.059 -9.347 1.00 43.55 373 GLU A N 1
ATOM 2709 C CA . GLU A 1 354 ? 31.286 27.078 -9.059 1.00 42.21 373 GLU A CA 1
ATOM 2710 C C . GLU A 1 354 ? 30.937 27.851 -7.774 1.00 40.63 373 GLU A C 1
ATOM 2711 O O . GLU A 1 354 ? 31.794 28.062 -6.909 1.00 40.44 373 GLU A O 1
ATOM 2717 N N . ASN A 1 355 ? 29.673 28.262 -7.668 1.00 38.43 374 ASN A N 1
ATOM 2718 C CA . ASN A 1 355 ? 29.165 29.074 -6.550 1.00 36.83 374 ASN A CA 1
ATOM 2719 C C . ASN A 1 355 ? 30.006 30.331 -6.293 1.00 34.35 374 ASN A C 1
ATOM 2720 O O . ASN A 1 355 ? 30.519 30.565 -5.197 1.00 33.59 374 ASN A O 1
ATOM 2725 N N . ASN A 1 356 ? 30.159 31.112 -7.347 1.00 31.06 375 ASN A N 1
ATOM 2726 C CA . ASN A 1 356 ? 30.944 32.312 -7.306 1.00 28.82 375 ASN A CA 1
ATOM 2727 C C . ASN A 1 356 ? 30.225 33.362 -6.449 1.00 26.02 375 ASN A C 1
ATOM 2728 O O . ASN A 1 356 ? 29.001 33.438 -6.449 1.00 24.34 375 ASN A O 1
ATOM 2733 N N . SER A 1 357 ? 31.008 34.151 -5.710 1.00 23.71 376 SER A N 1
ATOM 2734 C CA . SER A 1 357 ? 30.490 35.210 -4.834 1.00 21.65 376 SER A CA 1
ATOM 2735 C C . SER A 1 357 ? 31.512 36.361 -4.721 1.00 20.39 376 SER A C 1
ATOM 2736 O O . SER A 1 357 ? 32.664 36.224 -5.162 1.00 18.40 376 SER A O 1
ATOM 2739 N N . LEU A 1 358 ? 31.087 37.480 -4.128 1.00 18.96 377 LEU A N 1
ATOM 2740 C CA . LEU A 1 358 ? 31.995 38.589 -3.839 1.00 18.05 377 LEU A CA 1
ATOM 2741 C C . LEU A 1 358 ? 32.047 38.818 -2.321 1.00 18.46 377 LEU A C 1
ATOM 2742 O O . LEU A 1 358 ? 31.113 38.456 -1.629 1.00 18.54 377 LEU A O 1
ATOM 2747 N N . PHE A 1 359 ? 33.131 39.413 -1.817 1.00 16.14 378 PHE A N 1
ATOM 2748 C CA . PHE A 1 359 ? 33.194 39.759 -0.402 1.00 14.96 378 PHE A CA 1
ATOM 2749 C C . PHE A 1 359 ? 33.819 41.140 -0.235 1.00 13.83 378 PHE A C 1
ATOM 2750 O O . PHE A 1 359 ? 34.628 41.590 -1.088 1.00 12.44 378 PHE A O 1
ATOM 2758 N N . LEU A 1 360 ? 33.431 41.805 0.851 1.00 12.64 379 LEU A N 1
ATOM 2759 C CA . LEU A 1 360 ? 34.090 43.041 1.273 1.00 13.44 379 LEU A CA 1
ATOM 2760 C C . LEU A 1 360 ? 34.227 43.032 2.784 1.00 12.14 379 LEU A C 1
ATOM 2761 O O . LEU A 1 360 ? 33.251 42.748 3.488 1.00 12.80 379 LEU A O 1
ATOM 2766 N N . GLN A 1 361 ? 35.415 43.363 3.273 1.00 11.80 380 GLN A N 1
ATOM 2767 C CA . GLN A 1 361 ? 35.644 43.562 4.697 1.00 12.21 380 GLN A CA 1
ATOM 2768 C C . GLN A 1 361 ? 36.378 44.879 4.940 1.00 11.70 380 GLN A C 1
ATOM 2769 O O . GLN A 1 361 ? 37.251 45.250 4.178 1.00 11.56 380 GLN A O 1
ATOM 2775 N N . GLY A 1 362 ? 36.032 45.581 6.013 1.00 11.57 381 GLY A N 1
ATOM 2776 C CA . GLY A 1 362 ? 36.703 46.838 6.308 1.00 11.10 381 GLY A CA 1
ATOM 2777 C C . GLY A 1 362 ? 36.676 47.117 7.807 1.00 12.13 381 GLY A C 1
ATOM 2778 O O . GLY A 1 362 ? 35.760 46.662 8.514 1.00 10.71 381 GLY A O 1
ATOM 2779 N N . GLU A 1 363 ? 37.683 47.850 8.268 1.00 11.22 382 GLU A N 1
ATOM 2780 C CA . GLU A 1 363 ? 37.823 48.269 9.670 1.00 11.66 382 GLU A CA 1
ATOM 2781 C C . GLU A 1 363 ? 37.486 49.750 9.700 1.00 12.44 382 GLU A C 1
ATOM 2782 O O . GLU A 1 363 ? 38.331 50.561 9.306 1.00 11.53 382 GLU A O 1
ATOM 2788 N N . ARG A 1 364 ? 36.266 50.114 10.139 1.00 11.51 383 ARG A N 1
ATOM 2789 C CA . ARG A 1 364 ? 35.797 51.512 10.001 1.00 12.30 383 ARG A CA 1
ATOM 2790 C C . ARG A 1 364 ? 36.681 52.491 10.703 1.00 12.01 383 ARG A C 1
ATOM 2791 O O . ARG A 1 364 ? 37.133 52.232 11.823 1.00 10.96 383 ARG A O 1
ATOM 2799 N N . THR A 1 365 ? 36.834 53.669 10.107 1.00 13.91 384 THR A N 1
ATOM 2800 C CA . THR A 1 365 ? 37.487 54.806 10.792 1.00 13.66 384 THR A CA 1
ATOM 2801 C C . THR A 1 365 ? 36.731 55.185 12.079 1.00 14.67 384 THR A C 1
ATOM 2802 O O . 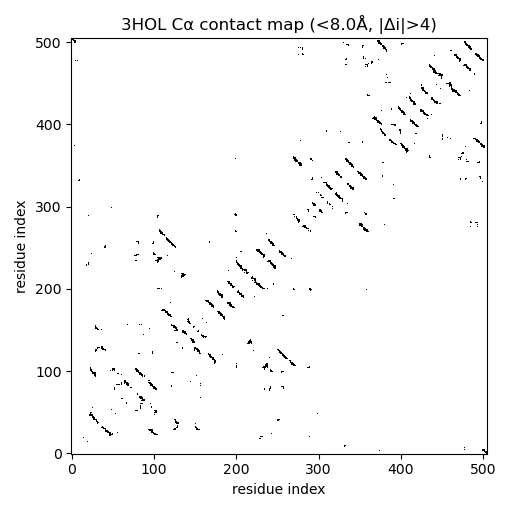THR A 1 365 ? 35.494 55.317 12.062 1.00 14.95 384 THR A O 1
ATOM 2806 N N . ALA A 1 366 ? 37.453 55.397 13.184 1.00 14.16 385 ALA A N 1
ATOM 2807 C CA . ALA A 1 366 ? 36.811 55.942 14.381 1.00 14.67 385 ALA A CA 1
ATOM 2808 C C . ALA A 1 366 ? 36.171 57.306 14.036 1.00 16.20 385 ALA A C 1
ATOM 2809 O O . ALA A 1 366 ? 36.794 58.158 13.359 1.00 16.12 385 ALA A O 1
ATOM 2811 N N . THR A 1 367 ? 34.922 57.499 14.448 1.00 15.67 386 THR A N 1
ATOM 2812 C CA . THR A 1 367 ? 34.166 58.683 13.998 1.00 16.29 386 THR A CA 1
ATOM 2813 C C . THR A 1 367 ? 34.856 59.967 14.471 1.00 16.41 386 THR A C 1
ATOM 2814 O O . THR A 1 367 ? 34.814 60.991 13.783 1.00 15.94 386 THR A O 1
ATOM 2818 N N . ASP A 1 368 ? 35.551 59.910 15.600 1.00 17.45 387 ASP A N 1
ATOM 2819 C CA . ASP A 1 368 ? 36.267 61.119 16.056 1.00 19.33 387 ASP A CA 1
ATOM 2820 C C . ASP A 1 368 ? 37.449 61.478 15.167 1.00 20.31 387 ASP A C 1
ATOM 2821 O O . ASP A 1 368 ? 37.925 62.607 15.259 1.00 22.21 387 ASP A O 1
ATOM 2826 N N . LYS A 1 369 ? 37.922 60.520 14.356 1.00 19.95 388 LYS A N 1
ATOM 2827 C CA . LYS A 1 369 ? 39.010 60.721 13.399 1.00 20.60 388 LYS A CA 1
ATOM 2828 C C . LYS A 1 369 ? 38.560 61.058 11.966 1.00 20.32 388 LYS A C 1
ATOM 2829 O O . LYS A 1 369 ? 39.403 61.263 11.085 1.00 21.11 388 LYS A O 1
ATOM 2835 N N . MET A 1 370 ? 37.256 61.108 11.710 1.00 19.92 389 MET A N 1
ATOM 2836 C CA . MET A 1 370 ? 36.788 61.460 10.360 1.00 20.69 389 MET A CA 1
ATOM 2837 C C . MET A 1 370 ? 37.128 62.925 10.098 1.00 21.45 389 MET A C 1
ATOM 2838 O O . MET A 1 370 ? 36.893 63.755 10.967 1.00 20.35 389 MET A O 1
ATOM 2843 N N . PRO A 1 371 ? 37.685 63.239 8.918 1.00 22.88 390 PRO A N 1
ATOM 2844 C CA . PRO A 1 371 ? 37.959 64.646 8.624 1.00 24.59 390 PRO A CA 1
ATOM 2845 C C . PRO A 1 371 ? 36.688 65.467 8.768 1.00 25.72 390 PRO A C 1
ATOM 2846 O O . PRO A 1 371 ? 35.622 65.005 8.396 1.00 27.23 390 PRO A O 1
ATOM 2850 N N . LYS A 1 372 ? 36.797 66.665 9.319 1.00 26.99 391 LYS A N 1
ATOM 2851 C CA . LYS A 1 372 ? 35.652 67.556 9.481 1.00 28.28 391 LYS A CA 1
ATOM 2852 C C . LYS A 1 372 ? 35.407 68.443 8.253 1.00 28.41 391 LYS A C 1
ATOM 2853 O O . LYS A 1 372 ? 34.368 69.105 8.162 1.00 28.37 391 LYS A O 1
ATOM 2859 N N . GLY A 1 373 ? 36.342 68.399 7.301 1.00 28.34 392 GLY A N 1
ATOM 2860 C CA . GLY A 1 373 ? 36.231 69.127 6.034 1.00 28.57 392 GLY A CA 1
ATOM 2861 C C . GLY A 1 373 ? 37.284 68.711 5.027 1.00 29.10 392 GLY A C 1
ATOM 2862 O O . GLY A 1 373 ? 38.087 67.786 5.277 1.00 28.10 392 GLY A O 1
ATOM 2863 N N . GLY A 1 374 ? 37.284 69.404 3.882 1.00 29.23 393 GLY A N 1
ATOM 2864 C CA . GLY A 1 374 ? 38.228 69.127 2.793 1.00 30.30 393 GLY A CA 1
ATOM 2865 C C . GLY A 1 374 ? 37.571 68.384 1.639 1.00 30.68 393 GLY A C 1
ATOM 2866 O O . GLY A 1 374 ? 36.519 67.769 1.816 1.00 30.87 393 GLY A O 1
ATOM 2867 N N . ASN A 1 375 ? 38.204 68.436 0.465 1.00 31.16 394 ASN A N 1
ATOM 2868 C CA . ASN A 1 375 ? 37.726 67.765 -0.741 1.00 31.10 394 ASN A CA 1
ATOM 2869 C C . ASN A 1 375 ? 38.786 66.805 -1.238 1.00 30.88 394 ASN A C 1
ATOM 2870 O O . ASN A 1 375 ? 39.956 67.177 -1.327 1.00 31.80 394 ASN A O 1
ATOM 2875 N N . TYR A 1 376 ? 38.427 65.560 -1.536 1.00 29.29 395 TYR A N 1
ATOM 2876 C CA . TYR A 1 376 ? 39.455 64.624 -1.971 1.00 28.88 395 TYR A CA 1
ATOM 2877 C C . TYR A 1 376 ? 39.007 63.740 -3.111 1.00 27.52 395 TYR A C 1
ATOM 2878 O O . TYR A 1 376 ? 37.829 63.537 -3.307 1.00 27.36 395 TYR A O 1
ATOM 2887 N N . LYS A 1 377 ? 39.986 63.220 -3.842 1.00 27.41 396 LYS A N 1
ATOM 2888 C CA . LYS A 1 377 ? 39.795 62.220 -4.884 1.00 27.38 396 LYS A CA 1
ATOM 2889 C C . LYS A 1 377 ? 40.194 60.883 -4.302 1.00 26.42 396 LYS A C 1
ATOM 2890 O O . LYS A 1 377 ? 41.233 60.802 -3.650 1.00 26.82 396 LYS A O 1
ATOM 2896 N N . TYR A 1 378 ? 39.391 59.845 -4.546 1.00 24.33 397 TYR A N 1
ATOM 2897 C CA . TYR A 1 378 ? 39.804 58.490 -4.267 1.00 22.88 397 TYR A CA 1
ATOM 2898 C C . TYR A 1 378 ? 39.801 57.703 -5.557 1.00 22.40 397 TYR A C 1
ATOM 2899 O O . TYR A 1 378 ? 38.941 57.902 -6.422 1.00 21.97 397 TYR A O 1
ATOM 2908 N N . ILE A 1 379 ? 40.781 56.820 -5.683 1.00 21.87 398 ILE A N 1
ATOM 2909 C CA . ILE A 1 379 ? 40.965 55.971 -6.863 1.00 21.90 398 ILE A CA 1
ATOM 2910 C C . ILE A 1 379 ? 41.200 54.498 -6.459 1.00 21.13 398 ILE A C 1
ATOM 2911 O O . ILE A 1 379 ? 42.027 54.204 -5.608 1.00 21.33 398 ILE A O 1
ATOM 2916 N N . GLY A 1 380 ? 40.531 53.576 -7.128 1.00 20.52 399 GLY A N 1
ATOM 2917 C CA . GLY A 1 380 ? 40.760 52.163 -6.856 1.00 20.24 399 GLY A CA 1
ATOM 2918 C C . GLY A 1 380 ? 40.202 51.328 -7.977 1.00 20.37 399 GLY A C 1
ATOM 2919 O O . GLY A 1 380 ? 40.265 51.720 -9.153 1.00 19.67 399 GLY A O 1
ATOM 2920 N N . THR A 1 381 ? 39.651 50.173 -7.616 1.00 18.61 400 THR A N 1
ATOM 2921 C CA . THR A 1 381 ? 39.150 49.230 -8.599 1.00 18.20 400 THR A CA 1
ATOM 2922 C C . THR A 1 381 ? 37.914 48.494 -8.025 1.00 18.03 400 THR A C 1
ATOM 2923 O O . THR A 1 381 ? 37.430 48.863 -6.960 1.00 17.35 400 THR A O 1
ATOM 2927 N N . TRP A 1 382 ? 37.413 47.478 -8.722 1.00 18.00 401 TRP A N 1
ATOM 2928 C CA . TRP A 1 382 ? 36.227 46.791 -8.262 1.00 18.44 401 TRP A CA 1
ATOM 2929 C C . TRP A 1 382 ? 36.167 45.387 -8.843 1.00 18.48 401 TRP A C 1
ATOM 2930 O O . TRP A 1 382 ? 36.939 45.045 -9.738 1.00 17.58 401 TRP A O 1
ATOM 2941 N N . ASP A 1 383 ? 35.306 44.562 -8.253 1.00 18.30 402 ASP A N 1
ATOM 2942 C CA . ASP A 1 383 ? 34.931 43.226 -8.737 1.00 18.41 402 ASP A CA 1
ATOM 2943 C C . ASP A 1 383 ? 33.401 43.228 -8.793 1.00 18.81 402 ASP A C 1
ATOM 2944 O O . ASP A 1 383 ? 32.721 43.764 -7.890 1.00 17.49 402 ASP A O 1
ATOM 2949 N N . ALA A 1 384 ? 32.858 42.644 -9.853 1.00 18.50 403 ALA A N 1
ATOM 2950 C CA . ALA A 1 384 ? 31.438 42.726 -10.111 1.00 18.90 403 ALA A CA 1
ATOM 2951 C C . ALA A 1 384 ? 31.004 41.690 -11.129 1.00 19.81 403 ALA A C 1
ATOM 2952 O O . ALA A 1 384 ? 31.801 41.200 -11.936 1.00 19.61 403 ALA A O 1
ATOM 2954 N N . GLN A 1 385 ? 29.721 41.374 -11.075 1.00 20.54 404 GLN A N 1
ATOM 2955 C CA . GLN A 1 385 ? 29.074 40.649 -12.139 1.00 21.24 404 GLN A CA 1
ATOM 2956 C C . GLN A 1 385 ? 27.744 41.306 -12.441 1.00 20.95 404 GLN A C 1
ATOM 2957 O O . GLN A 1 385 ? 26.995 41.688 -11.534 1.00 19.62 404 GLN A O 1
ATOM 2963 N N . VAL A 1 386 ? 27.486 41.494 -13.737 1.00 20.33 405 VAL A N 1
ATOM 2964 C CA . VAL A 1 386 ? 26.228 42.042 -14.200 1.00 20.58 405 VAL A CA 1
ATOM 2965 C C . VAL A 1 386 ? 25.637 41.015 -15.153 1.00 21.89 405 VAL A C 1
ATOM 2966 O O . VAL A 1 386 ? 26.352 40.495 -16.008 1.00 21.29 405 VAL A O 1
ATOM 2970 N N . SER A 1 387 ? 24.344 40.718 -14.992 1.00 23.57 406 SER A N 1
ATOM 2971 C CA . SER A 1 387 ? 23.690 39.645 -15.779 1.00 26.18 406 SER A CA 1
ATOM 2972 C C . SER A 1 387 ? 22.321 40.011 -16.317 1.00 27.35 406 SER A C 1
ATOM 2973 O O . SER A 1 387 ? 21.509 40.664 -15.623 1.00 27.68 406 SER A O 1
ATOM 2976 N N . LYS A 1 388 ? 22.061 39.547 -17.544 1.00 28.14 407 LYS A N 1
ATOM 2977 C CA . LYS A 1 388 ? 20.752 39.645 -18.160 1.00 29.69 407 LYS A CA 1
ATOM 2978 C C . LYS A 1 388 ? 20.578 38.422 -19.031 1.00 30.04 407 LYS A C 1
ATOM 2979 O O . LYS A 1 388 ? 20.579 37.307 -18.507 1.00 29.64 407 LYS A O 1
ATOM 2985 N N . GLU A 1 389 ? 20.462 38.603 -20.353 1.00 30.50 408 GLU A N 1
ATOM 2986 C CA . GLU A 1 389 ? 20.592 37.440 -21.280 1.00 30.99 408 GLU A CA 1
ATOM 2987 C C . GLU A 1 389 ? 22.034 36.928 -21.277 1.00 31.39 408 GLU A C 1
ATOM 2988 O O . GLU A 1 389 ? 22.292 35.730 -21.422 1.00 31.87 408 GLU A O 1
ATOM 2994 N N . ASN A 1 390 ? 22.972 37.847 -21.085 1.00 31.70 409 ASN A N 1
ATOM 2995 C CA . ASN A 1 390 ? 24.404 37.560 -21.100 1.00 31.84 409 ASN A CA 1
ATOM 2996 C C . ASN A 1 390 ? 25.011 37.786 -19.707 1.00 31.16 409 ASN A C 1
ATOM 2997 O O . ASN A 1 390 ? 24.335 38.304 -18.815 1.00 30.71 409 ASN A O 1
ATOM 3002 N N . ASN A 1 391 ? 26.288 37.440 -19.537 1.00 30.11 410 ASN A N 1
ATOM 3003 C CA . ASN A 1 391 ? 27.062 37.838 -18.343 1.00 30.51 410 ASN A CA 1
ATOM 3004 C C . ASN A 1 391 ? 28.192 38.833 -18.658 1.00 29.53 410 ASN A C 1
ATOM 3005 O O . ASN A 1 391 ? 28.733 38.825 -19.772 1.00 29.22 410 ASN A O 1
ATOM 3010 N N . TRP A 1 392 ? 28.550 39.660 -17.669 1.00 27.65 411 TRP A N 1
ATOM 3011 C CA . TRP A 1 392 ? 29.632 40.654 -17.792 1.00 26.72 411 TRP A CA 1
ATOM 3012 C C . TRP A 1 392 ? 30.305 40.733 -16.431 1.00 26.01 411 TRP A C 1
ATOM 3013 O O . TRP A 1 392 ? 29.616 40.631 -15.419 1.00 25.37 411 TRP A O 1
ATOM 3024 N N . VAL A 1 393 ? 31.621 40.915 -16.404 1.00 25.57 412 VAL A N 1
ATOM 3025 C CA . VAL A 1 393 ? 32.378 40.947 -15.137 1.00 25.90 412 VAL A CA 1
ATOM 3026 C C . VAL A 1 393 ? 33.406 42.087 -15.100 1.00 25.88 412 VAL A C 1
ATOM 3027 O O . VAL A 1 393 ? 33.928 42.552 -16.148 1.00 25.75 412 VAL A O 1
ATOM 3031 N N . ALA A 1 394 ? 33.624 42.572 -13.882 1.00 24.37 413 ALA A N 1
ATOM 3032 C CA . ALA A 1 394 ? 34.701 43.459 -13.556 1.00 23.49 413 ALA A CA 1
ATOM 3033 C C . ALA A 1 394 ? 35.649 42.639 -12.684 1.00 23.46 413 ALA A C 1
ATOM 3034 O O . ALA A 1 394 ? 35.220 41.977 -11.734 1.00 22.09 413 ALA A O 1
ATOM 3036 N N . THR A 1 395 ? 36.930 42.646 -13.037 1.00 23.41 414 THR A N 1
ATOM 3037 C CA . THR A 1 395 ? 37.934 41.920 -12.282 1.00 24.22 414 THR A CA 1
ATOM 3038 C C . THR A 1 395 ? 39.046 42.855 -11.826 1.00 23.47 414 THR A C 1
ATOM 3039 O O . THR A 1 395 ? 39.750 43.397 -12.658 1.00 23.65 414 THR A O 1
ATOM 3043 N N . ALA A 1 396 ? 39.203 43.018 -10.508 1.00 23.07 415 ALA A N 1
ATOM 3044 C CA . ALA A 1 396 ? 40.119 43.990 -9.897 1.00 22.33 415 ALA A CA 1
ATOM 3045 C C . ALA A 1 396 ? 41.501 43.984 -10.567 1.00 22.86 415 ALA A C 1
ATOM 3046 O O . ALA A 1 396 ? 42.123 42.929 -10.720 1.00 21.32 415 ALA A O 1
ATOM 3048 N N . ASP A 1 397 ? 41.967 45.170 -10.946 1.00 23.71 416 ASP A N 1
ATOM 3049 C CA . ASP A 1 397 ? 43.274 45.300 -11.599 1.00 25.62 416 ASP A CA 1
ATOM 3050 C C . ASP A 1 397 ? 43.904 46.655 -11.263 1.00 25.74 416 ASP A C 1
ATOM 3051 O O . ASP A 1 397 ? 43.270 47.503 -10.635 1.00 25.09 416 ASP A O 1
ATOM 3056 N N . ASP A 1 398 ? 45.164 46.847 -11.645 1.00 27.13 417 ASP A N 1
ATOM 3057 C CA . ASP A 1 398 ? 45.880 48.073 -11.264 1.00 28.05 417 ASP A CA 1
ATOM 3058 C C . ASP A 1 398 ? 46.259 48.981 -12.440 1.00 28.97 417 ASP A C 1
ATOM 3059 O O . ASP A 1 398 ? 47.069 49.903 -12.282 1.00 29.62 417 ASP A O 1
ATOM 3064 N N . ASP A 1 399 ? 45.666 48.724 -13.604 1.00 28.93 418 ASP A N 1
ATOM 3065 C CA . ASP A 1 399 ? 45.796 49.625 -14.758 1.00 29.04 418 ASP A CA 1
ATOM 3066 C C . ASP A 1 399 ? 44.865 50.833 -14.580 1.00 28.94 418 ASP A C 1
ATOM 3067 O O . ASP A 1 399 ? 43.686 50.821 -14.965 1.00 29.31 418 ASP A O 1
ATOM 3072 N N . ARG A 1 400 ? 45.419 51.880 -14.008 1.00 29.13 419 ARG A N 1
ATOM 3073 C CA . ARG A 1 400 ? 44.678 53.082 -13.675 1.00 30.88 419 ARG A CA 1
ATOM 3074 C C . ARG A 1 400 ? 44.256 53.943 -14.883 1.00 30.69 419 ARG A C 1
ATOM 3075 O O . ARG A 1 400 ? 43.491 54.908 -14.734 1.00 29.51 419 ARG A O 1
ATOM 3083 N N . LYS A 1 401 ? 44.730 53.573 -16.070 1.00 30.94 420 LYS A N 1
ATOM 3084 C CA . LYS A 1 401 ? 44.422 54.344 -17.268 1.00 31.36 420 LYS A CA 1
ATOM 3085 C C . LYS A 1 401 ? 43.307 53.652 -18.039 1.00 30.61 420 LYS A C 1
ATOM 3086 O O . LYS A 1 401 ? 42.362 54.302 -18.474 1.00 31.03 420 LYS A O 1
ATOM 3092 N N . ALA A 1 402 ? 43.401 52.332 -18.176 1.00 29.65 421 ALA A N 1
ATOM 3093 C CA . ALA A 1 402 ? 42.479 51.587 -19.017 1.00 28.59 421 ALA A CA 1
ATOM 3094 C C . ALA A 1 402 ? 41.720 50.445 -18.318 1.00 27.74 421 ALA A C 1
ATOM 3095 O O . ALA A 1 402 ? 40.887 49.780 -18.942 1.00 27.64 421 ALA A O 1
ATOM 3097 N N . GLY A 1 403 ? 42.010 50.189 -17.048 1.00 26.48 422 GLY A N 1
ATOM 3098 C CA . GLY A 1 403 ? 41.436 49.005 -16.415 1.00 25.93 422 GLY A CA 1
ATOM 3099 C C . GLY A 1 403 ? 40.035 49.203 -15.851 1.00 24.82 422 GLY A C 1
ATOM 3100 O O . GLY A 1 403 ? 39.267 50.091 -16.276 1.00 24.79 422 GLY A O 1
ATOM 3101 N N . TYR A 1 404 ? 39.723 48.351 -14.879 1.00 23.84 423 TYR A N 1
ATOM 3102 C CA . TYR A 1 404 ? 38.462 48.404 -14.124 1.00 22.06 423 TYR A CA 1
ATOM 3103 C C . TYR A 1 404 ? 38.608 49.433 -13.017 1.00 21.04 423 TYR A C 1
ATOM 3104 O O . TYR A 1 404 ? 38.767 49.090 -11.833 1.00 20.54 423 TYR A O 1
ATOM 3113 N N . ARG A 1 405 ? 38.581 50.697 -13.423 1.00 20.04 424 ARG A N 1
ATOM 3114 C CA . ARG A 1 405 ? 38.847 51.820 -12.546 1.00 19.22 424 ARG A CA 1
ATOM 3115 C C . ARG A 1 405 ? 37.639 52.177 -11.667 1.00 19.27 424 ARG A C 1
ATOM 3116 O O . ARG A 1 405 ? 36.491 52.060 -12.090 1.00 18.92 424 ARG A O 1
ATOM 3124 N N . THR A 1 406 ? 37.906 52.695 -10.479 1.00 18.04 425 THR A N 1
ATOM 3125 C CA . THR A 1 406 ? 36.862 53.421 -9.772 1.00 18.11 425 THR A CA 1
ATOM 3126 C C . THR A 1 406 ? 37.444 54.753 -9.373 1.00 18.89 425 THR A C 1
ATOM 3127 O O . THR A 1 406 ? 38.655 54.862 -9.169 1.00 19.34 425 THR A O 1
ATOM 3131 N N . GLU A 1 407 ? 36.595 55.769 -9.279 1.00 20.15 426 GLU A N 1
ATOM 3132 C CA . GLU A 1 407 ? 36.992 57.116 -8.871 1.00 21.11 426 GLU A CA 1
ATOM 3133 C C . GLU A 1 407 ? 35.870 57.680 -8.053 1.00 21.13 426 GLU A C 1
ATOM 3134 O O . GLU A 1 407 ? 34.704 57.441 -8.357 1.00 21.20 426 GLU A O 1
ATOM 3140 N N . PHE A 1 408 ? 36.220 58.463 -7.042 1.00 21.01 427 PHE A N 1
ATOM 3141 C CA . PHE A 1 408 ? 35.248 59.107 -6.169 1.00 21.74 427 PHE A CA 1
ATOM 3142 C C . PHE A 1 408 ? 35.723 60.503 -5.812 1.00 22.41 427 PHE A C 1
ATOM 3143 O O . PHE A 1 408 ? 36.933 60.718 -5.601 1.00 23.57 427 PHE A O 1
ATOM 3151 N N . ASP A 1 409 ? 34.777 61.440 -5.804 1.00 22.82 428 ASP A N 1
ATOM 3152 C CA . ASP A 1 409 ? 34.983 62.775 -5.246 1.00 23.68 428 ASP A CA 1
ATOM 3153 C C . ASP A 1 409 ? 34.289 62.795 -3.914 1.00 23.50 428 ASP A C 1
ATOM 3154 O O . ASP A 1 409 ? 33.114 62.453 -3.817 1.00 22.42 428 ASP A O 1
ATOM 3159 N N . VAL A 1 410 ? 35.040 63.190 -2.892 1.00 23.95 429 VAL A N 1
ATOM 3160 C CA . VAL A 1 410 ? 34.551 63.154 -1.531 1.00 24.72 429 VAL A CA 1
ATOM 3161 C C . VAL A 1 410 ? 34.658 64.562 -0.961 1.00 25.19 429 VAL A C 1
ATOM 3162 O O . VAL A 1 410 ? 35.741 65.161 -0.924 1.00 25.08 429 VAL A O 1
ATOM 3166 N N . ASP A 1 411 ? 33.522 65.064 -0.505 1.00 25.66 430 ASP A N 1
ATOM 3167 C CA . ASP A 1 411 ? 33.464 66.370 0.099 1.00 26.36 430 ASP A CA 1
ATOM 3168 C C . ASP A 1 411 ? 33.057 66.151 1.559 1.00 26.04 430 ASP A C 1
ATOM 3169 O O . ASP A 1 411 ? 31.866 66.011 1.868 1.00 26.53 430 ASP A O 1
ATOM 3174 N N . PHE A 1 412 ? 34.044 66.088 2.448 1.00 25.78 431 PHE A N 1
ATOM 3175 C CA . PHE A 1 412 ? 33.752 65.931 3.895 1.00 26.61 431 PHE A CA 1
ATOM 3176 C C . PHE A 1 412 ? 32.984 67.118 4.508 1.00 27.34 431 PHE A C 1
ATOM 3177 O O . PHE A 1 412 ? 32.125 66.933 5.396 1.00 27.23 431 PHE A O 1
ATOM 3185 N N . GLY A 1 413 ? 33.303 68.330 4.039 1.00 27.75 432 GLY A N 1
ATOM 3186 C CA . GLY A 1 413 ? 32.621 69.549 4.507 1.00 27.58 432 GLY A CA 1
ATOM 3187 C C . GLY A 1 413 ? 31.114 69.484 4.369 1.00 27.67 432 GLY A C 1
ATOM 3188 O O . GLY A 1 413 ? 30.371 69.691 5.351 1.00 28.01 432 GLY A O 1
ATOM 3189 N N . ASN A 1 414 ? 30.656 69.176 3.158 1.00 27.47 433 ASN A N 1
ATOM 3190 C CA . ASN A 1 414 ? 29.225 69.079 2.885 1.00 27.89 433 ASN A CA 1
ATOM 3191 C C . ASN A 1 414 ? 28.649 67.661 2.988 1.00 27.98 433 ASN A C 1
ATOM 3192 O O . ASN A 1 414 ? 27.461 67.450 2.670 1.00 27.95 433 ASN A O 1
ATOM 3197 N N . LYS A 1 415 ? 29.478 66.709 3.431 1.00 26.85 434 LYS A N 1
ATOM 3198 C CA . LYS A 1 415 ? 29.031 65.328 3.675 1.00 27.02 434 LYS A CA 1
ATOM 3199 C C . LYS A 1 415 ? 28.573 64.643 2.373 1.00 25.51 434 LYS A C 1
ATOM 3200 O O . LYS A 1 415 ? 27.566 63.949 2.348 1.00 25.68 434 LYS A O 1
ATOM 3206 N N . ASN A 1 416 ? 29.321 64.853 1.300 1.00 25.06 435 ASN A N 1
ATOM 3207 C CA . ASN A 1 416 ? 28.909 64.375 -0.024 1.00 24.43 435 ASN A CA 1
ATOM 3208 C C . ASN A 1 416 ? 29.940 63.496 -0.647 1.00 23.25 435 ASN A C 1
ATOM 3209 O O . ASN A 1 416 ? 31.143 63.735 -0.509 1.00 23.76 435 ASN A O 1
ATOM 3214 N N . LEU A 1 417 ? 29.465 62.495 -1.376 1.00 22.23 436 LEU A N 1
ATOM 3215 C CA . LEU A 1 417 ? 30.340 61.587 -2.092 1.00 21.83 436 LEU A CA 1
ATOM 3216 C C . LEU A 1 417 ? 29.663 61.258 -3.390 1.00 21.40 436 LEU A C 1
ATOM 3217 O O . LEU A 1 417 ? 28.456 61.011 -3.407 1.00 20.41 436 LEU A O 1
ATOM 3222 N N . SER A 1 418 ? 30.446 61.235 -4.468 1.00 22.28 437 SER A N 1
ATOM 3223 C CA . SER A 1 418 ? 29.995 60.664 -5.738 1.00 22.10 437 SER A CA 1
ATOM 3224 C C . SER A 1 418 ? 31.084 59.801 -6.371 1.00 21.77 437 SER A C 1
ATOM 3225 O O . SER A 1 418 ? 32.268 59.921 -6.042 1.00 22.51 437 SER A O 1
ATOM 3228 N N . GLY A 1 419 ? 30.701 58.915 -7.275 1.00 20.98 438 GLY A N 1
ATOM 3229 C CA . GLY A 1 419 ? 31.662 57.999 -7.811 1.00 20.57 438 GLY A CA 1
ATOM 3230 C C . GLY A 1 419 ? 31.369 57.512 -9.203 1.00 20.00 438 GLY A C 1
ATOM 3231 O O . GLY A 1 419 ? 30.266 57.712 -9.735 1.00 19.95 438 GLY A O 1
ATOM 3232 N N . LYS A 1 420 ? 32.384 56.874 -9.784 1.00 19.60 439 LYS A N 1
ATOM 3233 C CA . LYS A 1 420 ? 32.323 56.338 -11.119 1.00 19.91 439 LYS A CA 1
ATOM 3234 C C . LYS A 1 420 ? 32.965 54.980 -11.128 1.00 19.81 439 LYS A C 1
ATOM 3235 O O . LYS A 1 420 ? 34.051 54.808 -10.564 1.00 20.58 439 LYS A O 1
ATOM 3241 N N . LEU A 1 421 ? 32.326 54.003 -11.774 1.00 19.07 440 LEU A N 1
ATOM 3242 C CA . LEU A 1 421 ? 32.945 52.691 -11.884 1.00 19.30 440 LEU A CA 1
ATOM 3243 C C . LEU A 1 421 ? 32.998 52.306 -13.336 1.00 19.42 440 LEU A C 1
ATOM 3244 O O . LEU A 1 421 ? 31.967 52.373 -14.027 1.00 20.28 440 LEU A O 1
ATOM 3249 N N . PHE A 1 422 ? 34.177 51.873 -13.785 1.00 19.74 441 PHE A N 1
ATOM 3250 C CA . PHE A 1 422 ? 34.483 51.739 -15.238 1.00 20.15 441 PHE A CA 1
ATOM 3251 C C . PHE A 1 422 ? 34.667 50.314 -15.672 1.00 19.75 441 PHE A C 1
ATOM 3252 O O . PHE A 1 422 ? 35.182 49.498 -14.909 1.00 19.27 441 PHE A O 1
ATOM 3260 N N . ASP A 1 423 ? 34.254 50.031 -16.917 1.00 19.40 442 ASP A N 1
ATOM 3261 C CA . ASP A 1 423 ? 34.649 48.819 -17.621 1.00 19.94 442 ASP A CA 1
ATOM 3262 C C . ASP A 1 423 ? 36.068 49.020 -18.171 1.00 21.10 442 ASP A C 1
ATOM 3263 O O . ASP A 1 423 ? 36.521 50.172 -18.342 1.00 20.55 442 ASP A O 1
ATOM 3268 N N . LYS A 1 424 ? 36.780 47.922 -18.432 1.00 22.17 443 LYS A N 1
ATOM 3269 C CA . LYS A 1 424 ? 38.118 48.054 -19.023 1.00 25.00 443 LYS A CA 1
ATOM 3270 C C . LYS A 1 424 ? 37.994 48.690 -20.448 1.00 26.11 443 LYS A C 1
ATOM 3271 O O . LYS A 1 424 ? 37.037 48.391 -21.189 1.00 26.61 443 LYS A O 1
ATOM 3277 N N . ASN A 1 425 ? 38.892 49.629 -20.768 1.00 26.85 444 ASN A N 1
ATOM 3278 C CA . ASN A 1 425 ? 38.833 50.420 -22.032 1.00 27.58 444 ASN A CA 1
ATOM 3279 C C . ASN A 1 425 ? 37.599 51.316 -22.173 1.00 28.41 444 ASN A C 1
ATOM 3280 O O . ASN A 1 425 ? 37.341 51.862 -23.240 1.00 29.07 444 ASN A O 1
ATOM 3285 N N . GLY A 1 426 ? 36.840 51.481 -21.090 1.00 27.98 445 GLY A N 1
ATOM 3286 C CA . GLY A 1 426 ? 35.578 52.203 -21.149 1.00 27.49 445 GLY A CA 1
ATOM 3287 C C . GLY A 1 426 ? 35.827 53.695 -21.160 1.00 28.01 445 GLY A C 1
ATOM 3288 O O . GLY A 1 426 ? 36.675 54.195 -20.405 1.00 28.10 445 GLY A O 1
ATOM 3289 N N . VAL A 1 427 ? 35.110 54.404 -22.040 1.00 27.18 446 VAL A N 1
ATOM 3290 C CA . VAL A 1 427 ? 35.186 55.858 -22.098 1.00 25.94 446 VAL A CA 1
ATOM 3291 C C . VAL A 1 427 ? 34.395 56.456 -20.954 1.00 24.49 446 VAL A C 1
ATOM 3292 O O . VAL A 1 427 ? 34.895 57.272 -20.204 1.00 24.19 446 VAL A O 1
ATOM 3296 N N . ASN A 1 428 ? 33.137 56.057 -20.841 1.00 23.58 447 ASN A N 1
ATOM 3297 C CA . ASN A 1 428 ? 32.270 56.548 -19.786 1.00 22.75 447 ASN A CA 1
ATOM 3298 C C . ASN A 1 428 ? 32.029 55.440 -18.754 1.00 21.72 447 ASN A C 1
ATOM 3299 O O . ASN A 1 428 ? 32.113 54.254 -19.104 1.00 21.31 447 ASN A O 1
ATOM 3304 N N . PRO A 1 429 ? 31.750 55.811 -17.492 1.00 20.71 448 PRO A N 1
ATOM 3305 C CA . PRO A 1 429 ? 31.625 54.702 -16.535 1.00 20.92 448 PRO A CA 1
ATOM 3306 C C . PRO A 1 429 ? 30.325 53.959 -16.752 1.00 20.85 448 PRO A C 1
ATOM 3307 O O . PRO A 1 429 ? 29.338 54.547 -17.193 1.00 20.99 448 PRO A O 1
ATOM 3311 N N . VAL A 1 430 ? 30.316 52.674 -16.421 1.00 19.90 449 VAL A N 1
ATOM 3312 C CA . VAL A 1 430 ? 29.105 51.908 -16.512 1.00 18.20 449 VAL A CA 1
ATOM 3313 C C . VAL A 1 430 ? 28.149 52.180 -15.339 1.00 18.25 449 VAL A C 1
ATOM 3314 O O . VAL A 1 430 ? 26.917 52.077 -15.507 1.00 16.03 449 VAL A O 1
ATOM 3318 N N . PHE A 1 431 ? 28.697 52.521 -14.165 1.00 16.76 450 PHE A N 1
ATOM 3319 C CA . PHE A 1 431 ? 27.855 52.915 -13.034 1.00 16.13 450 PHE A CA 1
ATOM 3320 C C . PHE A 1 431 ? 28.344 54.218 -12.451 1.00 15.80 450 PHE A C 1
ATOM 3321 O O . PHE A 1 431 ? 29.540 54.457 -12.407 1.00 16.28 450 PHE A O 1
ATOM 3329 N N . THR A 1 432 ? 27.418 55.036 -11.984 1.00 15.62 451 THR A N 1
ATOM 3330 C CA . THR A 1 432 ? 27.747 56.164 -11.127 1.00 16.87 451 THR A CA 1
ATOM 3331 C C . THR A 1 432 ? 27.070 55.958 -9.772 1.00 17.61 451 THR A C 1
ATOM 3332 O O . THR A 1 432 ? 26.088 55.218 -9.664 1.00 16.94 451 THR A O 1
ATOM 3336 N N . VAL A 1 433 ? 27.620 56.621 -8.755 1.00 18.39 452 VAL A N 1
ATOM 3337 C CA . VAL A 1 433 ? 27.127 56.575 -7.401 1.00 19.64 452 VAL A CA 1
ATOM 3338 C C . VAL A 1 433 ? 26.923 57.993 -6.854 1.00 20.47 452 VAL A C 1
ATOM 3339 O O . VAL A 1 433 ? 27.788 58.883 -7.042 1.00 20.74 452 VAL A O 1
ATOM 3343 N N . ASP A 1 434 ? 25.838 58.195 -6.109 1.00 20.83 453 ASP A N 1
ATOM 3344 C CA . ASP A 1 434 ? 25.599 59.466 -5.420 1.00 23.12 453 ASP A CA 1
ATOM 3345 C C . ASP A 1 434 ? 24.981 59.258 -4.032 1.00 22.37 453 ASP A C 1
ATOM 3346 O O . ASP A 1 434 ? 23.854 58.776 -3.920 1.00 22.56 453 ASP A O 1
ATOM 3351 N N . PRO A 1 435 ? 25.718 59.618 -2.978 1.00 22.44 454 PRO A N 1
ATOM 3352 C CA . PRO A 1 435 ? 25.224 59.416 -1.611 1.00 22.02 454 PRO A CA 1
ATOM 3353 C C . PRO A 1 435 ? 25.635 60.499 -0.602 1.00 21.28 454 PRO A C 1
ATOM 3354 O O . PRO A 1 435 ? 26.259 61.496 -0.965 1.00 21.37 454 PRO A O 1
ATOM 3358 N N . LYS A 1 436 ? 25.273 60.277 0.662 1.00 20.33 455 LYS A N 1
ATOM 3359 C CA . LYS A 1 436 ? 25.595 61.147 1.754 1.00 20.30 455 LYS A CA 1
ATOM 3360 C C . LYS A 1 436 ? 26.503 60.396 2.726 1.00 19.66 455 LYS A C 1
ATOM 3361 O O . LYS A 1 436 ? 26.387 59.252 2.900 1.00 18.29 455 LYS A O 1
ATOM 3367 N N . ILE A 1 437 ? 27.365 61.133 3.367 1.00 19.10 456 ILE A N 1
ATOM 3368 C CA . ILE A 1 437 ? 28.277 60.649 4.385 1.00 19.73 456 ILE A CA 1
ATOM 3369 C C . ILE A 1 437 ? 27.663 60.924 5.752 1.00 20.53 456 ILE A C 1
ATOM 3370 O O . ILE A 1 437 ? 27.290 62.063 6.039 1.00 21.62 456 ILE A O 1
ATOM 3375 N N . ASP A 1 438 ? 27.534 59.888 6.576 1.00 20.86 457 ASP A N 1
ATOM 3376 C CA . ASP A 1 438 ? 27.076 60.050 7.940 1.00 20.65 457 ASP A CA 1
ATOM 3377 C C . ASP A 1 438 ? 28.125 59.407 8.855 1.00 20.71 457 ASP A C 1
ATOM 3378 O O . ASP A 1 438 ? 28.358 58.218 8.754 1.00 20.20 457 ASP A O 1
ATOM 3383 N N . GLY A 1 439 ? 28.763 60.179 9.737 1.00 20.16 458 GLY A N 1
ATOM 3384 C CA . GLY A 1 439 ? 29.866 59.631 10.552 1.00 19.90 458 GLY A CA 1
ATOM 3385 C C . GLY A 1 439 ? 30.926 58.922 9.708 1.00 18.92 458 GLY A C 1
ATOM 3386 O O . GLY A 1 439 ? 31.472 59.517 8.803 1.00 18.63 458 GLY A O 1
ATOM 3387 N N . ASN A 1 440 ? 31.211 57.645 9.983 1.00 18.00 459 ASN A N 1
ATOM 3388 C CA . ASN A 1 440 ? 32.279 56.921 9.236 1.00 17.47 459 ASN A CA 1
ATOM 3389 C C . ASN A 1 440 ? 31.776 56.072 8.061 1.00 17.32 459 ASN A C 1
ATOM 3390 O O . ASN A 1 440 ? 32.470 55.168 7.574 1.00 17.64 459 ASN A O 1
ATOM 3395 N N . GLY A 1 441 ? 30.581 56.370 7.584 1.00 17.00 460 GLY A N 1
ATOM 3396 C CA . GLY A 1 441 ? 30.036 55.595 6.482 1.00 17.29 460 GLY A CA 1
ATOM 3397 C C . GLY A 1 441 ? 29.273 56.471 5.511 1.00 17.93 460 GLY A C 1
ATOM 3398 O O . GLY A 1 441 ? 29.082 57.660 5.774 1.00 18.64 460 GLY A O 1
ATOM 3399 N N . PHE A 1 442 ? 28.807 55.867 4.419 1.00 17.70 461 PHE A N 1
ATOM 3400 C CA . PHE A 1 442 ? 28.009 56.565 3.425 1.00 18.75 461 PHE A CA 1
ATOM 3401 C C . PHE A 1 442 ? 26.978 55.613 2.835 1.00 18.24 461 PHE A C 1
ATOM 3402 O O . PHE A 1 442 ? 27.159 54.409 2.873 1.00 18.40 461 PHE A O 1
ATOM 3410 N N . THR A 1 443 ? 25.887 56.167 2.313 1.00 18.52 462 THR A N 1
ATOM 3411 C CA . THR A 1 443 ? 24.831 55.374 1.683 1.00 19.20 462 THR A CA 1
ATOM 3412 C C . THR A 1 443 ? 24.190 56.250 0.633 1.00 19.22 462 THR A C 1
ATOM 3413 O O . THR A 1 443 ? 24.150 57.473 0.756 1.00 19.51 462 THR A O 1
ATOM 3417 N N . GLY A 1 444 ? 23.659 55.617 -0.388 1.00 19.25 463 GLY A N 1
ATOM 3418 C CA . GLY A 1 444 ? 23.118 56.351 -1.495 1.00 19.59 463 GLY A CA 1
ATOM 3419 C C . GLY A 1 444 ? 22.652 55.368 -2.528 1.00 19.66 463 GLY A C 1
ATOM 3420 O O . GLY A 1 444 ? 22.157 54.301 -2.179 1.00 20.06 463 GLY A O 1
ATOM 3421 N N . LYS A 1 445 ? 22.842 55.725 -3.797 1.00 19.83 464 LYS A N 1
ATOM 3422 C CA . LYS A 1 445 ? 22.224 55.025 -4.918 1.00 20.58 464 LYS A CA 1
ATOM 3423 C C . LYS A 1 445 ? 23.220 54.833 -6.052 1.00 21.09 464 LYS A C 1
ATOM 3424 O O . LYS A 1 445 ? 24.048 55.726 -6.330 1.00 20.88 464 LYS A O 1
ATOM 3430 N N . ALA A 1 446 ? 23.122 53.684 -6.718 1.00 20.25 465 ALA A N 1
ATOM 3431 C CA . ALA A 1 446 ? 23.875 53.446 -7.937 1.00 20.17 465 ALA A CA 1
ATOM 3432 C C . ALA A 1 446 ? 22.919 53.404 -9.130 1.00 20.46 465 ALA A C 1
ATOM 3433 O O . ALA A 1 446 ? 21.760 52.975 -8.990 1.00 20.42 465 ALA A O 1
ATOM 3435 N N . LYS A 1 447 ? 23.400 53.856 -10.294 1.00 21.13 466 LYS A N 1
ATOM 3436 C CA . LYS A 1 447 ? 22.611 53.796 -11.529 1.00 20.84 466 LYS A CA 1
ATOM 3437 C C . LYS A 1 447 ? 23.526 53.717 -12.744 1.00 21.32 466 LYS A C 1
ATOM 3438 O O . LYS A 1 447 ? 24.739 53.990 -12.663 1.00 19.65 466 LYS A O 1
ATOM 3444 N N . THR A 1 448 ? 22.936 53.350 -13.871 1.00 20.10 467 THR A N 1
ATOM 3445 C CA . THR A 1 448 ? 23.641 53.448 -15.148 1.00 21.11 467 THR A CA 1
ATOM 3446 C C . THR A 1 448 ? 23.254 54.774 -15.765 1.00 21.21 467 THR A C 1
ATOM 3447 O O . THR A 1 448 ? 22.356 55.485 -15.254 1.00 21.42 467 THR A O 1
ATOM 3451 N N . SER A 1 449 ? 23.920 55.122 -16.858 1.00 21.48 468 SER A N 1
ATOM 3452 C CA . SER A 1 449 ? 23.487 56.220 -17.724 1.00 21.66 468 SER A CA 1
ATOM 3453 C C . SER A 1 449 ? 22.032 55.990 -18.203 1.00 23.47 468 SER A C 1
ATOM 3454 O O . SER A 1 449 ? 21.427 54.889 -17.964 1.00 23.26 468 SER A O 1
ATOM 3457 N N . ASP A 1 450 ? 21.455 56.992 -18.871 1.00 23.99 469 ASP A N 1
ATOM 3458 C CA . ASP A 1 450 ? 20.103 56.786 -19.403 1.00 26.73 469 ASP A CA 1
ATOM 3459 C C . ASP A 1 450 ? 20.063 55.628 -20.417 1.00 26.08 469 ASP A C 1
ATOM 3460 O O . ASP A 1 450 ? 19.186 54.790 -20.341 1.00 27.06 469 ASP A O 1
ATOM 3465 N N . ALA A 1 451 ? 21.027 55.554 -21.335 1.00 26.16 470 ALA A N 1
ATOM 3466 C CA . ALA A 1 451 ? 21.060 54.451 -22.313 1.00 25.65 470 ALA A CA 1
ATOM 3467 C C . ALA A 1 451 ? 21.565 53.105 -21.772 1.00 25.44 470 ALA A C 1
ATOM 3468 O O . ALA A 1 451 ? 21.437 52.080 -22.459 1.00 23.53 470 ALA A O 1
ATOM 3470 N N . GLY A 1 452 ? 22.175 53.102 -20.579 1.00 24.28 471 GLY A N 1
ATOM 3471 C CA . GLY A 1 452 ? 22.692 51.845 -20.000 1.00 23.35 471 GLY A CA 1
ATOM 3472 C C . GLY A 1 452 ? 23.905 51.372 -20.785 1.00 23.91 471 GLY A C 1
ATOM 3473 O O . GLY A 1 452 ? 24.511 52.158 -21.519 1.00 21.81 471 GLY A O 1
ATOM 3474 N N . PHE A 1 453 ? 24.279 50.106 -20.628 1.00 24.09 472 PHE A N 1
ATOM 3475 C CA . PHE A 1 453 ? 25.432 49.564 -21.331 1.00 26.48 472 PHE A CA 1
ATOM 3476 C C . PHE A 1 453 ? 25.205 48.153 -21.813 1.00 27.33 472 PHE A C 1
ATOM 3477 O O . PHE A 1 453 ? 24.335 47.438 -21.274 1.00 26.63 472 PHE A O 1
ATOM 3485 N N . ALA A 1 454 ? 25.981 47.769 -22.830 1.00 28.91 473 ALA A N 1
ATOM 3486 C CA . ALA A 1 454 ? 25.832 46.467 -23.495 1.00 30.86 473 ALA A CA 1
ATOM 3487 C C . ALA A 1 454 ? 26.638 45.405 -22.770 1.00 32.01 473 ALA A C 1
ATOM 3488 O O . ALA A 1 454 ? 27.802 45.618 -22.472 1.00 31.85 473 ALA A O 1
ATOM 3490 N N . LEU A 1 455 ? 26.016 44.272 -22.474 1.00 34.75 474 LEU A N 1
ATOM 3491 C CA . LEU A 1 455 ? 26.704 43.218 -21.707 1.00 37.64 474 LEU A CA 1
ATOM 3492 C C . LEU A 1 455 ? 27.758 42.437 -22.497 1.00 40.10 474 LEU A C 1
ATOM 3493 O O . LEU A 1 455 ? 28.789 42.006 -21.930 1.00 40.82 474 LEU A O 1
ATOM 3498 N N . ASP A 1 456 ? 27.513 42.251 -23.790 1.00 42.42 475 ASP A N 1
ATOM 3499 C CA . ASP A 1 456 ? 28.553 41.737 -24.680 1.00 45.13 475 ASP A CA 1
ATOM 3500 C C . ASP A 1 456 ? 29.062 42.865 -25.581 1.00 46.31 475 ASP A C 1
ATOM 3501 O O . ASP A 1 456 ? 28.326 43.377 -26.435 1.00 46.70 475 ASP A O 1
ATOM 3506 N N . SER A 1 457 ? 30.315 43.268 -25.358 1.00 47.86 476 SER A N 1
ATOM 3507 C CA . SER A 1 457 ? 30.913 44.429 -26.037 1.00 48.90 476 SER A CA 1
ATOM 3508 C C . SER A 1 457 ? 31.189 44.167 -27.529 1.00 49.90 476 SER A C 1
ATOM 3509 O O . SER A 1 457 ? 31.565 45.094 -28.267 1.00 50.07 476 SER A O 1
ATOM 3511 N N . GLY A 1 458 ? 30.992 42.910 -27.956 1.00 50.43 477 GLY A N 1
ATOM 3512 C CA . GLY A 1 458 ? 31.099 42.513 -29.365 1.00 50.86 477 GLY A CA 1
ATOM 3513 C C . GLY A 1 458 ? 29.798 42.391 -30.164 1.00 51.14 477 GLY A C 1
ATOM 3514 O O . GLY A 1 458 ? 29.781 42.698 -31.365 1.00 51.89 477 GLY A O 1
ATOM 3515 N N . SER A 1 459 ? 28.712 41.936 -29.526 1.00 50.78 478 SER A N 1
ATOM 3516 C CA . SER A 1 459 ? 27.421 41.752 -30.220 1.00 49.97 478 SER A CA 1
ATOM 3517 C C . SER A 1 459 ? 26.450 42.915 -29.964 1.00 49.00 478 SER A C 1
ATOM 3518 O O . SER A 1 459 ? 26.442 43.490 -28.868 1.00 49.51 478 SER A O 1
ATOM 3521 N N . SER A 1 460 ? 25.641 43.268 -30.968 1.00 47.16 479 SER A N 1
ATOM 3522 C CA . SER A 1 460 ? 24.561 44.261 -30.767 1.00 45.24 479 SER A CA 1
ATOM 3523 C C . SER A 1 460 ? 23.232 43.539 -30.471 1.00 43.11 479 SER A C 1
ATOM 3524 O O . SER A 1 460 ? 22.126 44.093 -30.548 1.00 43.29 479 SER A O 1
ATOM 3527 N N . ARG A 1 461 ? 23.400 42.288 -30.078 1.00 40.50 480 ARG A N 1
ATOM 3528 C CA . ARG A 1 461 ? 22.356 41.318 -29.891 1.00 37.69 480 ARG A CA 1
ATOM 3529 C C . ARG A 1 461 ? 21.209 41.679 -28.923 1.00 35.12 480 ARG A C 1
ATOM 3530 O O . ARG A 1 461 ? 20.059 41.465 -29.268 1.00 34.15 480 ARG A O 1
ATOM 3538 N N . TYR A 1 462 ? 21.499 42.216 -27.736 1.00 32.66 481 TYR A N 1
ATOM 3539 C CA . TYR A 1 462 ? 20.432 42.476 -26.734 1.00 31.01 481 TYR A CA 1
ATOM 3540 C C . TYR A 1 462 ? 20.288 43.952 -26.336 1.00 30.74 481 TYR A C 1
ATOM 3541 O O . TYR A 1 462 ? 21.175 44.755 -26.618 1.00 29.00 481 TYR A O 1
ATOM 3550 N N . GLU A 1 463 ? 19.172 44.323 -25.708 1.00 29.76 482 GLU A N 1
ATOM 3551 C CA . GLU A 1 463 ? 19.054 45.683 -25.191 1.00 30.63 482 GLU A CA 1
ATOM 3552 C C . GLU A 1 463 ? 20.163 45.888 -24.142 1.00 29.82 482 GLU A C 1
ATOM 3553 O O . GLU A 1 463 ? 20.617 44.924 -23.491 1.00 28.89 482 GLU A O 1
ATOM 3559 N N . ASN A 1 464 ? 20.619 47.135 -24.001 1.00 29.15 483 ASN A N 1
ATOM 3560 C CA . ASN A 1 464 ? 21.549 47.469 -22.922 1.00 28.07 483 ASN A CA 1
ATOM 3561 C C . ASN A 1 464 ? 20.908 47.262 -21.560 1.00 27.14 483 ASN A C 1
ATOM 3562 O O . ASN A 1 464 ? 19.729 47.565 -21.380 1.00 26.31 483 ASN A O 1
ATOM 3567 N N . VAL A 1 465 ? 21.674 46.781 -20.584 1.00 26.68 484 VAL A N 1
ATOM 3568 C CA . VAL A 1 465 ? 21.166 46.773 -19.212 1.00 25.84 484 VAL A CA 1
ATOM 3569 C C . VAL A 1 465 ? 21.057 48.202 -18.675 1.00 25.20 484 VAL A C 1
ATOM 3570 O O . VAL A 1 465 ? 21.919 49.050 -18.950 1.00 23.55 484 VAL A O 1
ATOM 3574 N N . LYS A 1 466 ? 20.006 48.452 -17.898 1.00 24.49 485 LYS A N 1
ATOM 3575 C CA . LYS A 1 466 ? 19.842 49.725 -17.182 1.00 24.16 485 LYS A CA 1
ATOM 3576 C C . LYS A 1 466 ? 19.528 49.493 -15.706 1.00 24.03 485 LYS A C 1
ATOM 3577 O O . LYS A 1 466 ? 18.804 48.549 -15.359 1.00 24.02 485 LYS A O 1
ATOM 3583 N N . PHE A 1 467 ? 20.079 50.348 -14.844 1.00 22.19 486 PHE A N 1
ATOM 3584 C CA . PHE A 1 467 ? 19.776 50.309 -13.424 1.00 22.62 486 PHE A CA 1
ATOM 3585 C C . PHE A 1 467 ? 19.490 51.718 -12.915 1.00 23.25 486 PHE A C 1
ATOM 3586 O O . PHE A 1 467 ? 20.168 52.680 -13.309 1.00 22.47 486 PHE A O 1
ATOM 3594 N N . ASN A 1 468 ? 18.463 51.838 -12.076 1.00 23.89 487 ASN A N 1
ATOM 3595 C CA . ASN A 1 468 ? 18.230 53.054 -11.299 1.00 26.46 487 ASN A CA 1
ATOM 3596 C C . ASN A 1 468 ? 17.923 52.771 -9.829 1.00 26.44 487 ASN A C 1
ATOM 3597 O O . ASN A 1 468 ? 17.354 51.719 -9.515 1.00 27.29 487 ASN A O 1
ATOM 3602 N N . ASP A 1 469 ? 18.287 53.707 -8.947 1.00 26.02 488 ASP A N 1
ATOM 3603 C CA . ASP A 1 469 ? 17.904 53.649 -7.525 1.00 26.34 488 ASP A CA 1
ATOM 3604 C C . ASP A 1 469 ? 18.342 52.342 -6.804 1.00 25.64 488 ASP A C 1
ATOM 3605 O O . ASP A 1 469 ? 17.657 51.861 -5.869 1.00 25.87 488 ASP A O 1
ATOM 3610 N N . VAL A 1 470 ? 19.478 51.773 -7.227 1.00 24.07 489 VAL A N 1
ATOM 3611 C CA . VAL A 1 470 ? 20.087 50.610 -6.540 1.00 23.40 489 VAL A CA 1
ATOM 3612 C C . VAL A 1 470 ? 20.813 51.073 -5.289 1.00 23.61 489 VAL A C 1
ATOM 3613 O O . VAL A 1 470 ? 21.668 51.949 -5.353 1.00 23.79 489 VAL A O 1
ATOM 3617 N N . ALA A 1 471 ? 20.455 50.483 -4.149 1.00 22.60 490 ALA A N 1
ATOM 3618 C CA . ALA A 1 471 ? 21.031 50.882 -2.870 1.00 21.07 490 ALA A CA 1
ATOM 3619 C C . ALA A 1 471 ? 22.537 50.613 -2.887 1.00 19.30 490 ALA A C 1
ATOM 3620 O O . ALA A 1 471 ? 22.991 49.555 -3.312 1.00 17.46 490 ALA A O 1
ATOM 3622 N N . VAL A 1 472 ? 23.300 51.612 -2.457 1.00 19.55 491 VAL A N 1
ATOM 3623 C CA . VAL A 1 472 ? 24.732 51.441 -2.284 1.00 19.47 491 VAL A CA 1
ATOM 3624 C C . VAL A 1 472 ? 25.015 51.838 -0.870 1.00 19.05 491 VAL A C 1
ATOM 3625 O O . VAL A 1 472 ? 24.478 52.836 -0.392 1.00 19.72 491 VAL A O 1
ATOM 3629 N N . SER A 1 473 ? 25.889 51.100 -0.205 1.00 18.87 492 SER A N 1
ATOM 3630 C CA . SER A 1 473 ? 26.334 51.533 1.114 1.00 19.10 492 SER A CA 1
ATOM 3631 C C . SER A 1 473 ? 27.794 51.116 1.327 1.00 17.86 492 SER A C 1
ATOM 3632 O O . SER A 1 473 ? 28.275 50.180 0.685 1.00 16.70 492 SER A O 1
ATOM 3635 N N . GLY A 1 474 ? 28.493 51.829 2.210 1.00 17.10 493 GLY A N 1
ATOM 3636 C CA . GLY A 1 474 ? 29.902 51.559 2.440 1.00 15.76 493 GLY A CA 1
ATOM 3637 C C . GLY A 1 474 ? 30.471 52.410 3.552 1.00 14.99 493 GLY A C 1
ATOM 3638 O O . GLY A 1 474 ? 29.736 53.012 4.335 1.00 15.51 493 GLY A O 1
ATOM 3639 N N . GLY A 1 475 ? 31.789 52.415 3.660 1.00 14.23 494 GLY A N 1
ATOM 3640 C CA . GLY A 1 475 ? 32.410 53.134 4.728 1.00 14.70 494 GLY A CA 1
ATOM 3641 C C . GLY A 1 475 ? 33.788 53.672 4.426 1.00 14.81 494 GLY A C 1
ATOM 3642 O O . GLY A 1 475 ? 34.382 53.382 3.382 1.00 13.23 494 GLY A O 1
ATOM 3643 N N . PHE A 1 476 ? 34.287 54.411 5.409 1.00 15.07 495 PHE A N 1
ATOM 3644 C CA . PHE A 1 476 ? 35.646 54.895 5.448 1.00 15.72 495 PHE A CA 1
ATOM 3645 C C . PHE A 1 476 ? 36.435 54.042 6.427 1.00 15.89 495 PHE A C 1
ATOM 3646 O O . PHE A 1 476 ? 35.929 53.751 7.505 1.00 15.29 495 PHE A O 1
ATOM 3654 N N . TYR A 1 477 ? 37.647 53.628 6.026 1.00 15.88 496 TYR A N 1
ATOM 3655 C CA . TYR A 1 477 ? 38.425 52.656 6.782 1.00 16.07 496 TYR A CA 1
ATOM 3656 C C . TYR A 1 477 ? 39.811 53.176 7.118 1.00 17.54 496 TYR A C 1
ATOM 3657 O O . TYR A 1 477 ? 40.418 53.918 6.318 1.00 18.16 496 TYR A O 1
ATOM 3666 N N . GLY A 1 478 ? 40.300 52.785 8.290 1.00 17.36 497 GLY A N 1
ATOM 3667 C CA . GLY A 1 478 ? 41.613 53.219 8.771 1.00 18.24 497 GLY A CA 1
ATOM 3668 C C . GLY A 1 478 ? 41.615 54.543 9.533 1.00 19.35 497 GLY A C 1
ATOM 3669 O O . GLY A 1 478 ? 40.609 55.253 9.594 1.00 18.08 497 GLY A O 1
ATOM 3670 N N . PRO A 1 479 ? 42.774 54.902 10.105 1.00 20.26 498 PRO A N 1
ATOM 3671 C CA . PRO A 1 479 ? 42.856 55.957 11.106 1.00 20.83 498 PRO A CA 1
ATOM 3672 C C . PRO A 1 479 ? 42.553 57.357 10.580 1.00 22.06 498 PRO A C 1
ATOM 3673 O O . PRO A 1 479 ? 42.237 58.263 11.374 1.00 22.44 498 PRO A O 1
ATOM 3677 N N . THR A 1 480 ? 42.684 57.552 9.271 1.00 21.79 499 THR A N 1
ATOM 3678 C CA . THR A 1 480 ? 42.538 58.879 8.710 1.00 22.31 499 THR A CA 1
ATOM 3679 C C . THR A 1 480 ? 41.480 58.900 7.594 1.00 21.88 499 THR A C 1
ATOM 3680 O O . THR A 1 480 ? 41.353 59.901 6.873 1.00 21.53 499 THR A O 1
ATOM 3684 N N . ALA A 1 481 ? 40.723 57.804 7.458 1.00 20.84 500 ALA A N 1
ATOM 3685 C CA . ALA A 1 481 ? 39.731 57.663 6.385 1.00 20.27 500 ALA A CA 1
ATOM 3686 C C . ALA A 1 481 ? 40.333 57.769 4.982 1.00 20.53 500 ALA A C 1
ATOM 3687 O O . ALA A 1 481 ? 39.650 58.198 4.036 1.00 21.44 500 ALA A O 1
ATOM 3689 N N . ALA A 1 482 ? 41.587 57.337 4.844 1.00 20.57 501 ALA A N 1
ATOM 3690 C CA . ALA A 1 482 ? 42.306 57.371 3.575 1.00 20.43 501 ALA A CA 1
ATOM 3691 C C . ALA A 1 482 ? 41.895 56.247 2.639 1.00 19.84 501 ALA A C 1
ATOM 3692 O O . ALA A 1 482 ? 42.368 56.185 1.503 1.00 20.46 501 ALA A O 1
ATOM 3694 N N . GLU A 1 483 ? 41.066 55.322 3.128 1.00 18.75 502 GLU A N 1
ATOM 3695 C CA . GLU A 1 483 ? 40.535 54.241 2.303 1.00 18.35 502 GLU A CA 1
ATOM 3696 C C . GLU A 1 483 ? 39.017 54.262 2.402 1.00 17.50 502 GLU A C 1
ATOM 3697 O O . GLU A 1 483 ? 38.453 54.576 3.464 1.00 17.02 502 GLU A O 1
ATOM 3703 N N . LEU A 1 484 ? 38.365 53.943 1.300 1.00 16.64 503 LEU A N 1
ATOM 3704 C CA . LEU A 1 484 ? 36.894 53.785 1.298 1.00 16.66 503 LEU A CA 1
ATOM 3705 C C . LEU A 1 484 ? 36.506 52.560 0.489 1.00 16.00 503 LEU A C 1
ATOM 3706 O O . LEU A 1 484 ? 37.280 52.086 -0.368 1.00 15.39 503 LEU A O 1
ATOM 3711 N N . GLY A 1 485 ? 35.326 52.018 0.781 1.00 15.09 504 GLY A N 1
ATOM 3712 C CA . GLY A 1 485 ? 34.835 50.857 0.049 1.00 14.82 504 GLY A CA 1
ATOM 3713 C C . GLY A 1 485 ? 33.336 50.715 0.229 1.00 15.44 504 GLY A C 1
ATOM 3714 O O . GLY A 1 485 ? 32.746 51.343 1.116 1.00 16.39 504 GLY A O 1
ATOM 3715 N N . GLY A 1 486 ? 32.708 49.875 -0.581 1.00 16.12 505 GLY A N 1
ATOM 3716 C CA . GLY A 1 486 ? 31.281 49.630 -0.400 1.00 16.58 505 GLY A CA 1
ATOM 3717 C C . GLY A 1 486 ? 30.769 48.628 -1.405 1.00 16.54 505 GLY A C 1
ATOM 3718 O O . GLY A 1 486 ? 31.544 47.989 -2.120 1.00 17.15 505 GLY A O 1
ATOM 3719 N N . GLN A 1 487 ? 29.451 48.483 -1.452 1.00 16.54 506 GLN A N 1
ATOM 3720 C CA . GLN A 1 487 ? 28.861 47.400 -2.218 1.00 17.11 506 GLN A CA 1
ATOM 3721 C C . GLN A 1 487 ? 27.449 47.740 -2.597 1.00 17.09 506 GLN A C 1
ATOM 3722 O O . GLN A 1 487 ? 26.780 48.529 -1.949 1.00 16.54 506 GLN A O 1
ATOM 3728 N N . PHE A 1 488 ? 26.997 47.132 -3.674 1.00 18.53 507 PHE A N 1
ATOM 3729 C CA . PHE A 1 488 ? 25.611 47.252 -4.051 1.00 18.90 507 PHE A CA 1
ATOM 3730 C C . PHE A 1 488 ? 25.231 45.981 -4.768 1.00 19.46 507 PHE A C 1
ATOM 3731 O O . PHE A 1 488 ? 26.086 45.314 -5.351 1.00 17.94 507 PHE A O 1
ATOM 3739 N N . HIS A 1 489 ? 23.949 45.632 -4.682 1.00 20.19 508 HIS A N 1
ATOM 3740 C CA . HIS A 1 489 ? 23.439 44.502 -5.441 1.00 21.60 508 HIS A CA 1
ATOM 3741 C C . HIS A 1 489 ? 21.954 44.691 -5.745 1.00 22.71 508 HIS A C 1
ATOM 3742 O O . HIS A 1 489 ? 21.241 45.466 -5.086 1.00 22.91 508 HIS A O 1
ATOM 3749 N N . HIS A 1 490 ? 21.497 44.020 -6.783 1.00 23.64 509 HIS A N 1
ATOM 3750 C CA . HIS A 1 490 ? 20.124 44.171 -7.214 1.00 24.73 509 HIS A CA 1
ATOM 3751 C C . HIS A 1 490 ? 19.785 42.997 -8.108 1.00 25.49 509 HIS A C 1
ATOM 3752 O O . HIS A 1 490 ? 20.669 42.416 -8.762 1.00 24.73 509 HIS A O 1
ATOM 3759 N N . LYS A 1 491 ? 18.511 42.613 -8.100 1.00 26.53 510 LYS A N 1
ATOM 3760 C CA . LYS A 1 491 ? 18.054 41.500 -8.924 1.00 27.80 510 LYS A CA 1
ATOM 3761 C C . LYS A 1 491 ? 16.621 41.764 -9.348 1.00 28.72 510 LYS A C 1
ATOM 3762 O O . LYS A 1 491 ? 15.766 42.107 -8.521 1.00 28.39 510 LYS A O 1
ATOM 3768 N N . SER A 1 492 ? 16.372 41.669 -10.649 1.00 30.62 511 SER A N 1
ATOM 3769 C CA . SER A 1 492 ? 15.005 41.712 -11.195 1.00 32.42 511 SER A CA 1
ATOM 3770 C C . SER A 1 492 ? 15.033 41.148 -12.601 1.00 33.30 511 SER A C 1
ATOM 3771 O O . SER A 1 492 ? 16.075 40.695 -13.070 1.00 33.04 511 SER A O 1
ATOM 3774 N N . GLU A 1 493 ? 13.875 41.181 -13.257 1.00 34.88 512 GLU A N 1
ATOM 3775 C CA . GLU A 1 493 ? 13.730 40.718 -14.643 1.00 36.23 512 GLU A CA 1
ATOM 3776 C C . GLU A 1 493 ? 14.562 41.593 -15.628 1.00 35.39 512 GLU A C 1
ATOM 3777 O O . GLU A 1 493 ? 15.085 41.102 -16.626 1.00 35.81 512 GLU A O 1
ATOM 3783 N N . ASN A 1 494 ? 14.708 42.875 -15.294 1.00 34.58 513 ASN A N 1
ATOM 3784 C CA . ASN A 1 494 ? 15.473 43.856 -16.083 1.00 33.11 513 ASN A CA 1
ATOM 3785 C C . ASN A 1 494 ? 16.977 43.839 -15.863 1.00 31.01 513 ASN A C 1
ATOM 3786 O O . ASN A 1 494 ? 17.676 44.741 -16.332 1.00 30.50 513 ASN A O 1
ATOM 3791 N N . GLY A 1 495 ? 17.473 42.823 -15.157 1.00 28.26 514 GLY A N 1
ATOM 3792 C CA . GLY A 1 495 ? 18.917 42.640 -14.993 1.00 25.57 514 GLY A CA 1
ATOM 3793 C C . GLY A 1 495 ? 19.335 42.521 -13.539 1.00 22.53 514 GLY A C 1
ATOM 3794 O O . GLY A 1 495 ? 18.637 43.015 -12.645 1.00 23.15 514 GLY A O 1
ATOM 3795 N N . SER A 1 496 ? 20.493 41.918 -13.318 1.00 20.42 515 SER A N 1
ATOM 3796 C CA . SER A 1 496 ? 21.041 41.704 -11.962 1.00 19.01 515 SER A CA 1
ATOM 3797 C C . SER A 1 496 ? 22.449 42.276 -11.850 1.00 18.98 515 SER A C 1
ATOM 3798 O O . SER A 1 496 ? 23.203 42.285 -12.829 1.00 17.86 515 SER A O 1
ATOM 3801 N N . VAL A 1 497 ? 22.825 42.703 -10.649 1.00 18.08 516 VAL A N 1
ATOM 3802 C CA . VAL A 1 497 ? 24.229 43.086 -10.395 1.00 17.94 516 VAL A CA 1
ATOM 3803 C C . VAL A 1 497 ? 24.662 42.781 -8.965 1.00 17.69 516 VAL A C 1
ATOM 3804 O O . VAL A 1 497 ? 23.862 42.861 -8.031 1.00 17.50 516 VAL A O 1
ATOM 3808 N N . GLY A 1 498 ? 25.932 42.426 -8.820 1.00 17.98 517 GLY A N 1
ATOM 3809 C CA . GLY A 1 498 ? 26.613 42.372 -7.521 1.00 17.14 517 GLY A CA 1
ATOM 3810 C C . GLY A 1 498 ? 27.976 43.032 -7.717 1.00 16.85 517 GLY A C 1
ATOM 3811 O O . GLY A 1 498 ? 28.677 42.742 -8.686 1.00 17.20 517 GLY A O 1
ATOM 3812 N N . ALA A 1 499 ? 28.367 43.930 -6.809 1.00 15.89 518 ALA A N 1
ATOM 3813 C CA . ALA A 1 499 ? 29.552 44.713 -7.044 1.00 14.63 518 ALA A CA 1
ATOM 3814 C C . ALA A 1 499 ? 30.178 45.029 -5.696 1.00 14.53 518 ALA A C 1
ATOM 3815 O O . ALA A 1 499 ? 29.462 45.393 -4.756 1.00 13.56 518 ALA A O 1
ATOM 3817 N N . VAL A 1 500 ? 31.501 44.881 -5.596 1.00 13.68 519 VAL A N 1
ATOM 3818 C CA . VAL A 1 500 ? 32.243 45.386 -4.423 1.00 14.02 519 VAL A CA 1
ATOM 3819 C C . VAL A 1 500 ? 33.373 46.283 -4.890 1.00 15.07 519 VAL A C 1
ATOM 3820 O O . VAL A 1 500 ? 34.002 45.982 -5.907 1.00 16.85 519 VAL A O 1
ATOM 3824 N N . PHE A 1 501 ? 33.638 47.363 -4.173 1.00 15.62 520 PHE A N 1
ATOM 3825 C CA . PHE A 1 501 ? 34.677 48.293 -4.604 1.00 16.07 520 PHE A CA 1
ATOM 3826 C C . PHE A 1 501 ? 35.525 48.837 -3.452 1.00 17.11 520 PHE A C 1
ATOM 3827 O O . PHE A 1 501 ? 35.097 48.851 -2.295 1.00 16.79 520 PHE A O 1
ATOM 3835 N N . GLY A 1 502 ? 36.722 49.337 -3.786 1.00 16.87 521 GLY A N 1
ATOM 3836 C CA . GLY A 1 502 ? 37.589 49.953 -2.805 1.00 17.93 521 GLY A CA 1
ATOM 3837 C C . GLY A 1 502 ? 38.449 51.007 -3.498 1.00 19.16 521 GLY A C 1
ATOM 3838 O O . GLY A 1 502 ? 38.691 50.883 -4.687 1.00 18.16 521 GLY A O 1
ATOM 3839 N N . ALA A 1 503 ? 38.873 52.035 -2.756 1.00 19.75 522 ALA A N 1
ATOM 3840 C CA . ALA A 1 503 ? 39.632 53.161 -3.322 1.00 21.47 522 ALA A CA 1
ATOM 3841 C C . ALA A 1 503 ? 40.507 53.838 -2.270 1.00 22.21 522 ALA A C 1
ATOM 3842 O O . ALA A 1 503 ? 40.126 53.923 -1.112 1.00 22.12 522 ALA A O 1
ATOM 3844 N N . LYS A 1 504 ? 41.665 54.333 -2.705 1.00 23.00 523 LYS A N 1
ATOM 3845 C CA . LYS A 1 504 ? 42.629 54.978 -1.829 1.00 23.84 523 LYS A CA 1
ATOM 3846 C C . LYS A 1 504 ? 42.585 56.484 -2.099 1.00 23.67 523 LYS A C 1
ATOM 3847 O O . LYS A 1 504 ? 42.477 56.884 -3.254 1.00 23.27 523 LYS A O 1
ATOM 3853 N N . GLN A 1 505 ? 42.626 57.294 -1.035 1.00 23.90 524 GLN A N 1
ATOM 3854 C CA . GLN A 1 505 ? 42.747 58.758 -1.129 1.00 25.11 524 GLN A CA 1
ATOM 3855 C C . GLN A 1 505 ? 43.988 59.100 -1.968 1.00 26.10 524 GLN A C 1
ATOM 3856 O O . GLN A 1 505 ? 44.997 58.393 -1.931 1.00 26.05 524 GLN A O 1
ATOM 3862 N N . GLN A 1 506 ? 43.870 60.157 -2.758 1.00 28.45 525 GLN A N 1
ATOM 3863 C CA . GLN A 1 506 ? 44.922 60.590 -3.675 1.00 30.53 525 GLN A CA 1
ATOM 3864 C C . GLN A 1 506 ? 45.518 61.911 -3.210 1.00 32.33 525 GLN A C 1
ATOM 3865 O O . GLN A 1 506 ? 44.891 62.668 -2.455 1.00 31.09 525 GLN A O 1
ATOM 3871 N N . VAL A 1 507 ? 46.736 62.174 -3.669 1.00 34.76 526 VAL A N 1
ATOM 3872 C CA . VAL A 1 507 ? 47.333 63.506 -3.554 1.00 37.73 526 VAL A CA 1
ATOM 3873 C C . VAL A 1 507 ? 47.782 63.919 -4.967 1.00 39.18 526 VAL A C 1
ATOM 3874 O O . VAL A 1 507 ? 48.129 63.053 -5.784 1.00 39.44 526 VAL A O 1
ATOM 3878 N N . LYS A 1 508 ? 47.741 65.220 -5.267 1.00 41.62 527 LYS A N 1
ATOM 3879 C CA . LYS A 1 508 ? 48.202 65.714 -6.577 1.00 44.08 527 LYS A CA 1
ATOM 3880 C C . LYS A 1 508 ? 49.742 65.697 -6.773 1.00 45.20 527 LYS A C 1
ATOM 3881 O O . LYS A 1 508 ? 50.491 65.214 -5.911 1.00 45.46 527 LYS A O 1
ATOM 3887 N N . LYS A 1 509 ? 50.193 66.224 -7.916 1.00 46.73 528 LYS A N 1
ATOM 3888 C CA . LYS A 1 509 ? 51.619 66.265 -8.294 1.00 47.63 528 LYS A CA 1
ATOM 3889 C C . LYS A 1 509 ? 52.209 64.870 -8.476 1.00 48.06 528 LYS A C 1
ATOM 3890 O O . LYS A 1 509 ? 53.273 64.710 -9.092 1.00 48.78 528 LYS A O 1
#

Secondary structure (DSSP, 8-state):
--EEEPP----------TT----SEEEEEPPB--SSS-EE-S---EEE----TT--TTHHHHTTSSSEEEPPP-TT-SSEEEEEEEETT--TTS--EEEEEEESSB-SEEESS-EEEEEEEEEEEE-EE--GGG---S--TTTBSSSSBTTTB--BGGGB-TTT--EEEEEEEETTTTEEEEEEEETTEEEEEEEEEEETTEEEEEEEES------GGG--S----EEEEEEEEESTT--EEEEEEE-TTSSEEEEEEEEE--SS--EEE-EEEEEEETTTTEEEEPP-SS-TTEEEETTEEEE---SSSEEEEEEEETTEEEEEEEE-TT-SSEEEEEEEE--TT---EEEEEEEEEEBPPGGGS-SS-EEEEEEEEEEEEESSSEEEE-----TTTSSEEEEEEETTTTEEEEEE--TT-SS-SEEEEEEEETTEEEEEEE--SS-B-SSSS---SPPB---SEEEEEEEESTT--EEEEEEEEEETTEEEEEEEEEEEEEE-

Foldseek 3Di:
DWWDFDDDDFDPDDDDPPLADAAQKKKFFWAFADPVGFWDFTDDIGGDLDQDPVDDPCPVVQVPAPAWDWPDDDPVDDFKDWTWTARLVDDDDRGGTMTMMGGPAFAQKEFAFDWWKWKWFKKKWFTAGQDPVLADAADDVQFFSDGPASGRTTHILVRGDLVFWGWMWMKIAGNNQQKIWIFTATVPGTQWIWIWGDAQFKTFAKIHGPALDQDHYPPGDLRNAIFRNWMWGQHDHHSQKIKTWTAGPVRGMIMIIITGTDDDPGHIDGFKAKWKQFVVVRDIDGFDDRQAQQWGADSSRTDGQDDDAQWDWDWDADPNWTKIWIWHGPPDNFKIKGKIFTCDVVGDTHRIMIIIMGGFAQLVQEDQWDKFKWKFAKWKWKDAPDIAIAHGDDPCPFHQMKMKIATNNQQWMKMFTCHGNGPGGQKIWTWGHDRFKIKGAIWGPPQHADRDPPDPPDRHQTDTRWIKMWGQHDHNSQKIKIWTWDDDNSITMTMIIMTGIIDTD

Sequence (505 aa):
EEYKDVETAKKEKEQLGELMEPALGYVVKVPVSSFENKKVDISDIEVITNGNLDDVPYKANSSKYNYPDIKTKDSSLQYVRSGYVIDGEHSGSNEKGYVYYKGNSPAKELPVNQLLTYTGSWDFTSNANLNNEEGRPNYLNDDYYTKFIGKRVGLVSGDAKPAKHKYTSQFEVDFATKKMTGKLSDKEKTIYTVNADIRGNRFTGAATASDKNKGKGESYNFFSADSQSLEGGFYGPKAEEMAGKFVANDKSLFAVFSAKHNGSNVDTVRIIDASKIDLTNFSISELNNFGDASVLIIDGKKIKLAGSGFTNKHTIEINGKTMVAVACCSNLEYMKFGQLWQQAEGGKPENNSLFLQGERTATDKMPKGGNYKYIGTWDAQVSKENNWVATADDDRKAGYRTEFDVDFGNKNLSGKLFDKNGVNPVFTVDPKIDGNGFTGKAKTSDAGFALDSGSSRYENVKFNDVAVSGGFYGPTAAELGGQFHHKSENGSVGAVFGAKQQVKK

Solvent-accessible surface area: 23748 Å² total; per-residue (Å²): 142,113,77,99,41,35,164,51,88,157,65,150,189,128,180,57,42,166,54,30,68,20,6,18,0,26,5,1,92,1,5,53,5,48,176,144,88,82,107,47,41,4,63,113,46,76,90,15,82,66,12,72,13,100,64,14,19,77,123,83,55,2,89,170,20,99,125,67,42,46,46,113,78,75,112,64,22,115,43,1,20,8,0,27,0,0,3,25,107,39,76,43,111,102,47,7,0,16,0,0,0,3,0,43,39,5,0,18,38,2,2,59,96,78,102,4,43,0,80,26,28,1,3,0,0,0,1,0,5,48,49,131,151,23,6,11,2,57,127,29,94,105,16,18,128,57,115,92,0,2,27,84,23,1,2,0,7,12,6,11,60,90,84,101,30,127,19,43,3,102,1,77,0,43,10,69,80,81,105,3,66,12,106,0,22,18,105,189,120,48,13,1,45,2,76,4,67,11,70,28,0,11,0,42,22,22,1,58,3,58,57,107,114,84,44,133,26,137,85,20,22,16,24,18,20,47,0,119,9,0,1,0,0,1,0,0,62,92,0,41,0,0,0,0,2,0,6,3,86,71,107,16,1,0,0,0,0,3,0,68,16,127,26,88,156,28,104,32,50,66,24,2,13,1,9,55,1,36,9,86,81,20,54,76,54,117,12,52,4,18,19,55,1,30,16,0,17,14,101,31,98,71,5,122,6,80,46,121,26,51,41,31,124,27,82,48,108,5,122,79,109,26,28,5,0,33,4,1,5,64,47,6,59,28,1,25,0,0,27,5,30,32,42,59,183,82,46,179,83,90,89,44,7,0,0,0,0,2,23,41,2,50,60,103,119,17,36,179,32,41,108,80,53,0,19,22,2,0,5,2,27,0,16,71,97,43,109,22,76,0,66,12,40,92,69,114,173,34,1,30,27,0,48,1,68,0,29,3,42,99,90,62,3,49,6,92,0,13,30,111,114,19,136,111,26,14,1,50,3,106,8,109,9,124,29,10,7,4,86,18,93,0,97,2,64,139,69,12,25,44,18,66,104,78,49,121,178,95,148,52,0,108,7,104,109,3,66,2,52,7,0,0,1,6,77,84,0,9,2,0,0,0,22,3,56,69,126,56,166,97,2,12,0,0,0,1,0,0,0,10,20,8,65,152,205

Organism: Actinobacillus pleuropneumoniae (NCBI:txid715)

CATH classification: 2.40.128.250 (+3 more: 2.40.160.90, 2.40.128.240, 2.40.160.90)

B-factor: mean 21.05, std 10.45, range [3.68, 61.23]

Nearest PDB structures (foldseek):
  3hol-assembly1_A  TM=1.002E+00  e=2.780E-95  Actinobacillus pleuropneumoniae
  4o4x-assembly1_A  TM=9.657E-01  e=1.202E-71  Glaesserella parasuis
  3pqs-assembly1_A  TM=9.416E-01  e=7.104E-63  Actinobacillus pleuropneumoniae
  3hoe-assembly2_B  TM=9.917E-01  e=3.220E-39  Actinobacillus pleuropneumoniae
  4o3x-assembly1_B  TM=9.932E-01  e=9.112E-38  Actinobacillus pleuropneumoniae

Radius of gyration: 26.8 Å; Cα contacts (8 Å, |Δi|>4): 1437; chains: 1; bounding box: 39×64×85 Å